Protein AF-A0A971IYE6-F1 (afdb_monomer)

Mean predicted aligned error: 14.37 Å

Solvent-accessible surface area (backbone atoms only — not comparable to full-atom values): 43280 Å² total; per-residue (Å²): 121,69,44,55,94,38,26,62,32,47,72,68,42,28,39,70,64,36,53,69,43,41,54,53,41,53,54,50,36,68,70,50,74,83,70,86,78,83,81,75,85,72,85,86,79,76,74,50,20,29,18,34,28,37,22,15,86,28,21,75,77,56,27,15,40,36,35,28,31,42,22,40,77,60,33,31,44,33,72,59,41,79,49,77,47,77,57,95,81,35,50,28,38,32,30,26,44,84,96,53,75,42,41,77,30,34,32,39,93,33,33,39,39,19,38,22,60,38,53,48,52,38,65,44,41,25,43,38,44,61,48,98,84,65,54,29,32,41,45,67,89,37,81,41,73,49,49,74,49,80,44,79,47,81,40,91,99,54,71,68,46,78,43,80,48,44,24,59,95,62,24,46,56,46,56,93,77,50,80,90,67,56,91,88,66,37,35,21,47,32,41,54,92,81,72,63,94,71,54,33,48,60,8,26,53,33,40,50,52,31,67,50,70,68,49,29,51,61,11,43,67,47,30,40,62,78,32,27,36,35,32,32,32,25,58,88,39,45,31,28,40,38,52,37,44,50,34,60,38,65,74,55,63,84,99,51,68,28,58,42,30,68,65,75,40,49,74,73,50,54,59,53,70,80,65,44,58,37,33,61,60,49,90,82,41,56,46,66,47,32,54,35,16,56,57,36,87,82,58,64,74,85,56,63,50,84,31,55,8,37,31,49,37,34,50,45,49,49,63,64,52,65,85,51,48,72,43,44,76,64,45,44,42,67,61,50,55,50,30,29,47,30,49,62,58,34,46,52,51,53,54,48,49,62,39,47,78,69,64,57,49,51,77,61,22,49,60,38,53,59,66,47,64,93,62,79,28,59,46,39,64,92,38,71,56,26,44,51,43,49,53,47,53,68,56,52,44,68,35,54,53,68,43,89,81,26,53,69,53,21,76,72,40,37,49,44,55,32,12,52,50,53,46,44,55,53,43,51,52,29,32,78,74,67,73,51,42,97,53,48,72,50,51,33,57,53,50,32,55,52,29,44,52,49,54,74,42,53,76,61,62,70,60,76,80,87,68,90,51,69,39,38,20,68,38,54,98,82,72,58,71,48,80,42,74,89,56,38,42,73,53,73,87,69,53,28,70,52,74,57,19,62,27,15,52,55,23,50,30,33,37,38,41,42,32,45,77,43,56,55,74,7,28,31,41,47,30,30,17,87,35,76,51,76,85,44,81,42,32,59,63,33,39,72,33,51,67,68,58,45,70,41,84,46,42,71,48,69,72,61,41,57,76,72,56,89,76,85,84,86,86,79,81,61,95,83,78,70,76,76,75,69,77,73,78,78,70,80,84,63,82,82,72,85,79,79,92,78,90,82,89,78,88,86,84,92,83,86,86,87,84,82,89,84,79,91,85,83,92,81,88,84,84,92,84,80,94,76,90,84,69,96,62,59,52,57,57,58,67,85,76,74,80,51,63,53,62,53,70,68,83,88,88,83,86,76,84,67,86,57,85,47,78,58,91,79,54,60,65,59,58,56,62,71,69,71,71,92,88,78,79,83,89,86,88,87,83,82,75,87,59,93,87,70,57,70,70,59,57,52,52,55,51,50,55,53,52,51,51,52,46,74,69,71,77,56,97,81,81,64,84,60,80,56,67,73,83,91,61,82,77,90,70,86,76,86,79,133

Radius of gyration: 31.98 Å; Cα contacts (8 Å, |Δi|>4): 1253; chains: 1; bounding box: 84×90×94 Å

Secondary structure (DSSP, 8-state):
---GGG-SB-HHHHHHH-HHHHHHHHHHHHHHTT-----PPP-----EEEEEEE-GGGBTTSS-EEEEEEE----BS-SEEEEEEEETTEEEEEEEETT--S-SEEEESSEEEEEEE-----EEEEEE-B-TTSSEEEETTEEEEPEEEEEEEPPTTSPPEEEEEEE-SS-BB-GGG-TTPPTT-EEEEEEHHHH-SS-HHHHHHHHTT--SHHHHHHHHTT--SS-EEEEEEETTS-EEEEEE---B---S-TTS-EETTTSSS----B--GGGS-EEES-TTSEEEESS--SB-TT--S----S-SS--HHHHHHHHHHHT---B-HHHIIIIIIT--B-HHHHHHHHHHHHHHHTT-S-HHHHHHHGGGTT--SB--TT-HHHHHHHHHHHHHTTTTTTSTT-HHHHHHH-SHHHHHHHHHHHHHHHHHHHS--TTHHHHHHHHHHHHHHHHHHHHHHT-------EE-BT--TT-PPPS-TTT-EEPPPPS---TTSS--TTTB--EEEEESS-GGG-EEE-SS-S---TTSGGGSTTHHHHHHT--EE---SHHHHHHT-S---PPPPPTTS---------------------------------PPP------------------SS------SSSS-EEE-----SS-----EEESSTTSHHHHHHTT--TT------------TT--HHHHHHHHHHHHHHHHHTTS-S--------SSS----------

Nearest PDB structures (foldseek):
  7ea4-assembly2_B  TM=7.630E-01  e=2.834E-38  Cupriavidus sp. P4-10-C
  4pem-assembly4_H  TM=7.901E-01  e=2.132E-33  Kluyvera cryocrescens
  6nvw-assembly1_B  TM=7.743E-01  e=1.883E-32  Priestia megaterium
  8brq-assembly1_B  TM=7.795E-01  e=1.991E-32  Bacillus sp. FJAT-27231
  1pnk-assembly1_B  TM=7.730E-01  e=3.481E-32  Escherichia coli

Foldseek 3Di:
DFDQVFALFDLVQLCVVFVPLSVVQLVLQVVQVPDDDDDDADDDPDQWWKKKKFFLQQAPLSHMKIKTFRFAFAFQVFQWFWDQDDDDLFQKTAIDGPPADFHPFIDGLWKGKYKDQQQFPQKFKAWWAADPVSQFTAAQNDTHGWDWDWDWADDVVDDIDIDIWTADPQATWPPVVDPPDDPRTIIGMRGPVVPDPAAQNQLRVQCRNDRDDVSNLVSLQRHADDWIWMWMGTLVRKTKIFIGHFHFDFDDDPPDHHHRNNCRGDGPGGDRRSNTQMGMCDPLRMGMDTQEHNHDPSGNDDRVGNYSRDFQASVLQCVQRRPGRHDDLCCCQPPNLAWQARVLLQLLLVLVVLLVVVVLADPQLVVLSVVCPPPNRRAWPPDLNNLLSVLLLVCQQAQQPVDPLNVVLCVVQNGGRRSSVVVSVQQVVCCVVPVGDPCSNSSSVSSNVSSNVSSVCSVVSPDDDPDFDKNAQPDDPVGDGHPDRVLIDTQDDATACDSSHSQHLSRRQKMKMADSSARQQIWMAGPQFNDSDSPDPRSGVRSVCSRVSHTDGDHRDPVSVVVVDPDDDDDDDDPPPDDPPPPPPPPPPDDPDDDDPDDDDDDDDDDDDDDDDDDDDDDDDDDDDDDDDDDDAQEAEDEPDDQWGWHWGDDDDPPDGDGDTDSDPPCPVVVVVVVDDPPDDDDDDDDDDDDPPDDVVVVVVVVVVVVVVVVVVPDDVDHDYAYDYDDDDGPPDPPDDD

pLDDT: mean 77.49, std 26.18, range [19.48, 98.88]

Structure (mmCIF, N/CA/C/O backbone):
data_AF-A0A971IYE6-F1
#
_entry.id   AF-A0A971IYE6-F1
#
loop_
_atom_site.group_PDB
_atom_site.id
_atom_site.type_symbol
_atom_site.label_atom_id
_atom_site.label_alt_id
_atom_site.label_comp_id
_atom_site.label_asym_id
_atom_site.label_entity_id
_atom_site.label_seq_id
_atom_site.pdbx_PDB_ins_code
_atom_site.Cartn_x
_atom_site.Cartn_y
_atom_site.Cartn_z
_atom_site.occupancy
_atom_site.B_iso_or_equiv
_atom_site.auth_seq_id
_atom_site.auth_comp_id
_atom_site.auth_asym_id
_atom_site.auth_atom_id
_atom_site.pdbx_PDB_model_num
ATOM 1 N N . MET A 1 1 ? 1.329 19.898 -4.513 1.00 66.38 1 MET A N 1
ATOM 2 C CA . MET A 1 1 ? 1.157 19.683 -5.966 1.00 66.38 1 MET A CA 1
ATOM 3 C C . MET A 1 1 ? 0.818 18.224 -6.173 1.00 66.38 1 MET A C 1
ATOM 5 O O . MET A 1 1 ? 1.433 17.419 -5.487 1.00 66.38 1 MET A O 1
ATOM 9 N N . ILE A 1 2 ? -0.137 17.914 -7.050 1.00 77.50 2 ILE A N 1
ATOM 10 C CA . ILE A 1 2 ? -0.623 16.556 -7.316 1.00 77.50 2 ILE A CA 1
ATOM 11 C C . ILE A 1 2 ? -0.214 16.141 -8.742 1.00 77.50 2 ILE A C 1
ATOM 13 O O . ILE A 1 2 ? -0.325 16.940 -9.672 1.00 77.50 2 ILE A O 1
ATOM 17 N N . ASP A 1 3 ? 0.304 14.920 -8.910 1.00 83.56 3 ASP A N 1
ATOM 18 C CA . ASP A 1 3 ? 0.548 14.302 -10.225 1.00 83.56 3 ASP A CA 1
ATOM 19 C C . ASP A 1 3 ? -0.713 13.544 -10.659 1.00 83.56 3 ASP A C 1
ATOM 21 O O . ASP A 1 3 ? -0.905 12.381 -10.305 1.00 83.56 3 ASP A O 1
ATOM 25 N N . ASN A 1 4 ? -1.591 14.208 -11.418 1.00 86.25 4 ASN A N 1
ATOM 26 C CA . ASN A 1 4 ? -2.843 13.602 -11.890 1.00 86.25 4 ASN A CA 1
ATOM 27 C C . ASN A 1 4 ? -2.610 12.364 -12.768 1.00 86.25 4 ASN A C 1
ATOM 29 O O . ASN A 1 4 ? -3.448 11.467 -12.770 1.00 86.25 4 ASN A O 1
ATOM 33 N N . GLY A 1 5 ? -1.465 12.277 -13.457 1.00 86.56 5 GLY A N 1
ATOM 34 C CA . GLY A 1 5 ? -1.113 11.113 -14.270 1.00 86.56 5 GLY A CA 1
ATOM 35 C C . GLY A 1 5 ? -0.791 9.865 -13.445 1.00 86.56 5 GLY A C 1
ATOM 36 O O . GLY A 1 5 ? -0.637 8.792 -14.017 1.00 86.56 5 GLY A O 1
ATOM 37 N N . ALA A 1 6 ? -0.675 10.002 -12.122 1.00 90.44 6 ALA A N 1
ATOM 38 C CA . ALA A 1 6 ? -0.501 8.895 -11.196 1.00 90.44 6 ALA A CA 1
ATOM 39 C C . ALA A 1 6 ? -1.807 8.437 -10.534 1.00 90.44 6 ALA A C 1
ATOM 41 O O . ALA A 1 6 ? -1.773 7.474 -9.777 1.00 90.44 6 ALA A O 1
ATOM 42 N N . ALA A 1 7 ? -2.935 9.122 -10.745 1.00 92.69 7 ALA A N 1
ATOM 43 C CA . ALA A 1 7 ? -4.174 8.795 -10.047 1.00 92.69 7 ALA A CA 1
ATOM 44 C C . ALA A 1 7 ? -4.685 7.392 -10.425 1.00 92.69 7 ALA A C 1
ATOM 46 O O . ALA A 1 7 ? -4.801 7.051 -11.607 1.00 92.69 7 ALA A O 1
ATOM 47 N N . VAL A 1 8 ? -5.045 6.590 -9.416 1.00 94.56 8 VAL A N 1
ATOM 48 C CA . VAL A 1 8 ? -5.697 5.290 -9.652 1.00 94.56 8 VAL A CA 1
ATOM 49 C C . VAL A 1 8 ? -7.031 5.485 -10.375 1.00 94.56 8 VAL A C 1
ATOM 51 O O . VAL A 1 8 ? -7.309 4.781 -11.342 1.00 94.56 8 VAL A O 1
ATOM 54 N N . VAL A 1 9 ? -7.830 6.457 -9.925 1.00 95.31 9 VAL A N 1
ATOM 55 C CA . VAL A 1 9 ? -9.131 6.803 -10.506 1.00 95.31 9 VAL A CA 1
ATOM 56 C C . VAL A 1 9 ? -9.026 8.103 -11.298 1.00 95.31 9 VAL A C 1
ATOM 58 O O . VAL A 1 9 ? -8.825 9.184 -10.732 1.00 95.31 9 VAL A O 1
ATOM 61 N N . GLU A 1 10 ? -9.212 8.006 -12.613 1.00 93.44 10 GLU A N 1
ATOM 62 C CA . GLU A 1 10 ? -9.356 9.167 -13.491 1.00 93.44 10 GLU A CA 1
ATOM 63 C C . GLU A 1 10 ? -10.757 9.786 -13.380 1.00 93.44 10 GLU A C 1
ATOM 65 O O . GLU A 1 10 ? -11.736 9.114 -13.049 1.00 93.44 10 GLU A O 1
ATOM 70 N N . GLU A 1 11 ? -10.874 11.086 -13.677 1.00 93.94 11 GLU A N 1
ATOM 71 C CA . GLU A 1 11 ? -12.159 11.802 -13.596 1.00 93.94 11 GLU A CA 1
ATOM 72 C C . GLU A 1 11 ? -13.218 11.175 -14.513 1.00 93.94 11 GLU A C 1
ATOM 74 O O . GLU A 1 11 ? -14.372 11.025 -14.113 1.00 93.94 11 GLU A O 1
ATOM 79 N N . ALA A 1 12 ? -12.820 10.764 -15.721 1.00 92.88 12 ALA A N 1
ATOM 80 C CA . ALA A 1 12 ? -13.707 10.125 -16.688 1.00 92.88 12 ALA A CA 1
ATOM 81 C C . ALA A 1 12 ? -14.211 8.753 -16.200 1.00 92.88 12 ALA A C 1
ATOM 83 O O . ALA A 1 12 ? -15.406 8.458 -16.304 1.00 92.88 12 ALA A O 1
ATOM 84 N N . ASP A 1 13 ? -13.330 7.946 -15.601 1.00 92.44 13 ASP A N 1
ATOM 85 C CA . ASP A 1 13 ? -13.688 6.646 -15.025 1.00 92.44 13 ASP A CA 1
ATOM 86 C C . ASP A 1 13 ? -14.679 6.811 -13.864 1.00 92.44 13 ASP A C 1
ATOM 88 O O . ASP A 1 13 ? -15.689 6.106 -13.793 1.00 92.44 13 ASP A O 1
ATOM 92 N N . PHE A 1 14 ? -14.453 7.787 -12.979 1.00 93.94 14 PHE A N 1
ATOM 93 C CA . PHE A 1 14 ? -15.383 8.062 -11.883 1.00 93.94 14 PHE A CA 1
ATOM 94 C C . PHE A 1 14 ? -16.730 8.584 -12.392 1.00 93.94 14 PHE A C 1
ATOM 96 O O . PHE A 1 14 ? -17.784 8.129 -11.949 1.00 93.94 14 PHE A O 1
ATOM 103 N N . ALA A 1 15 ? -16.715 9.533 -13.333 1.00 93.31 15 ALA A N 1
ATOM 104 C CA . ALA A 1 15 ? -17.927 10.122 -13.894 1.00 93.31 15 ALA A CA 1
ATOM 105 C C . ALA A 1 15 ? -18.796 9.081 -14.616 1.00 93.31 15 ALA A C 1
ATOM 107 O O . ALA A 1 15 ? -20.024 9.153 -14.536 1.00 93.31 15 ALA A O 1
ATOM 108 N N . SER A 1 16 ? -18.172 8.106 -15.283 1.00 90.69 16 SER A N 1
ATOM 109 C CA . SER A 1 16 ? -18.879 6.998 -15.932 1.00 90.69 16 SER A CA 1
ATOM 110 C C . SER A 1 16 ? -19.429 5.984 -14.924 1.00 90.69 16 SER A C 1
ATOM 112 O O . SER A 1 16 ? -20.576 5.557 -15.057 1.00 90.69 16 SER A O 1
ATOM 114 N N . THR A 1 17 ? -18.657 5.657 -13.882 1.00 87.94 17 THR A N 1
ATOM 115 C CA . THR A 1 17 ? -19.048 4.689 -12.845 1.00 87.94 17 THR A CA 1
ATOM 116 C C . THR A 1 17 ? -20.152 5.242 -11.935 1.00 87.94 17 THR A C 1
ATOM 118 O O . THR A 1 17 ? -21.080 4.521 -11.572 1.00 87.94 17 THR A O 1
ATOM 121 N N . ASN A 1 18 ? -20.084 6.527 -11.562 1.00 91.19 18 ASN A N 1
ATOM 122 C CA . ASN A 1 18 ? -20.980 7.139 -10.578 1.00 91.19 18 ASN A CA 1
ATOM 123 C C . ASN A 1 18 ? -21.358 8.599 -10.931 1.00 91.19 18 ASN A C 1
ATOM 125 O O . ASN A 1 18 ? -20.947 9.556 -10.261 1.00 91.19 18 ASN A O 1
ATOM 129 N N . PRO A 1 19 ? -22.198 8.803 -11.964 1.00 92.69 19 PRO A N 1
ATOM 130 C CA . PRO A 1 19 ? -22.518 10.133 -12.492 1.00 92.69 19 PRO A CA 1
ATOM 131 C C . PRO A 1 19 ? -23.298 11.022 -11.512 1.00 92.69 19 PRO A C 1
ATOM 133 O O . PRO A 1 19 ? -23.287 12.251 -11.618 1.00 92.69 19 PRO A O 1
ATOM 136 N N . GLU A 1 20 ? -24.026 10.433 -10.561 1.00 94.00 20 GLU A N 1
ATOM 137 C CA . GLU A 1 20 ? -24.772 11.207 -9.570 1.00 94.00 20 GLU A CA 1
ATOM 138 C C . GLU A 1 20 ? -23.860 11.751 -8.467 1.00 94.00 20 GLU A C 1
ATOM 140 O O . GLU A 1 20 ? -23.955 12.938 -8.149 1.00 94.00 20 GLU A O 1
ATOM 145 N N . ALA A 1 21 ? -22.947 10.930 -7.932 1.00 94.25 21 ALA A N 1
ATOM 146 C CA . ALA A 1 21 ? -21.927 11.402 -6.997 1.00 94.25 21 ALA A CA 1
ATOM 147 C C . ALA A 1 21 ? -20.989 12.408 -7.662 1.00 94.25 21 ALA A C 1
ATOM 149 O O . ALA A 1 21 ? -20.721 13.458 -7.086 1.00 94.25 21 ALA A O 1
ATOM 150 N N . TYR A 1 22 ? -20.586 12.155 -8.911 1.00 94.88 22 TYR A N 1
ATOM 151 C CA . TYR A 1 22 ? -19.756 13.081 -9.674 1.00 94.88 22 TYR A CA 1
ATOM 152 C C . TYR A 1 22 ? -20.371 14.487 -9.735 1.00 94.88 22 TYR A C 1
ATOM 154 O O . TYR A 1 22 ? -19.714 15.468 -9.392 1.00 94.88 22 TYR A O 1
ATOM 162 N N . ARG A 1 23 ? -21.667 14.605 -10.062 1.00 93.56 23 ARG A N 1
ATOM 163 C CA . ARG A 1 23 ? -22.360 15.907 -10.078 1.00 93.56 23 ARG A CA 1
ATOM 164 C C . ARG A 1 23 ? -22.356 16.611 -8.718 1.00 93.56 23 ARG A C 1
ATOM 166 O O . ARG A 1 23 ? -22.202 17.830 -8.685 1.00 93.56 23 ARG A O 1
ATOM 173 N N . ARG A 1 24 ? -22.502 15.873 -7.610 1.00 92.88 24 ARG A N 1
ATOM 174 C CA . ARG A 1 24 ? -22.406 16.446 -6.254 1.00 92.88 24 ARG A CA 1
ATOM 175 C C . ARG A 1 24 ? -20.994 16.946 -5.956 1.00 92.88 24 ARG A C 1
ATOM 177 O O . ARG A 1 24 ? -20.842 18.079 -5.514 1.00 92.88 24 ARG A O 1
ATOM 184 N N . LEU A 1 25 ? -19.972 16.155 -6.281 1.00 92.25 25 LEU A N 1
ATOM 185 C CA . LEU A 1 25 ? -18.571 16.535 -6.090 1.00 92.25 25 LEU A CA 1
ATOM 186 C C . LEU A 1 25 ? -18.196 17.780 -6.903 1.00 92.25 25 LEU A C 1
ATOM 188 O O . LEU A 1 25 ? -17.520 18.666 -6.387 1.00 92.25 25 LEU A O 1
ATOM 192 N N . LYS A 1 26 ? -18.677 17.907 -8.146 1.00 91.19 26 LYS A N 1
ATOM 193 C CA . LYS A 1 26 ? -18.440 19.115 -8.955 1.00 91.19 26 LYS A CA 1
ATOM 194 C C . LYS A 1 26 ? -19.133 20.353 -8.386 1.00 91.19 26 LYS A C 1
ATOM 196 O O . LYS A 1 26 ? -18.556 21.435 -8.459 1.00 91.19 26 LYS A O 1
ATOM 201 N N . ALA A 1 27 ? -20.322 20.204 -7.798 1.00 86.81 27 ALA A N 1
ATOM 202 C CA . ALA A 1 27 ? -20.990 21.303 -7.100 1.00 86.81 27 ALA A CA 1
ATOM 203 C C . ALA A 1 27 ? -20.185 21.755 -5.867 1.00 86.81 27 ALA A C 1
ATOM 205 O O . ALA A 1 27 ? -19.914 22.944 -5.726 1.00 86.81 27 ALA A O 1
ATOM 206 N N . LEU A 1 28 ? -19.705 20.809 -5.052 1.00 83.94 28 LEU A N 1
ATOM 207 C CA . LEU A 1 28 ? -18.839 21.096 -3.901 1.00 83.94 28 LEU A CA 1
ATOM 208 C C . LEU A 1 28 ? -17.526 21.774 -4.317 1.00 83.94 28 LEU A C 1
ATOM 210 O O . LEU A 1 28 ? -17.101 22.747 -3.701 1.00 83.94 28 LEU A O 1
ATOM 214 N N . ALA A 1 29 ? -16.891 21.297 -5.391 1.00 78.38 29 ALA A N 1
ATOM 215 C CA . ALA A 1 29 ? -15.655 21.884 -5.901 1.00 78.38 29 ALA A CA 1
ATOM 216 C C . ALA A 1 29 ? -15.844 23.347 -6.336 1.00 78.38 29 ALA A C 1
ATOM 218 O O . ALA A 1 29 ? -14.955 24.164 -6.114 1.00 78.38 29 ALA A O 1
ATOM 219 N N . ALA A 1 30 ? -16.995 23.693 -6.923 1.00 67.69 30 ALA A N 1
ATOM 220 C CA . ALA A 1 30 ? -17.307 25.068 -7.308 1.00 67.69 30 ALA A CA 1
ATOM 221 C C . ALA A 1 30 ? -17.453 26.004 -6.093 1.00 67.69 30 ALA A C 1
ATOM 223 O O . ALA A 1 30 ? -17.090 27.176 -6.178 1.00 67.69 30 ALA A O 1
ATOM 224 N N . GLU A 1 31 ? -17.933 25.484 -4.961 1.00 62.38 31 GLU A N 1
ATOM 225 C CA . GLU A 1 31 ? -18.060 26.220 -3.697 1.00 62.38 31 GLU A CA 1
ATOM 226 C C . GLU A 1 31 ? -16.708 26.355 -2.963 1.00 62.38 31 GLU A C 1
ATOM 228 O O . GLU A 1 31 ? -16.447 27.375 -2.327 1.00 62.38 31 GLU A O 1
ATOM 233 N N . ALA A 1 32 ? -15.813 25.370 -3.108 1.00 58.69 32 ALA A N 1
ATOM 234 C CA . ALA A 1 32 ? -14.532 25.281 -2.396 1.00 58.69 32 ALA A CA 1
ATOM 235 C C . ALA A 1 32 ? -13.370 26.111 -2.994 1.00 58.69 32 ALA A C 1
ATOM 237 O O . ALA A 1 32 ? -12.314 26.220 -2.371 1.00 58.69 32 ALA A O 1
ATOM 238 N N . ILE A 1 33 ? -13.521 26.724 -4.178 1.00 45.28 33 ILE A N 1
ATOM 239 C CA . ILE A 1 33 ? -12.441 27.470 -4.876 1.00 45.28 33 ILE A CA 1
ATOM 240 C C . ILE A 1 33 ? -11.925 28.707 -4.095 1.00 45.28 33 ILE A C 1
ATOM 242 O O . ILE A 1 33 ? -10.930 29.315 -4.489 1.00 45.28 33 ILE A O 1
ATOM 246 N N . ALA A 1 34 ? -12.516 29.055 -2.949 1.00 36.03 34 ALA A N 1
ATOM 247 C CA . ALA A 1 34 ? -12.061 30.169 -2.118 1.00 36.03 34 ALA A CA 1
ATOM 248 C C . ALA A 1 34 ? -10.807 29.883 -1.259 1.00 36.03 34 ALA A C 1
ATOM 250 O O . ALA A 1 34 ? -10.069 30.825 -0.977 1.00 36.03 34 ALA A O 1
ATOM 251 N N . GLU A 1 35 ? -10.508 28.635 -0.873 1.00 36.91 35 GLU A N 1
ATOM 252 C CA . GLU A 1 35 ? -9.417 28.338 0.078 1.00 36.91 35 GLU A CA 1
ATOM 253 C C . GLU A 1 35 ? -8.745 26.979 -0.215 1.00 36.91 35 GLU A C 1
ATOM 255 O O . GLU A 1 35 ? -9.168 25.935 0.271 1.00 36.91 35 GLU A O 1
ATOM 260 N N . ARG A 1 36 ? -7.661 26.964 -1.008 1.00 38.31 36 ARG A N 1
ATOM 261 C CA . ARG A 1 36 ? -6.751 25.801 -1.098 1.00 38.31 36 ARG A CA 1
ATOM 262 C C . ARG A 1 36 ? -5.446 26.108 -0.371 1.00 38.31 36 ARG A C 1
ATOM 264 O O . ARG A 1 36 ? -4.676 26.963 -0.807 1.00 38.31 36 ARG A O 1
ATOM 271 N N . TYR A 1 37 ? -5.187 25.376 0.709 1.00 37.22 37 TYR A N 1
ATOM 272 C CA . TYR A 1 37 ? -3.938 25.430 1.466 1.00 37.22 37 TYR A CA 1
ATOM 273 C C . TYR A 1 37 ? -2.930 24.393 0.941 1.00 37.22 37 TYR A C 1
ATOM 275 O O . TYR A 1 37 ? -3.329 23.317 0.488 1.00 37.22 37 TYR A O 1
ATOM 283 N N . PRO A 1 38 ? -1.620 24.695 0.957 1.00 35.72 38 PRO A N 1
ATOM 284 C CA . PRO A 1 38 ? -0.599 23.750 0.529 1.00 35.72 38 PRO A CA 1
ATOM 285 C C . PRO A 1 38 ? -0.512 22.560 1.493 1.00 35.72 38 PRO A C 1
ATOM 287 O O . PRO A 1 38 ? -0.380 22.732 2.699 1.00 35.72 38 PRO A O 1
ATOM 290 N N . LEU A 1 39 ? -0.540 21.350 0.929 1.00 39.72 39 LEU A N 1
ATOM 291 C CA . LEU A 1 39 ? -0.154 20.118 1.615 1.00 39.72 39 LEU A CA 1
ATOM 292 C C . LEU A 1 39 ? 1.346 20.205 1.947 1.00 39.72 39 LEU A C 1
ATOM 294 O O . LEU A 1 39 ? 2.177 20.126 1.038 1.00 39.72 39 LEU A O 1
ATOM 298 N N . GLU A 1 40 ? 1.703 20.388 3.218 1.00 35.41 40 GLU A N 1
ATOM 299 C CA . GLU A 1 40 ? 3.073 20.146 3.681 1.00 35.41 40 GLU A CA 1
ATOM 300 C C . GLU A 1 40 ? 3.252 18.650 3.965 1.00 35.41 40 GLU A C 1
ATOM 302 O O . GLU A 1 40 ? 2.415 18.007 4.595 1.00 35.41 40 GLU A O 1
ATOM 307 N N . GLY A 1 41 ? 4.326 18.082 3.411 1.00 35.44 41 GLY A N 1
ATOM 308 C CA . GLY A 1 41 ? 4.565 16.643 3.374 1.00 35.44 41 GLY A CA 1
ATOM 309 C C . GLY A 1 41 ? 4.709 16.032 4.764 1.00 35.44 41 GLY A C 1
ATOM 310 O O . GLY A 1 41 ? 5.653 16.338 5.493 1.00 35.44 41 GLY A O 1
ATOM 311 N N . GLY A 1 42 ? 3.794 15.122 5.097 1.00 31.20 42 GLY A N 1
ATOM 312 C CA . GLY A 1 42 ? 3.936 14.223 6.235 1.00 31.20 42 GLY A CA 1
ATOM 313 C C . GLY A 1 42 ? 5.161 13.316 6.086 1.00 31.20 42 GLY A C 1
ATOM 314 O O . GLY A 1 42 ? 5.638 13.037 4.985 1.00 31.20 42 GLY A O 1
ATOM 315 N N . GLN A 1 43 ? 5.697 12.861 7.218 1.00 31.42 43 GLN A N 1
ATOM 316 C CA . GLN A 1 43 ? 6.804 11.912 7.240 1.00 31.42 43 GLN A CA 1
ATOM 317 C C . GLN A 1 43 ? 6.347 10.553 6.688 1.00 31.42 43 GLN A C 1
ATOM 319 O O . GLN A 1 43 ? 5.551 9.862 7.317 1.00 31.42 43 GLN A O 1
ATOM 324 N N . GLU A 1 44 ? 6.886 10.143 5.537 1.00 36.41 44 GLU A N 1
ATOM 325 C CA . GLU A 1 44 ? 6.757 8.765 5.059 1.00 36.41 44 GLU A CA 1
ATOM 326 C C . GLU A 1 44 ? 7.550 7.820 5.975 1.00 36.41 44 GLU A C 1
ATOM 328 O O . GLU A 1 44 ? 8.782 7.765 5.950 1.00 36.41 44 GLU A O 1
ATOM 333 N N . THR A 1 45 ? 6.825 7.039 6.767 1.00 32.00 45 THR A N 1
ATOM 334 C CA . THR A 1 45 ? 7.247 5.720 7.253 1.00 32.00 45 THR A CA 1
ATOM 335 C C . THR A 1 45 ? 6.299 4.677 6.656 1.00 32.00 45 THR A C 1
ATOM 337 O O . THR A 1 45 ? 5.574 3.978 7.359 1.00 32.00 45 THR A O 1
ATOM 340 N N . ILE A 1 46 ? 6.226 4.610 5.320 1.00 40.69 46 ILE A N 1
ATOM 341 C CA . ILE A 1 46 ? 5.281 3.715 4.640 1.00 40.69 46 ILE A CA 1
ATOM 342 C C . ILE A 1 46 ? 5.730 2.258 4.805 1.00 40.69 46 ILE A C 1
ATOM 344 O O . ILE A 1 46 ? 6.765 1.839 4.288 1.00 40.69 46 ILE A O 1
ATOM 348 N N . LYS A 1 47 ? 4.886 1.470 5.479 1.00 53.03 47 LYS A N 1
ATOM 349 C CA . LYS A 1 47 ? 4.749 0.032 5.226 1.00 53.03 47 LYS A CA 1
ATOM 350 C C . LYS A 1 47 ? 4.149 -0.118 3.830 1.00 53.03 47 LYS A C 1
ATOM 352 O O . LYS A 1 47 ? 3.036 0.344 3.581 1.00 53.03 47 LYS A O 1
ATOM 357 N N . ALA A 1 48 ? 4.918 -0.678 2.909 1.00 65.19 48 ALA A N 1
ATOM 358 C CA . ALA A 1 48 ? 4.514 -0.855 1.525 1.00 65.19 48 ALA A CA 1
ATOM 359 C C . ALA A 1 48 ? 3.358 -1.871 1.430 1.00 65.19 48 ALA A C 1
ATOM 361 O O . ALA A 1 48 ? 3.171 -2.701 2.306 1.00 65.19 48 ALA A O 1
ATOM 362 N N . SER A 1 49 ? 2.551 -1.856 0.378 1.00 83.38 49 SER A N 1
ATOM 363 C CA . SER A 1 49 ? 1.723 -2.987 -0.089 1.00 83.38 49 SER A CA 1
ATOM 364 C C . SER A 1 49 ? 1.376 -2.740 -1.549 1.00 83.38 49 SER A C 1
ATOM 366 O O . SER A 1 49 ? 1.346 -1.580 -1.969 1.00 83.38 49 SER A O 1
ATOM 368 N N . HIS A 1 50 ? 1.115 -3.778 -2.332 1.00 91.94 50 HIS A N 1
ATOM 369 C CA . HIS A 1 50 ? 0.550 -3.613 -3.670 1.00 91.94 50 HIS A CA 1
ATOM 370 C C . HIS A 1 50 ? -0.514 -4.651 -3.973 1.00 91.94 50 HIS A C 1
ATOM 372 O O . HIS A 1 50 ? -0.498 -5.763 -3.453 1.00 91.94 50 HIS A O 1
ATOM 378 N N . ALA A 1 51 ? -1.442 -4.248 -4.827 1.00 97.25 51 ALA A N 1
ATOM 379 C CA . ALA A 1 51 ? -2.444 -5.115 -5.408 1.00 97.25 51 ALA A CA 1
ATOM 380 C C . ALA A 1 51 ? -2.732 -4.636 -6.828 1.00 97.25 51 ALA A C 1
ATOM 382 O O . ALA A 1 51 ? -2.711 -3.429 -7.093 1.00 97.25 51 ALA A O 1
ATOM 383 N N . TRP A 1 52 ? -3.003 -5.559 -7.738 1.00 98.38 52 TRP A N 1
ATOM 384 C CA . TRP A 1 52 ? -3.392 -5.230 -9.102 1.00 98.38 52 TRP A CA 1
ATOM 385 C C . TRP A 1 52 ? -4.296 -6.293 -9.698 1.00 98.38 52 TRP A C 1
ATOM 387 O O . TRP A 1 52 ? -4.261 -7.458 -9.314 1.00 98.38 52 TRP A O 1
ATOM 397 N N . ALA A 1 53 ? -5.091 -5.872 -10.672 1.00 98.75 53 ALA A N 1
ATOM 398 C CA . ALA A 1 53 ? -5.859 -6.761 -11.515 1.00 98.75 53 ALA A CA 1
ATOM 399 C C . ALA A 1 53 ? -5.760 -6.320 -12.972 1.00 98.75 53 ALA A C 1
ATOM 401 O O . ALA A 1 53 ? -5.724 -5.126 -13.278 1.00 98.75 53 ALA A O 1
ATOM 402 N N . VAL A 1 54 ? -5.738 -7.294 -13.875 1.00 98.75 54 VAL A N 1
ATOM 403 C CA . VAL A 1 54 ? -5.809 -7.066 -15.321 1.00 98.75 54 VAL A CA 1
ATOM 404 C C . VAL A 1 54 ? -7.084 -7.691 -15.858 1.00 98.75 54 VAL A C 1
ATOM 406 O O . VAL A 1 54 ? -7.482 -8.774 -15.429 1.00 98.75 54 VAL A O 1
ATOM 409 N N . SER A 1 55 ? -7.745 -7.005 -16.784 1.00 98.38 55 SER A N 1
ATOM 410 C CA . SER A 1 55 ? -8.967 -7.511 -17.402 1.00 98.38 55 SER A CA 1
ATOM 411 C C . SER A 1 55 ? -8.658 -8.630 -18.400 1.00 98.38 55 SER A C 1
ATOM 413 O O . SER A 1 55 ? -7.521 -8.800 -18.846 1.00 98.38 55 SER A O 1
ATOM 415 N N . GLY A 1 56 ? -9.691 -9.371 -18.806 1.00 98.06 56 GLY A N 1
ATOM 416 C CA . GLY A 1 56 ? -9.549 -10.487 -19.744 1.00 98.06 56 GLY A CA 1
ATOM 417 C C . GLY A 1 56 ? -8.953 -10.118 -21.110 1.00 98.06 56 GLY A C 1
ATOM 418 O O . GLY A 1 56 ? -8.424 -10.988 -21.790 1.00 98.06 56 GLY A O 1
ATOM 419 N N . ASN A 1 57 ? -8.979 -8.843 -21.520 1.00 97.00 57 ASN A N 1
ATOM 420 C CA . ASN A 1 57 ? -8.351 -8.415 -22.776 1.00 97.00 57 ASN A CA 1
ATOM 421 C C . ASN A 1 57 ? -6.810 -8.361 -22.706 1.00 97.00 57 ASN A C 1
ATOM 423 O O . ASN A 1 57 ? -6.169 -8.240 -23.750 1.00 97.00 57 ASN A O 1
ATOM 427 N N . LYS A 1 58 ? -6.222 -8.465 -21.504 1.00 98.25 58 LYS A N 1
ATOM 428 C CA . LYS A 1 58 ? -4.769 -8.532 -21.290 1.00 98.25 58 LYS A CA 1
ATOM 429 C C . LYS A 1 58 ? -4.296 -9.935 -20.897 1.00 98.25 58 LYS A C 1
ATOM 431 O O . LYS A 1 58 ? -3.107 -10.094 -20.632 1.00 98.25 58 LYS A O 1
ATOM 436 N N . THR A 1 59 ? -5.185 -10.929 -20.815 1.00 98.50 59 THR A N 1
ATOM 437 C CA . THR A 1 59 ? -4.840 -12.289 -20.375 1.00 98.50 59 THR A CA 1
ATOM 438 C C . THR A 1 59 ? -4.966 -13.312 -21.494 1.00 98.50 59 THR A C 1
ATOM 440 O O . THR A 1 59 ? -5.777 -13.181 -22.411 1.00 98.50 59 THR A O 1
ATOM 443 N N . VAL A 1 60 ? -4.196 -14.396 -21.391 1.00 98.25 60 VAL A N 1
ATOM 444 C CA . VAL A 1 60 ? -4.254 -15.511 -22.354 1.00 98.25 60 VAL A CA 1
ATOM 445 C C . VAL A 1 60 ? -5.545 -16.331 -22.251 1.00 98.25 60 VAL A C 1
ATOM 447 O O . VAL A 1 60 ? -5.885 -17.068 -23.176 1.00 98.25 60 VAL A O 1
ATOM 450 N N . THR A 1 61 ? -6.266 -16.218 -21.132 1.00 98.00 61 THR A N 1
ATOM 451 C CA . THR A 1 61 ? -7.491 -16.979 -20.841 1.00 98.00 61 THR A CA 1
ATOM 452 C C . THR A 1 61 ? -8.766 -16.212 -21.192 1.00 98.00 61 THR A C 1
ATOM 454 O O . THR A 1 61 ? -9.847 -16.802 -21.233 1.00 98.00 61 THR A O 1
ATOM 457 N N . GLY A 1 62 ? -8.673 -14.901 -21.446 1.00 98.19 62 GLY A N 1
ATOM 458 C CA . GLY A 1 62 ? -9.839 -14.043 -21.655 1.00 98.19 62 GLY A CA 1
ATOM 459 C C . GLY A 1 62 ? -10.606 -13.709 -20.369 1.00 98.19 62 GLY A C 1
ATOM 460 O O . GLY A 1 62 ? -11.685 -13.117 -20.446 1.00 98.19 62 GLY A O 1
ATOM 461 N N . LYS A 1 63 ? -10.085 -14.082 -19.191 1.00 98.56 63 LYS A N 1
ATOM 462 C CA . LYS A 1 63 ? -10.660 -13.760 -17.874 1.00 98.56 63 LYS A CA 1
ATOM 463 C C . LYS A 1 63 ? -9.666 -13.002 -16.997 1.00 98.56 63 LYS A C 1
ATOM 465 O O . LYS A 1 63 ? -8.465 -13.108 -17.244 1.00 98.56 63 LYS A O 1
ATOM 470 N N . PRO A 1 64 ? -10.142 -12.228 -16.008 1.00 98.75 64 PRO A N 1
ATOM 471 C CA . PRO A 1 64 ? -9.258 -11.430 -15.176 1.00 98.75 64 PRO A CA 1
ATOM 472 C C . PRO A 1 64 ? -8.292 -12.265 -14.330 1.00 98.75 64 PRO A C 1
ATOM 474 O O . PRO A 1 64 ? -8.586 -13.400 -13.952 1.00 98.75 64 PRO A O 1
ATOM 477 N N . LEU A 1 65 ? -7.162 -11.644 -14.001 1.00 98.81 65 LEU A N 1
ATOM 478 C CA . LEU A 1 65 ? -6.210 -12.103 -12.990 1.00 98.81 65 LEU A CA 1
ATOM 479 C C . LEU A 1 65 ? -6.076 -11.016 -11.929 1.00 98.81 65 LEU A C 1
ATOM 481 O O . LEU A 1 65 ? -6.052 -9.832 -12.278 1.00 98.81 65 LEU A O 1
ATOM 485 N N . LEU A 1 66 ? -5.961 -11.413 -10.663 1.00 98.81 66 LEU A N 1
ATOM 486 C CA . LEU A 1 66 ? -5.720 -10.503 -9.544 1.00 98.81 66 LEU A CA 1
ATOM 487 C C . LEU A 1 66 ? -4.557 -11.000 -8.696 1.00 98.81 66 LEU A C 1
ATOM 489 O O . LEU A 1 66 ? -4.492 -12.181 -8.368 1.00 98.81 66 LEU A O 1
ATOM 493 N N . GLU A 1 67 ? -3.686 -10.082 -8.296 1.00 98.50 67 GLU A N 1
ATOM 494 C CA . GLU A 1 67 ? -2.680 -10.319 -7.271 1.00 98.50 67 GLU A CA 1
ATOM 495 C C . GLU A 1 67 ? -2.794 -9.287 -6.150 1.00 98.50 67 GLU A C 1
ATOM 497 O O . GLU A 1 67 ? -3.054 -8.104 -6.381 1.00 98.50 67 GLU A O 1
ATOM 502 N N . SER A 1 68 ? -2.582 -9.749 -4.921 1.00 97.56 68 SER A N 1
ATOM 503 C CA . SER A 1 68 ? -2.403 -8.906 -3.741 1.00 97.56 68 SER A CA 1
ATOM 504 C C . SER A 1 68 ? -1.215 -9.406 -2.941 1.00 97.56 68 SER A C 1
ATOM 506 O O . SER A 1 68 ? -1.112 -10.593 -2.629 1.00 97.56 68 SER A O 1
ATOM 508 N N . ASP A 1 69 ? -0.365 -8.467 -2.556 1.00 93.81 69 ASP A N 1
ATOM 509 C CA . ASP A 1 69 ? 0.863 -8.702 -1.811 1.00 93.81 69 ASP A CA 1
ATOM 510 C C . ASP A 1 69 ? 1.018 -7.593 -0.747 1.00 93.81 69 ASP A C 1
ATOM 512 O O . ASP A 1 69 ? 1.503 -6.486 -1.037 1.00 93.81 69 ASP A O 1
ATOM 516 N N . PRO A 1 70 ? 0.503 -7.820 0.481 1.00 92.62 70 PRO A N 1
ATOM 517 C CA . PRO A 1 70 ? 0.721 -6.911 1.597 1.00 92.62 70 PRO A CA 1
ATOM 518 C C . PRO A 1 70 ? 2.195 -6.921 2.029 1.00 92.62 70 PRO A C 1
ATOM 520 O O . PRO A 1 70 ? 2.727 -7.933 2.495 1.00 92.62 70 PRO A O 1
ATOM 523 N N . GLN A 1 71 ? 2.831 -5.749 1.951 1.00 88.62 71 GLN A N 1
ATOM 524 C CA . GLN A 1 71 ? 4.268 -5.579 2.179 1.00 88.62 71 GLN A CA 1
ATOM 525 C C . GLN A 1 71 ? 4.589 -5.096 3.620 1.00 88.62 71 GLN A C 1
ATOM 527 O O . GLN A 1 71 ? 5.073 -3.985 3.864 1.00 88.62 71 GLN A O 1
ATOM 532 N N . ILE A 1 72 ? 4.274 -5.936 4.610 1.00 86.56 72 ILE A N 1
ATOM 533 C CA . ILE A 1 72 ? 4.537 -5.715 6.045 1.00 86.56 72 ILE A CA 1
ATOM 534 C C . ILE A 1 72 ? 5.687 -6.624 6.496 1.00 86.56 72 ILE A C 1
ATOM 536 O O . ILE A 1 72 ? 5.887 -7.688 5.936 1.00 86.56 72 ILE A O 1
ATOM 540 N N . ALA A 1 73 ? 6.448 -6.230 7.520 1.00 85.25 73 ALA A N 1
ATOM 541 C CA . ALA A 1 73 ? 7.545 -7.048 8.040 1.00 85.25 73 ALA A CA 1
ATOM 542 C C . ALA A 1 73 ? 7.143 -8.525 8.228 1.00 85.25 73 ALA A C 1
ATOM 544 O O . ALA A 1 73 ? 6.160 -8.820 8.912 1.00 85.25 73 ALA A O 1
ATOM 545 N N . VAL A 1 74 ? 7.924 -9.438 7.647 1.00 89.06 74 VAL A N 1
ATOM 546 C CA . VAL A 1 74 ? 7.754 -10.881 7.851 1.00 89.06 74 VAL A CA 1
ATOM 547 C C . VAL A 1 74 ? 8.169 -11.237 9.281 1.00 89.06 74 VAL A C 1
ATOM 549 O O . VAL A 1 74 ? 9.344 -11.141 9.642 1.00 89.06 74 VAL A O 1
ATOM 552 N N . THR A 1 75 ? 7.203 -11.640 10.106 1.00 89.44 75 THR A N 1
ATOM 553 C CA . THR A 1 75 ? 7.396 -11.987 11.524 1.00 89.44 75 THR A CA 1
ATOM 554 C C . THR A 1 75 ? 7.315 -13.494 11.768 1.00 89.44 75 THR A C 1
ATOM 556 O O . THR A 1 75 ? 6.883 -14.259 10.909 1.00 89.44 75 THR A O 1
ATOM 559 N N . LEU A 1 76 ? 7.728 -13.932 12.961 1.00 90.81 76 LEU A N 1
ATOM 560 C CA . LEU A 1 76 ? 7.583 -15.311 13.426 1.00 90.81 76 LEU A CA 1
ATOM 561 C C . LEU A 1 76 ? 6.830 -15.319 14.772 1.00 90.81 76 LEU A C 1
ATOM 563 O O . LEU A 1 76 ? 7.412 -14.912 15.779 1.00 90.81 76 LEU A O 1
ATOM 567 N N . PRO A 1 77 ? 5.564 -15.772 14.838 1.00 90.56 77 PRO A N 1
ATOM 568 C CA . PRO A 1 77 ? 4.723 -16.262 13.737 1.00 90.56 77 PRO A CA 1
ATOM 569 C C . PRO A 1 77 ? 4.322 -15.159 12.741 1.00 90.56 77 PRO A C 1
ATOM 571 O O . PRO A 1 77 ? 4.528 -13.970 13.002 1.00 90.56 77 PRO A O 1
ATOM 574 N N . SER A 1 78 ? 3.751 -15.553 11.597 1.00 91.31 78 SER A N 1
ATOM 575 C CA . SER A 1 78 ? 3.198 -14.598 10.628 1.00 91.31 78 SER A CA 1
ATOM 576 C C . SER A 1 78 ? 2.080 -13.766 11.263 1.00 91.31 78 SER A C 1
ATOM 578 O O . SER A 1 78 ? 1.284 -14.284 12.047 1.00 91.31 78 SER A O 1
ATOM 580 N N . LEU A 1 79 ? 2.005 -12.478 10.912 1.00 89.38 79 LEU A N 1
ATOM 581 C CA . LEU A 1 79 ? 0.881 -11.610 11.281 1.00 89.38 79 LEU A CA 1
ATOM 582 C C . LEU A 1 79 ? -0.440 -12.120 10.683 1.00 89.38 79 LEU A C 1
ATOM 584 O O . LEU A 1 79 ? -1.504 -11.980 11.291 1.00 89.38 79 LEU A O 1
ATOM 588 N N . TRP A 1 80 ? -0.364 -12.675 9.474 1.00 93.50 80 TRP A N 1
ATOM 589 C CA . TRP A 1 80 ? -1.515 -13.139 8.718 1.00 93.50 80 TRP A CA 1
ATOM 590 C C . TRP A 1 80 ? -1.785 -14.617 8.970 1.00 93.50 80 TRP A C 1
ATOM 592 O O . TRP A 1 80 ? -0.876 -15.414 9.192 1.00 93.50 80 TRP A O 1
ATOM 602 N N . TYR A 1 81 ? -3.056 -14.990 8.862 1.00 94.81 81 TYR A N 1
ATOM 603 C CA . TYR A 1 81 ? -3.491 -16.376 8.933 1.00 94.81 81 TYR A CA 1
ATOM 604 C C . TYR A 1 81 ? -4.373 -16.700 7.723 1.00 94.81 81 TYR A C 1
ATOM 606 O O . TYR A 1 81 ? -5.462 -16.139 7.581 1.00 94.81 81 TYR A O 1
ATOM 614 N N . GLU A 1 82 ? -3.882 -17.569 6.831 1.00 96.19 82 GLU A N 1
ATOM 615 C CA . GLU A 1 82 ? -4.627 -18.010 5.643 1.00 96.19 82 GLU A CA 1
ATOM 616 C C . GLU A 1 82 ? -5.619 -19.114 6.017 1.00 96.19 82 GLU A C 1
ATOM 618 O O . GLU A 1 82 ? -5.248 -20.125 6.616 1.00 96.19 82 GLU A O 1
ATOM 623 N N . ILE A 1 83 ? -6.881 -18.946 5.621 1.00 95.69 83 ILE A N 1
ATOM 624 C CA . ILE A 1 83 ? -7.943 -19.932 5.835 1.00 95.69 83 ILE A CA 1
ATOM 625 C C . ILE A 1 83 ? -8.745 -20.100 4.545 1.00 95.69 83 ILE A C 1
ATOM 627 O O . ILE A 1 83 ? -9.076 -19.117 3.889 1.00 95.69 83 ILE A O 1
ATOM 631 N N . HIS A 1 84 ? -9.130 -21.338 4.222 1.00 97.44 84 HIS A N 1
ATOM 632 C CA . HIS A 1 84 ? -10.268 -21.626 3.343 1.00 97.44 84 HIS A CA 1
ATOM 633 C C . HIS A 1 84 ? -11.467 -22.059 4.192 1.00 97.44 84 HIS A C 1
ATOM 635 O O . HIS A 1 84 ? -11.401 -23.045 4.925 1.00 97.44 84 HIS A O 1
ATOM 641 N N . LEU A 1 85 ? -12.559 -21.301 4.111 1.00 95.38 85 LEU A N 1
ATOM 642 C CA . LEU A 1 85 ? -13.813 -21.551 4.813 1.00 95.38 85 LEU A CA 1
ATOM 643 C C . LEU A 1 85 ? -14.893 -21.934 3.806 1.00 95.38 85 LEU A C 1
ATOM 645 O O . LEU A 1 85 ? -15.300 -21.106 2.995 1.00 95.38 85 LEU A O 1
ATOM 649 N N . HIS A 1 86 ? -15.399 -23.163 3.908 1.00 95.31 86 HIS A N 1
ATOM 650 C CA . HIS A 1 86 ? -16.520 -23.650 3.107 1.00 95.31 86 HIS A CA 1
ATOM 651 C C . HIS A 1 86 ? -17.616 -24.227 4.014 1.00 95.31 86 HIS A C 1
ATOM 653 O O . HIS A 1 86 ? -17.449 -25.277 4.637 1.00 95.31 86 HIS A O 1
ATOM 659 N N . GLY A 1 87 ? -18.749 -23.529 4.090 1.00 90.19 87 GLY A N 1
ATOM 660 C CA . GLY A 1 87 ? -19.915 -23.935 4.866 1.00 90.19 87 GLY A CA 1
ATOM 661 C C . GLY A 1 87 ? -20.955 -22.822 5.017 1.00 90.19 87 GLY A C 1
ATOM 662 O O . GLY A 1 87 ? -20.637 -21.634 5.072 1.00 90.19 87 GLY A O 1
ATOM 663 N N . GLY A 1 88 ? -22.231 -23.205 5.109 1.00 89.25 88 GLY A N 1
ATOM 664 C CA . GLY A 1 88 ? -23.332 -22.245 5.193 1.00 89.25 88 GLY A CA 1
ATOM 665 C C . GLY A 1 88 ? -23.417 -21.376 3.935 1.00 89.25 88 GLY A C 1
ATOM 666 O O . GLY A 1 88 ? -23.628 -21.902 2.849 1.00 89.25 88 GLY A O 1
ATOM 667 N N . ARG A 1 89 ? -23.269 -20.054 4.094 1.00 91.56 89 ARG A N 1
ATOM 668 C CA . ARG A 1 89 ? -23.272 -19.071 2.991 1.00 91.56 89 ARG A CA 1
ATOM 669 C C . ARG A 1 89 ? -21.859 -18.702 2.506 1.00 91.56 89 ARG A C 1
ATOM 671 O O . ARG A 1 89 ? -21.728 -17.735 1.771 1.00 91.56 89 ARG A O 1
ATOM 678 N N . TYR A 1 90 ? -20.820 -19.393 2.975 1.00 95.06 90 TYR A N 1
ATOM 679 C CA . TYR A 1 90 ? -19.426 -19.046 2.703 1.00 95.06 90 TYR A CA 1
ATOM 680 C C . TYR A 1 90 ? -18.723 -20.151 1.923 1.00 95.06 90 TYR A C 1
ATOM 682 O O . TYR A 1 90 ? -18.807 -21.324 2.292 1.00 95.06 90 TYR A O 1
ATOM 690 N N . ASN A 1 91 ? -17.974 -19.748 0.906 1.00 97.25 91 ASN A N 1
ATOM 691 C CA . ASN A 1 91 ? -16.929 -20.535 0.273 1.00 97.25 91 ASN A CA 1
ATOM 692 C C . ASN A 1 91 ? -15.812 -19.574 -0.147 1.00 97.25 91 ASN A C 1
ATOM 694 O O . ASN A 1 91 ? -15.743 -19.124 -1.279 1.00 97.25 91 ASN A O 1
ATOM 698 N N . ALA A 1 92 ? -14.979 -19.182 0.809 1.00 98.00 92 ALA A N 1
ATOM 699 C CA . ALA A 1 92 ? -13.975 -18.149 0.595 1.00 98.00 92 ALA A CA 1
ATOM 700 C C . ALA A 1 92 ? -12.623 -18.597 1.131 1.00 98.00 92 ALA A C 1
ATOM 702 O O . ALA A 1 92 ? -12.548 -19.283 2.155 1.00 98.00 92 ALA A O 1
ATOM 703 N N . ARG A 1 93 ? -11.554 -18.159 0.477 1.00 98.38 93 ARG A N 1
ATOM 704 C CA . ARG A 1 93 ? -10.174 -18.313 0.927 1.00 98.38 93 ARG A CA 1
ATOM 705 C C . ARG A 1 93 ? -9.516 -16.943 1.013 1.00 98.38 93 ARG A C 1
ATOM 707 O O . ARG A 1 93 ? -9.807 -16.061 0.213 1.00 98.38 93 ARG A O 1
ATOM 714 N N . GLY A 1 94 ? -8.648 -16.746 1.990 1.00 97.56 94 GLY A N 1
ATOM 715 C CA . GLY A 1 94 ? -7.964 -15.473 2.154 1.00 97.56 94 GLY A CA 1
ATOM 716 C C . GLY A 1 94 ? -7.234 -15.385 3.476 1.00 97.56 94 GLY A C 1
ATOM 717 O O . GLY A 1 94 ? -7.085 -16.386 4.178 1.00 97.56 94 GLY A O 1
ATOM 718 N N . ILE A 1 95 ? -6.804 -14.172 3.805 1.00 96.88 95 ILE A N 1
ATOM 719 C CA . ILE A 1 95 ? -6.091 -13.866 5.042 1.00 96.88 95 ILE A CA 1
ATOM 720 C C . ILE A 1 95 ? -6.903 -12.953 5.958 1.00 96.88 95 ILE A C 1
ATOM 722 O O . ILE A 1 95 ? -7.552 -11.993 5.529 1.00 96.88 95 ILE A O 1
ATOM 726 N N . GLY A 1 96 ? -6.813 -13.250 7.250 1.00 93.25 96 GLY A N 1
ATOM 727 C CA . GLY A 1 96 ? -7.223 -12.379 8.345 1.00 93.25 96 GLY A CA 1
ATOM 728 C C . GLY A 1 96 ? -6.131 -12.309 9.412 1.00 93.25 96 GLY A C 1
ATOM 729 O O . GLY A 1 96 ? -5.043 -12.863 9.245 1.00 93.25 96 GLY A O 1
ATOM 730 N N . VAL A 1 97 ? -6.430 -11.638 10.522 1.00 89.81 97 VAL A N 1
ATOM 731 C CA . VAL A 1 97 ? -5.581 -11.652 11.722 1.00 89.81 97 VAL A CA 1
ATOM 732 C C . VAL A 1 97 ? -6.132 -12.702 12.678 1.00 89.81 97 VAL A C 1
ATOM 734 O O . VAL A 1 97 ? -7.341 -12.750 12.915 1.00 89.81 97 VAL A O 1
ATOM 737 N N . ALA A 1 98 ? -5.261 -13.547 13.233 1.00 87.75 98 ALA A N 1
ATOM 738 C CA . ALA A 1 98 ? -5.672 -14.564 14.194 1.00 87.75 98 ALA A CA 1
ATOM 739 C C . ALA A 1 98 ? -6.476 -13.934 15.351 1.00 87.75 98 ALA A C 1
ATOM 741 O O . ALA A 1 98 ? -6.047 -12.966 15.975 1.00 87.75 98 ALA A O 1
ATOM 742 N N . GLY A 1 99 ? -7.670 -14.473 15.615 1.00 87.94 99 GLY A N 1
ATOM 743 C CA . GLY A 1 99 ? -8.606 -13.947 16.616 1.00 87.94 99 GLY A CA 1
ATOM 744 C C . GLY A 1 99 ? -9.679 -12.991 16.076 1.00 87.94 99 GLY A C 1
ATOM 745 O O . GLY A 1 99 ? -10.649 -12.739 16.790 1.00 87.94 99 GLY A O 1
ATOM 746 N N . ALA A 1 100 ? -9.574 -12.519 14.828 1.00 88.50 100 ALA A N 1
ATOM 747 C CA . ALA A 1 100 ? -10.587 -11.687 14.177 1.00 88.50 100 ALA A CA 1
ATOM 748 C C . ALA A 1 100 ? -11.312 -12.451 13.046 1.00 88.50 100 ALA A C 1
ATOM 750 O O . ALA A 1 100 ? -10.661 -13.103 12.229 1.00 88.50 100 ALA A O 1
ATOM 751 N N . PRO A 1 101 ? -12.655 -12.392 12.968 1.00 91.44 101 PRO A N 1
ATOM 752 C CA . PRO A 1 101 ? -13.404 -12.960 11.850 1.00 91.44 101 PRO A CA 1
ATOM 753 C C . PRO A 1 101 ? -13.361 -12.052 10.611 1.00 91.44 101 PRO A C 1
ATOM 755 O O . PRO A 1 101 ? -13.304 -10.829 10.724 1.00 91.44 101 PRO A O 1
ATOM 758 N N . GLY A 1 102 ? -13.493 -12.660 9.431 1.00 93.75 102 GLY A N 1
ATOM 759 C CA . GLY A 1 102 ? -13.496 -11.950 8.151 1.00 93.75 102 GLY A CA 1
ATOM 760 C C . GLY A 1 102 ? -12.129 -11.934 7.466 1.00 93.75 102 GLY A C 1
ATOM 761 O O . GLY A 1 102 ? -11.094 -12.088 8.113 1.00 93.75 102 GLY A O 1
ATOM 762 N N . PHE A 1 103 ? -12.132 -11.760 6.145 1.00 96.31 103 PHE A N 1
ATOM 763 C CA . PHE A 1 103 ? -10.910 -11.698 5.340 1.00 96.31 103 PHE A CA 1
ATOM 764 C C . PHE A 1 103 ? -10.671 -10.287 4.828 1.00 96.31 103 PHE A C 1
ATOM 766 O O . PHE A 1 103 ? -11.519 -9.724 4.138 1.00 96.31 103 PHE A O 1
ATOM 773 N N . LEU A 1 104 ? -9.495 -9.741 5.138 1.00 94.38 104 LEU A N 1
ATOM 774 C CA . LEU A 1 104 ? -9.057 -8.443 4.627 1.00 94.38 104 LEU A CA 1
ATOM 775 C C . LEU A 1 104 ? -8.756 -8.527 3.125 1.00 94.38 104 LEU A C 1
ATOM 777 O O . LEU A 1 104 ? -9.149 -7.657 2.356 1.00 94.38 104 LEU A O 1
ATOM 781 N N . ILE A 1 105 ? -8.089 -9.610 2.725 1.00 97.75 105 ILE A N 1
ATOM 782 C CA . ILE A 1 105 ? -7.707 -9.954 1.352 1.00 97.75 105 ILE A CA 1
ATOM 783 C C . ILE A 1 105 ? -8.185 -11.381 1.109 1.00 97.75 105 ILE A C 1
ATOM 785 O O . ILE A 1 105 ? -7.980 -12.249 1.965 1.00 97.75 105 ILE A O 1
ATOM 789 N N . GLY A 1 106 ? -8.820 -11.644 -0.030 1.00 98.31 106 GLY A N 1
ATOM 790 C CA . GLY A 1 106 ? -9.420 -12.949 -0.262 1.00 98.31 106 GLY A CA 1
ATOM 7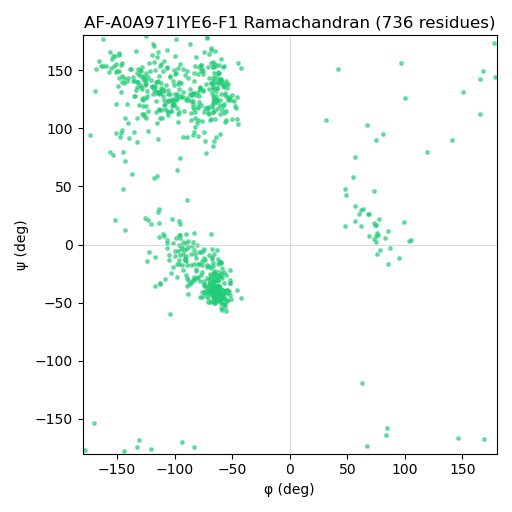91 C C . GLY A 1 106 ? -10.067 -13.119 -1.625 1.00 98.31 106 GLY A C 1
ATOM 792 O O . GLY A 1 106 ? -9.986 -12.261 -2.500 1.00 98.31 106 GLY A O 1
ATOM 793 N N . TRP A 1 107 ? -10.668 -14.286 -1.808 1.00 98.75 107 TRP A N 1
ATOM 794 C CA . TRP A 1 107 ? -11.452 -14.644 -2.976 1.00 98.75 107 TRP A CA 1
ATOM 795 C C . TRP A 1 107 ? -12.478 -15.717 -2.628 1.00 98.75 107 TRP A C 1
ATOM 797 O O . TRP A 1 107 ? -12.346 -16.442 -1.639 1.00 98.75 107 TRP A O 1
ATOM 807 N N . ASN A 1 108 ? -13.502 -15.818 -3.461 1.00 98.62 108 ASN A N 1
ATOM 808 C CA . ASN A 1 108 ? -14.470 -16.907 -3.477 1.00 98.62 108 ASN A CA 1
ATOM 809 C C . ASN A 1 108 ? -14.631 -17.415 -4.921 1.00 98.62 108 ASN A C 1
ATOM 811 O O . ASN A 1 108 ? -13.825 -17.094 -5.794 1.00 98.62 108 ASN A O 1
ATOM 815 N N . GLU A 1 109 ? -15.640 -18.238 -5.190 1.00 96.69 109 GLU A N 1
ATOM 816 C CA . GLU A 1 109 ? -15.891 -18.800 -6.523 1.00 96.69 109 GLU A CA 1
ATOM 817 C C . GLU A 1 109 ? -16.331 -17.767 -7.577 1.00 96.69 109 GLU A C 1
ATOM 819 O O . GLU A 1 109 ? -16.402 -18.098 -8.760 1.00 96.69 109 GLU A O 1
ATOM 824 N N . HIS A 1 110 ? -16.648 -16.538 -7.166 1.00 98.50 110 HIS A N 1
ATOM 825 C CA . HIS A 1 110 ? -17.191 -15.489 -8.025 1.00 98.50 110 HIS A CA 1
ATOM 826 C C . HIS A 1 110 ? -16.229 -14.321 -8.236 1.00 98.50 110 HIS A C 1
ATOM 828 O O . HIS A 1 110 ? -16.234 -13.712 -9.306 1.00 98.50 110 HIS A O 1
ATOM 834 N N . LEU A 1 111 ? -15.431 -13.981 -7.227 1.00 98.81 111 LEU A N 1
ATOM 835 C CA . LEU A 1 111 ? -14.627 -12.765 -7.219 1.00 98.81 111 LEU A CA 1
ATOM 836 C C . LEU A 1 111 ? -13.382 -12.890 -6.345 1.00 98.81 111 LEU A C 1
ATOM 838 O O . LEU A 1 111 ? -13.294 -13.742 -5.459 1.00 98.81 111 LEU A O 1
ATOM 842 N N . ALA A 1 112 ? -12.436 -11.990 -6.582 1.00 98.88 112 ALA A N 1
ATOM 843 C CA . ALA A 1 112 ? -11.223 -11.804 -5.806 1.00 98.88 112 ALA A CA 1
ATOM 844 C C . ALA A 1 112 ? -11.062 -10.333 -5.429 1.00 98.88 112 ALA A C 1
ATOM 846 O O . ALA A 1 112 ? -11.457 -9.438 -6.182 1.00 98.88 112 ALA A O 1
ATOM 847 N N . TRP A 1 113 ? -10.443 -10.083 -4.279 1.00 98.81 113 TRP A N 1
ATOM 848 C CA . TRP A 1 113 ? -10.073 -8.742 -3.864 1.00 98.81 113 TRP A CA 1
ATOM 849 C C . TRP A 1 113 ? -8.713 -8.705 -3.170 1.00 98.81 113 TRP A C 1
ATOM 851 O O . TRP A 1 113 ? -8.363 -9.574 -2.367 1.00 98.81 113 TRP A O 1
ATOM 861 N N . GLY A 1 114 ? -7.970 -7.647 -3.476 1.00 98.06 114 GLY A N 1
ATOM 862 C CA . GLY A 1 114 ? -6.714 -7.272 -2.842 1.00 98.06 114 GLY A CA 1
ATOM 863 C C . GLY A 1 114 ? -6.845 -5.944 -2.110 1.00 98.06 114 GLY A C 1
ATOM 864 O O . GLY A 1 114 ? -7.764 -5.166 -2.378 1.00 98.06 114 GLY A O 1
ATOM 865 N N . ALA A 1 115 ? -5.920 -5.666 -1.194 1.00 95.75 115 ALA A N 1
ATOM 866 C CA . ALA A 1 115 ? -5.953 -4.446 -0.398 1.00 95.75 115 ALA A CA 1
ATOM 867 C C . ALA A 1 115 ? -4.560 -3.847 -0.181 1.00 95.75 115 ALA A C 1
ATOM 869 O O . ALA A 1 115 ? -3.581 -4.561 0.035 1.00 95.75 115 ALA A O 1
ATOM 870 N N . THR A 1 116 ? -4.480 -2.515 -0.175 1.00 93.44 116 THR A N 1
ATOM 871 C CA . THR A 1 116 ? -3.283 -1.773 0.251 1.00 93.44 116 THR A CA 1
ATOM 872 C C . THR A 1 116 ? -3.675 -0.665 1.220 1.00 93.44 116 THR A C 1
ATOM 874 O O . THR A 1 116 ? -4.766 -0.111 1.115 1.00 93.44 116 THR A O 1
ATOM 877 N N . ALA A 1 117 ? -2.785 -0.275 2.134 1.00 91.00 117 ALA A N 1
ATOM 878 C CA . ALA A 1 117 ? -3.044 0.857 3.027 1.00 91.00 117 ALA A CA 1
ATOM 879 C C . ALA A 1 117 ? -3.284 2.156 2.235 1.00 91.00 117 ALA A C 1
ATOM 881 O O . ALA A 1 117 ? -2.477 2.485 1.361 1.00 91.00 117 ALA A O 1
ATOM 882 N N . LEU A 1 118 ? -4.373 2.866 2.551 1.00 89.69 118 LEU A N 1
ATOM 883 C CA . LEU A 1 118 ? -4.727 4.169 1.965 1.00 89.69 118 LEU A CA 1
ATOM 884 C C . LEU A 1 118 ? -3.964 5.327 2.601 1.00 89.69 118 LEU A C 1
ATOM 886 O O . LEU A 1 118 ? -3.720 6.343 1.960 1.00 89.69 118 LEU A O 1
ATOM 890 N N . GLY A 1 119 ? -3.595 5.172 3.874 1.00 83.81 119 GLY A N 1
ATOM 891 C CA . GLY A 1 119 ? -3.093 6.288 4.669 1.00 83.81 119 GLY A CA 1
ATOM 892 C C . GLY A 1 119 ? -4.155 7.372 4.849 1.00 83.81 119 GLY A C 1
ATOM 893 O O . GLY A 1 119 ? -3.799 8.537 4.913 1.00 83.81 119 GLY A O 1
ATOM 894 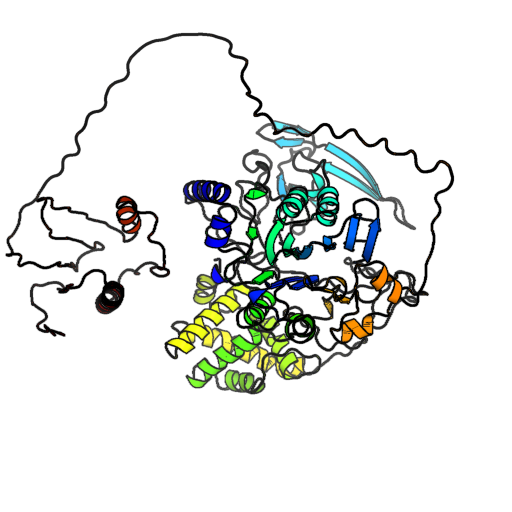N N . SER A 1 120 ? -5.438 6.991 4.873 1.00 84.56 120 SER A N 1
ATOM 895 C CA . SER A 1 120 ? -6.539 7.924 5.097 1.00 84.56 120 SER A CA 1
ATOM 896 C C . SER A 1 120 ? -6.429 8.560 6.471 1.00 84.56 120 SER A C 1
ATOM 898 O O . SER A 1 120 ? -6.210 7.866 7.466 1.00 84.56 120 SER A O 1
ATOM 900 N N . ASP A 1 121 ? -6.702 9.845 6.529 1.00 85.62 121 ASP A N 1
ATOM 901 C CA . ASP A 1 121 ? -6.784 10.596 7.769 1.00 85.62 121 ASP A CA 1
ATOM 902 C C . ASP A 1 121 ? -8.156 10.426 8.409 1.00 85.62 121 ASP A C 1
ATOM 904 O O . ASP A 1 121 ? -9.163 10.988 7.983 1.00 85.62 121 ASP A O 1
ATOM 908 N N . ASN A 1 122 ? -8.169 9.555 9.409 1.00 87.50 122 ASN A N 1
ATOM 909 C CA . ASN A 1 122 ? -9.333 9.165 10.187 1.00 87.50 122 ASN A CA 1
ATOM 910 C C . ASN A 1 122 ? -9.148 9.482 11.681 1.00 87.50 122 ASN A C 1
ATOM 912 O O . ASN A 1 122 ? -9.847 8.915 12.527 1.00 87.50 122 ASN A O 1
ATOM 916 N N . VAL A 1 123 ? -8.187 10.350 12.009 1.00 89.81 123 VAL A N 1
ATOM 917 C CA . VAL A 1 123 ? -7.793 10.688 13.376 1.00 89.81 123 VAL A CA 1
ATOM 918 C C . VAL A 1 123 ? -7.363 12.148 13.467 1.00 89.81 123 VAL A C 1
ATOM 920 O O . VAL A 1 123 ? -6.517 12.596 12.705 1.00 89.81 123 VAL A O 1
ATOM 923 N N . ASP A 1 124 ? -7.895 12.865 14.452 1.00 92.44 124 ASP A N 1
ATOM 924 C CA . ASP A 1 124 ? -7.500 14.232 14.775 1.00 92.44 124 ASP A CA 1
ATOM 925 C C . ASP A 1 124 ? -7.003 14.346 16.213 1.00 92.44 124 ASP A C 1
ATOM 927 O O . ASP A 1 124 ? -7.480 13.673 17.132 1.00 92.44 124 ASP A O 1
ATOM 931 N N . LEU A 1 125 ? -6.072 15.276 16.416 1.00 95.00 125 LEU A N 1
ATOM 932 C CA . LEU A 1 125 ? -5.848 15.877 17.724 1.00 95.00 125 LEU A CA 1
ATOM 933 C C . LEU A 1 125 ? -6.682 17.152 17.814 1.00 95.00 125 LEU A C 1
ATOM 935 O O . LEU A 1 125 ? -6.592 17.988 16.925 1.00 95.00 125 LEU A O 1
ATOM 939 N N . PHE A 1 126 ? -7.427 17.336 18.897 1.00 97.25 126 PHE A N 1
ATOM 940 C CA . PHE A 1 126 ? -8.087 18.596 19.232 1.00 97.25 126 PHE A CA 1
ATOM 941 C C . PHE A 1 126 ? -7.282 19.323 20.305 1.00 97.25 126 PHE A C 1
ATOM 943 O O . PHE A 1 126 ? -7.027 18.760 21.365 1.00 97.25 126 PHE A O 1
ATOM 950 N N . LEU A 1 127 ? -6.888 20.569 20.052 1.00 97.50 127 LEU A N 1
ATOM 951 C CA . LEU A 1 127 ? -6.324 21.465 21.052 1.00 97.50 127 LEU A CA 1
ATOM 952 C C . LEU A 1 127 ? -7.446 21.968 21.968 1.00 97.50 127 LEU A C 1
ATOM 954 O O . LEU A 1 127 ? -8.321 22.733 21.558 1.00 97.50 127 LEU A O 1
ATOM 958 N N . GLU A 1 128 ? -7.377 21.563 23.225 1.00 98.12 128 GLU A N 1
ATOM 959 C CA . GLU A 1 128 ? -8.336 21.858 24.278 1.00 98.12 128 GLU A CA 1
ATOM 960 C C . GLU A 1 128 ? -7.842 22.985 25.184 1.00 98.12 128 GLU A C 1
ATOM 962 O O . GLU A 1 128 ? -6.645 23.151 25.440 1.00 98.12 128 GLU A O 1
ATOM 967 N N . ARG A 1 129 ? -8.790 23.742 25.738 1.00 97.38 129 ARG A N 1
ATOM 968 C CA . ARG A 1 129 ? -8.520 24.713 26.801 1.00 97.38 129 ARG A CA 1
ATOM 969 C C . ARG A 1 129 ? -9.086 24.205 28.100 1.00 97.38 129 ARG A C 1
ATOM 971 O O . ARG A 1 129 ? -10.294 24.027 28.201 1.00 97.38 129 ARG A O 1
ATOM 978 N N . LEU A 1 130 ? -8.221 24.038 29.089 1.00 97.62 130 LEU A N 1
ATOM 979 C CA . LEU A 1 130 ? -8.640 23.723 30.445 1.00 97.62 130 LEU A CA 1
ATOM 980 C C . LEU A 1 130 ? -8.692 24.988 31.302 1.00 97.62 130 LEU A C 1
ATOM 982 O O . LEU A 1 130 ? -7.974 25.962 31.051 1.00 97.62 130 LEU A O 1
ATOM 986 N N . ASP A 1 131 ? -9.556 24.980 32.310 1.00 96.25 131 ASP A N 1
ATOM 987 C CA . ASP A 1 131 ? -9.594 26.037 33.312 1.00 96.25 131 ASP A CA 1
ATOM 988 C C . ASP A 1 131 ? -8.384 25.961 34.258 1.00 96.25 131 ASP A C 1
ATOM 990 O O . ASP A 1 131 ? -7.530 25.079 34.175 1.00 96.25 131 ASP A O 1
ATOM 994 N N . ALA A 1 132 ? -8.287 26.917 35.183 1.00 94.06 132 ALA A N 1
ATOM 995 C CA . ALA A 1 132 ? -7.153 26.988 36.101 1.00 94.06 132 ALA A CA 1
ATOM 996 C C . ALA A 1 132 ? -7.067 25.798 37.076 1.00 94.06 132 ALA A C 1
ATOM 998 O O . ALA A 1 132 ? -5.982 25.545 37.602 1.00 94.06 132 ALA A O 1
ATOM 999 N N . SER A 1 133 ? -8.178 25.099 37.355 1.00 94.00 133 SER A N 1
ATOM 1000 C CA . SER A 1 133 ? -8.144 23.863 38.147 1.00 94.00 133 SER A CA 1
ATOM 1001 C C . SER A 1 133 ? -7.756 22.649 37.305 1.00 94.00 133 SER A C 1
ATOM 1003 O O . SER A 1 133 ? -7.274 21.667 37.865 1.00 94.00 133 SER A O 1
ATOM 1005 N N . GLY A 1 134 ? -7.918 22.718 35.981 1.00 94.38 134 GLY A N 1
ATOM 1006 C CA . GLY A 1 134 ? -7.706 21.592 35.081 1.00 94.38 134 GLY A CA 1
ATOM 1007 C C . GLY A 1 134 ? -8.825 20.554 35.162 1.00 94.38 134 GLY A C 1
ATOM 1008 O O . GLY A 1 134 ? -8.612 19.418 34.744 1.00 94.38 134 GLY A O 1
ATOM 1009 N N . GLU A 1 135 ? -9.981 20.918 35.727 1.00 96.44 135 GLU A N 1
ATOM 1010 C CA . GLU A 1 135 ? -11.131 20.026 35.937 1.00 96.44 135 GLU A CA 1
ATOM 1011 C C . GLU A 1 135 ? -12.228 20.237 34.887 1.00 96.44 135 GLU A C 1
ATOM 1013 O O . GLU A 1 135 ? -13.065 19.356 34.683 1.00 96.44 135 GLU A O 1
ATOM 1018 N N . ASN A 1 136 ? -12.227 21.389 34.211 1.00 98.25 136 ASN A N 1
ATOM 1019 C CA . ASN A 1 136 ? -13.186 21.716 33.163 1.00 98.25 136 ASN A CA 1
ATOM 1020 C C . ASN A 1 136 ? -12.459 22.100 31.875 1.00 98.25 136 ASN A C 1
ATOM 1022 O O . ASN A 1 136 ? -11.398 22.721 31.920 1.00 98.25 136 ASN A O 1
ATOM 1026 N N . TYR A 1 137 ? -13.065 21.784 30.733 1.00 98.31 137 TYR A N 1
ATOM 1027 C CA . TYR A 1 137 ? -12.630 22.244 29.419 1.00 98.31 137 TYR A CA 1
ATOM 1028 C C . TYR A 1 137 ? -13.623 23.257 28.839 1.00 98.31 137 TYR A C 1
ATOM 1030 O O . TYR A 1 137 ? -14.815 23.228 29.153 1.00 98.31 137 TYR A O 1
ATOM 1038 N N . GLU A 1 138 ? -13.135 24.196 28.036 1.00 98.19 138 GLU A N 1
ATOM 1039 C CA . GLU A 1 138 ? -13.976 25.179 27.353 1.00 98.19 138 GLU A CA 1
ATOM 1040 C C . GLU A 1 138 ? -14.624 24.535 26.122 1.00 98.19 138 GLU A C 1
ATOM 1042 O O . GLU A 1 138 ? -13.929 23.992 25.271 1.00 98.19 138 GLU A O 1
ATOM 1047 N N . TYR A 1 139 ? -15.947 24.638 25.996 1.00 98.06 139 TYR A N 1
ATOM 1048 C CA . TYR A 1 139 ? -16.682 24.242 24.802 1.00 98.06 139 TYR A CA 1
ATOM 1049 C C . TYR A 1 139 ? -17.824 25.208 24.489 1.00 98.06 139 TYR A C 1
ATOM 1051 O O . TYR A 1 139 ? -18.729 25.420 25.306 1.00 98.06 139 TYR A O 1
ATOM 1059 N N . ARG A 1 140 ? -17.790 25.816 23.296 1.00 97.44 140 ARG A N 1
ATOM 1060 C CA . ARG A 1 140 ? -18.772 26.811 22.825 1.00 97.44 140 ARG A CA 1
ATOM 1061 C C . ARG A 1 140 ? -19.034 27.907 23.867 1.00 97.44 140 ARG A C 1
ATOM 1063 O O . ARG A 1 140 ? -20.177 28.281 24.133 1.00 97.44 140 ARG A O 1
ATOM 1070 N N . GLY A 1 141 ? -17.955 28.383 24.496 1.00 97.19 141 GLY A N 1
ATOM 1071 C CA . GLY A 1 141 ? -17.968 29.424 25.528 1.00 97.19 141 GLY A CA 1
ATOM 1072 C C . GLY A 1 141 ? -18.431 28.979 26.923 1.00 97.19 141 GLY A C 1
ATOM 1073 O O . GLY A 1 141 ? -18.616 29.831 27.791 1.00 97.19 141 GLY A O 1
ATOM 1074 N N . ASN A 1 142 ? -18.628 27.679 27.162 1.00 97.50 142 ASN A N 1
ATOM 1075 C CA . ASN A 1 142 ? -19.004 27.129 28.467 1.00 97.50 142 ASN A CA 1
ATOM 1076 C C . ASN A 1 142 ? -17.884 26.260 29.039 1.00 97.50 142 ASN A C 1
ATOM 1078 O O . ASN A 1 142 ? -17.239 25.525 28.304 1.00 97.50 142 ASN A O 1
ATOM 1082 N N . TRP A 1 143 ? -17.704 26.285 30.358 1.00 98.25 143 TRP A N 1
ATOM 1083 C CA . TRP A 1 143 ? -16.835 25.332 31.050 1.00 98.25 143 TRP A CA 1
ATOM 1084 C C . TRP A 1 143 ? -17.600 24.037 31.313 1.00 98.25 143 TRP A C 1
ATOM 1086 O O . TRP A 1 143 ? -18.601 24.036 32.033 1.00 98.25 143 TRP A O 1
ATOM 1096 N N . VAL A 1 144 ? -17.141 22.948 30.705 1.00 98.31 144 VAL A N 1
ATOM 1097 C CA . VAL A 1 144 ? -17.730 21.613 30.802 1.00 98.31 144 VAL A CA 1
ATOM 1098 C C . VAL A 1 144 ? -16.798 20.721 31.626 1.00 98.31 144 VAL A C 1
ATOM 1100 O O . VAL A 1 144 ? -15.601 20.698 31.348 1.00 98.31 144 VAL A O 1
ATOM 1103 N N . PRO A 1 145 ? -17.298 19.969 32.622 1.00 98.25 145 PRO A N 1
ATOM 1104 C CA . PRO A 1 145 ? -16.453 19.074 33.406 1.00 98.25 145 PRO A CA 1
ATOM 1105 C C . PRO A 1 145 ? -15.801 17.989 32.546 1.00 98.25 145 PRO A C 1
ATOM 1107 O O . PRO A 1 145 ? -16.461 17.385 31.695 1.00 98.25 145 PRO A O 1
ATOM 1110 N N . LEU A 1 146 ? -14.528 17.699 32.817 1.00 98.31 146 LEU A N 1
ATOM 1111 C CA . LEU A 1 146 ? -13.854 16.521 32.279 1.00 98.31 146 LEU A CA 1
ATOM 1112 C C . LEU A 1 146 ? -14.501 15.245 32.828 1.00 98.31 146 LEU A C 1
ATOM 1114 O O . LEU A 1 146 ? -14.901 15.170 33.994 1.00 98.31 146 LEU A O 1
ATOM 1118 N N . LYS A 1 147 ? -14.570 14.206 31.993 1.00 97.62 147 LYS A N 1
ATOM 1119 C CA . LYS A 1 147 ? -14.856 12.852 32.473 1.00 97.62 147 LYS A CA 1
ATOM 1120 C C . LYS A 1 147 ? -13.551 12.233 32.948 1.00 97.62 147 LYS A C 1
ATOM 1122 O O . LYS A 1 147 ? -12.615 12.121 32.165 1.00 97.62 147 LYS A O 1
ATOM 1127 N N . THR A 1 148 ? -13.510 11.791 34.199 1.00 97.19 148 THR A N 1
ATOM 1128 C CA . THR A 1 148 ? -12.314 11.184 34.792 1.00 97.19 148 THR A CA 1
ATOM 1129 C C . THR A 1 148 ? -12.599 9.757 35.237 1.00 97.19 148 THR A C 1
ATOM 1131 O O . THR A 1 148 ? -13.629 9.491 35.864 1.00 97.19 148 THR A O 1
ATOM 1134 N N . ARG A 1 149 ? -11.675 8.837 34.956 1.00 96.00 149 ARG A N 1
ATOM 1135 C CA . ARG A 1 149 ? -11.664 7.486 35.530 1.00 96.00 149 ARG A CA 1
ATOM 1136 C C . ARG A 1 149 ? -10.251 7.070 35.918 1.00 96.00 149 ARG A C 1
ATOM 1138 O O . ARG A 1 149 ? -9.285 7.493 35.295 1.00 96.00 149 ARG A O 1
ATOM 1145 N N . MET A 1 150 ? -10.158 6.208 36.924 1.00 96.88 150 MET A N 1
ATOM 1146 C CA . MET A 1 150 ? -8.907 5.561 37.307 1.00 96.88 150 MET A CA 1
ATOM 1147 C C . MET A 1 150 ? -8.862 4.161 36.706 1.00 96.88 150 MET A C 1
ATOM 1149 O O . MET A 1 150 ? -9.756 3.357 36.967 1.00 96.88 150 MET A O 1
ATOM 1153 N N . GLU A 1 151 ? -7.813 3.874 35.947 1.00 96.06 151 GLU A N 1
ATOM 1154 C CA . GLU A 1 151 ? -7.521 2.559 35.383 1.00 96.06 151 GLU A CA 1
ATOM 1155 C C . GLU A 1 151 ? -6.361 1.915 36.148 1.00 96.06 151 GLU A C 1
ATOM 1157 O O . GLU A 1 151 ? -5.337 2.551 36.398 1.00 96.06 151 GLU A O 1
ATOM 1162 N N . GLU A 1 152 ? -6.507 0.646 36.530 1.00 97.12 152 GLU A N 1
ATOM 1163 C CA . GLU A 1 152 ? -5.437 -0.124 37.172 1.00 97.12 152 GLU A CA 1
ATOM 1164 C C . GLU A 1 152 ? -4.809 -1.096 36.165 1.00 97.12 152 GLU A C 1
ATOM 1166 O O . GLU A 1 152 ? -5.438 -2.062 35.729 1.00 97.12 152 GLU A O 1
ATOM 1171 N N . ILE A 1 153 ? -3.535 -0.881 35.836 1.00 96.69 153 ILE A N 1
ATOM 1172 C CA . ILE A 1 153 ? -2.744 -1.754 34.970 1.00 96.69 153 ILE A CA 1
ATOM 1173 C C . ILE A 1 153 ? -1.927 -2.700 35.849 1.00 96.69 153 ILE A C 1
ATOM 1175 O O . ILE A 1 153 ? -1.021 -2.285 36.574 1.00 96.69 153 ILE A O 1
ATOM 1179 N N . LYS A 1 154 ? -2.225 -4.000 35.774 1.00 96.81 154 LYS A N 1
ATOM 1180 C CA . LYS A 1 154 ? -1.484 -5.034 36.509 1.00 96.81 154 LYS A CA 1
ATOM 1181 C C . LYS A 1 154 ? -0.175 -5.358 35.794 1.00 96.81 154 LYS A C 1
ATOM 1183 O O . LYS A 1 154 ? -0.195 -5.797 34.647 1.00 96.81 154 LYS A O 1
ATOM 1188 N N . VAL A 1 155 ? 0.950 -5.202 36.490 1.00 95.50 155 VAL A N 1
ATOM 1189 C CA . VAL A 1 155 ? 2.289 -5.451 35.938 1.00 95.50 155 VAL A CA 1
ATOM 1190 C C . VAL A 1 155 ? 2.818 -6.800 36.420 1.00 95.50 155 VAL A C 1
ATOM 1192 O O . VAL A 1 155 ? 2.900 -7.059 37.621 1.00 95.50 155 VAL A O 1
ATOM 1195 N N . LEU A 1 156 ? 3.204 -7.677 35.489 1.00 89.50 156 LEU A N 1
ATOM 1196 C CA . LEU A 1 156 ? 3.793 -8.971 35.835 1.00 89.50 156 LEU A CA 1
ATOM 1197 C C . LEU A 1 156 ? 5.088 -8.774 36.640 1.00 89.50 156 LEU A C 1
ATOM 1199 O O . LEU A 1 156 ? 6.043 -8.174 36.157 1.00 89.50 156 LEU A O 1
ATOM 1203 N N . GLY A 1 157 ? 5.124 -9.305 37.865 1.00 94.38 157 GLY A N 1
ATOM 1204 C CA . GLY A 1 157 ? 6.287 -9.203 38.753 1.00 94.38 157 GLY A CA 1
ATOM 1205 C C . GLY A 1 157 ? 6.512 -7.818 39.375 1.00 94.38 157 GLY A C 1
ATOM 1206 O O . GLY A 1 157 ? 7.512 -7.640 40.067 1.00 94.38 157 GLY A O 1
ATOM 1207 N N . GLY A 1 158 ? 5.603 -6.864 39.153 1.00 95.81 158 GLY A N 1
ATOM 1208 C CA . GLY A 1 158 ? 5.662 -5.506 39.691 1.00 95.81 158 GLY A CA 1
ATO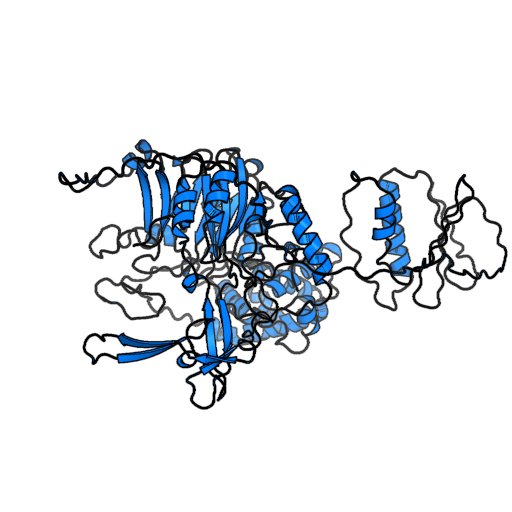M 1209 C C . GLY A 1 158 ? 4.402 -5.117 40.465 1.00 95.81 158 GLY A C 1
ATOM 1210 O O . GLY A 1 158 ? 3.462 -5.901 40.601 1.00 95.81 158 GLY A O 1
ATOM 1211 N N . GLU A 1 159 ? 4.394 -3.892 40.986 1.00 96.81 159 GLU A N 1
ATOM 1212 C CA . GLU A 1 159 ? 3.187 -3.283 41.549 1.00 96.81 159 GLU A CA 1
ATOM 1213 C C . GLU A 1 159 ? 2.251 -2.813 40.426 1.00 96.81 159 GLU A C 1
ATOM 1215 O O . GLU A 1 159 ? 2.705 -2.469 39.331 1.00 96.81 159 GLU A O 1
ATOM 1220 N N . SER A 1 160 ? 0.942 -2.801 40.692 1.00 97.62 160 SER A N 1
ATOM 1221 C CA . SER A 1 160 ? -0.030 -2.211 39.770 1.00 97.62 160 SER A CA 1
ATOM 1222 C C . SER A 1 160 ? 0.283 -0.733 39.527 1.00 97.62 160 SER A C 1
ATOM 1224 O O . SER A 1 160 ? 0.590 0.007 40.463 1.00 97.62 160 SER A O 1
ATOM 1226 N N . VAL A 1 161 ? 0.131 -0.285 38.284 1.00 96.12 161 VAL A N 1
ATOM 1227 C CA . VAL A 1 161 ? 0.206 1.131 37.914 1.00 96.12 161 VAL A CA 1
ATOM 1228 C C . VAL A 1 161 ? -1.212 1.682 37.829 1.00 96.12 161 VAL A C 1
ATOM 1230 O O . VAL A 1 161 ? -2.070 1.090 37.182 1.00 96.12 161 VAL A O 1
ATOM 1233 N N . SER A 1 162 ? -1.462 2.809 38.491 1.00 95.31 162 SER A N 1
ATOM 1234 C CA . SER A 1 162 ? -2.736 3.524 38.408 1.00 95.31 162 SER A CA 1
ATOM 1235 C C . SER A 1 162 ? -2.603 4.664 37.402 1.00 95.31 162 SER A C 1
ATOM 1237 O O . SER A 1 162 ? -1.692 5.483 37.528 1.00 95.31 162 SER A O 1
ATOM 1239 N N . LEU A 1 163 ? -3.483 4.696 36.406 1.00 94.31 163 LEU A N 1
ATOM 1240 C CA . LEU A 1 163 ? -3.531 5.708 35.356 1.00 94.31 163 LEU A CA 1
ATOM 1241 C C . LEU A 1 163 ? -4.844 6.484 35.471 1.00 94.31 163 LEU A C 1
ATOM 1243 O O . LEU A 1 163 ? -5.923 5.896 35.431 1.00 94.31 163 LEU A O 1
ATOM 1247 N N . GLU A 1 164 ? -4.760 7.803 35.604 1.00 94.50 164 GLU A N 1
ATOM 1248 C CA . GLU A 1 164 ? -5.932 8.668 35.498 1.00 94.50 164 GLU A CA 1
ATOM 1249 C C . GLU A 1 164 ? -6.198 8.974 34.022 1.00 94.50 164 GLU A C 1
ATOM 1251 O O . GLU A 1 164 ? -5.373 9.587 33.349 1.00 94.50 164 GLU A O 1
ATOM 1256 N N . VAL A 1 165 ? -7.360 8.566 33.516 1.00 95.75 165 VAL A N 1
ATOM 1257 C CA . VAL A 1 165 ? -7.811 8.920 32.169 1.00 95.75 165 VAL A CA 1
ATOM 1258 C C . VAL A 1 165 ? -8.816 10.057 32.272 1.00 95.75 165 VAL A C 1
ATOM 1260 O O . VAL A 1 165 ? -9.854 9.916 32.924 1.00 95.75 165 VAL A O 1
ATOM 1263 N N . ARG A 1 166 ? -8.502 11.176 31.614 1.00 96.94 166 ARG A N 1
ATOM 1264 C CA . ARG A 1 166 ? -9.336 12.381 31.525 1.00 96.94 166 ARG A CA 1
ATOM 1265 C C . ARG A 1 166 ? -9.824 12.545 30.092 1.00 96.94 166 ARG A C 1
ATOM 1267 O O . ARG A 1 166 ? -9.021 12.442 29.172 1.00 96.94 166 ARG A O 1
ATOM 1274 N N . GLU A 1 167 ? -11.110 12.803 29.896 1.00 96.88 167 GLU A N 1
ATOM 1275 C CA . GLU A 1 167 ? -11.725 12.884 28.567 1.00 96.88 167 GLU A CA 1
ATOM 1276 C C . GLU A 1 167 ? -12.590 14.137 28.413 1.00 96.88 167 GLU A C 1
ATOM 1278 O O . GLU A 1 167 ? -13.346 14.510 29.320 1.00 96.88 167 GLU A O 1
ATOM 1283 N N . THR A 1 168 ? -12.500 14.750 27.233 1.00 97.50 168 THR A N 1
ATOM 1284 C CA . THR A 1 168 ? -13.429 15.776 26.746 1.00 97.50 168 THR A CA 1
ATOM 1285 C C . THR A 1 168 ? -14.523 15.117 25.899 1.00 97.50 168 THR A C 1
ATOM 1287 O O . THR A 1 168 ? -14.659 13.891 25.872 1.00 97.50 168 THR A O 1
ATOM 1290 N N . GLN A 1 169 ? -15.343 15.909 25.206 1.00 94.62 169 GLN A N 1
ATOM 1291 C CA . GLN A 1 169 ? -16.256 15.359 24.202 1.00 94.62 169 GLN A CA 1
ATOM 1292 C C . GLN A 1 169 ? -15.538 14.822 22.952 1.00 94.62 169 GLN A C 1
ATOM 1294 O O . GLN A 1 169 ? -16.081 13.931 22.306 1.00 94.62 169 GLN A O 1
ATOM 1299 N N . HIS A 1 170 ? -14.338 15.322 22.633 1.00 95.56 170 HIS A N 1
ATOM 1300 C CA . HIS A 1 170 ? -13.566 14.878 21.468 1.00 95.56 170 HIS A CA 1
ATOM 1301 C C . HIS A 1 170 ? -12.795 13.584 21.764 1.00 95.56 170 HIS A C 1
ATOM 1303 O O . HIS A 1 170 ? -12.492 12.823 20.853 1.00 95.56 170 HIS A O 1
ATOM 1309 N N . GLY A 1 171 ? -12.515 13.276 23.032 1.00 95.56 171 GLY A N 1
ATOM 1310 C CA . GLY A 1 171 ? -11.900 12.008 23.421 1.00 95.56 171 GLY A CA 1
ATOM 1311 C C . GLY A 1 171 ? -10.958 12.129 24.616 1.00 95.56 171 GLY A C 1
ATOM 1312 O O . GLY A 1 171 ? -10.988 13.134 25.334 1.00 95.56 171 GLY A O 1
ATOM 1313 N N . PRO A 1 172 ? -10.133 11.099 24.874 1.00 95.88 172 PRO A N 1
ATOM 1314 C CA . PRO A 1 172 ? -9.152 11.137 25.948 1.00 95.88 172 PRO A CA 1
ATOM 1315 C C . PRO A 1 172 ? -8.066 12.176 25.681 1.00 95.88 172 PRO A C 1
ATOM 1317 O O . PRO A 1 172 ? -7.578 12.308 24.558 1.00 95.88 172 PRO A O 1
ATOM 1320 N N . LEU A 1 173 ? -7.661 12.877 26.741 1.00 96.88 173 LEU A N 1
ATOM 1321 C CA . LEU A 1 173 ? -6.473 13.719 26.730 1.00 96.88 173 LEU A CA 1
ATOM 1322 C C . LEU A 1 173 ? -5.230 12.833 26.592 1.00 96.88 173 LEU A C 1
ATOM 1324 O O . LEU A 1 173 ? -5.040 11.894 27.366 1.00 96.88 173 LEU A O 1
ATOM 1328 N N . VAL A 1 174 ? -4.376 13.147 25.620 1.00 95.44 174 VAL A N 1
ATOM 1329 C CA . VAL A 1 174 ? -3.158 12.389 25.280 1.00 95.44 174 VAL A CA 1
ATOM 1330 C C . VAL A 1 174 ? -1.873 13.169 25.564 1.00 95.44 174 VAL A C 1
ATOM 1332 O O . VAL A 1 174 ? -0.805 12.818 25.071 1.00 95.44 174 VAL A O 1
ATOM 1335 N N . ASP A 1 175 ? -1.968 14.210 26.393 1.00 93.69 175 ASP A N 1
ATOM 1336 C CA . ASP A 1 175 ? -0.879 15.116 26.777 1.00 93.69 175 ASP A CA 1
ATOM 1337 C C . ASP A 1 175 ? 0.431 14.412 27.146 1.00 93.69 175 ASP A C 1
ATOM 1339 O O . ASP A 1 175 ? 1.508 14.910 26.816 1.00 93.69 175 ASP A O 1
ATOM 1343 N N . ASP A 1 176 ? 0.330 13.280 27.847 1.00 89.00 176 ASP A N 1
ATOM 1344 C CA . ASP A 1 176 ? 1.468 12.528 28.384 1.00 89.00 176 ASP A CA 1
ATOM 1345 C C . ASP A 1 176 ? 2.211 11.715 27.310 1.00 89.00 176 ASP A C 1
ATOM 1347 O O . ASP A 1 176 ? 3.336 11.268 27.536 1.00 89.00 176 ASP A O 1
ATOM 1351 N N . PHE A 1 177 ? 1.607 11.545 26.129 1.00 88.12 177 PHE A N 1
ATOM 1352 C CA . PHE A 1 177 ? 2.182 10.818 24.994 1.00 88.12 177 PHE A CA 1
ATOM 1353 C C . PHE A 1 177 ? 2.806 11.743 23.941 1.00 88.12 177 PHE A C 1
ATOM 1355 O O . PHE A 1 177 ? 3.489 11.268 23.032 1.00 88.12 177 PHE A O 1
ATOM 1362 N N . LEU A 1 178 ? 2.589 13.057 24.047 1.00 89.19 178 LEU A N 1
ATOM 1363 C CA . LEU A 1 178 ? 3.077 14.033 23.077 1.00 89.19 178 LEU A CA 1
ATOM 1364 C C . LEU A 1 178 ? 4.473 14.542 23.449 1.00 89.19 178 LEU A C 1
ATOM 1366 O O . LEU A 1 178 ? 4.698 15.089 24.529 1.00 89.19 178 LEU A O 1
ATOM 1370 N N . GLN A 1 179 ? 5.414 14.402 22.514 1.00 85.81 179 GLN A N 1
ATOM 1371 C CA . GLN A 1 179 ? 6.741 15.008 22.622 1.00 85.81 179 GLN A CA 1
ATOM 1372 C C . GLN A 1 179 ? 6.659 16.512 22.330 1.00 85.81 179 GLN A C 1
ATOM 1374 O O . GLN A 1 179 ? 5.837 16.950 21.532 1.00 85.81 179 GLN A O 1
ATOM 1379 N N . ASP A 1 180 ? 7.504 17.307 22.992 1.00 85.81 180 ASP A N 1
ATOM 1380 C CA . ASP A 1 180 ? 7.629 18.760 22.784 1.00 85.81 180 ASP A CA 1
ATOM 1381 C C . ASP A 1 180 ? 6.333 19.586 22.955 1.00 85.81 180 ASP A C 1
ATOM 1383 O O . ASP A 1 180 ? 6.253 20.737 22.511 1.00 85.81 180 ASP A O 1
ATOM 1387 N N . ARG A 1 181 ? 5.331 19.041 23.662 1.00 91.00 181 ARG A N 1
ATOM 1388 C CA . ARG A 1 181 ? 4.107 19.760 24.045 1.00 91.00 181 ARG A CA 1
ATOM 1389 C C . ARG A 1 181 ? 4.445 21.028 24.831 1.00 91.00 181 ARG A C 1
ATOM 1391 O O . ARG A 1 181 ? 5.188 20.981 25.818 1.00 91.00 181 ARG A O 1
ATOM 1398 N N . ARG A 1 182 ? 3.874 22.173 24.443 1.00 89.62 182 ARG A N 1
ATOM 1399 C CA . ARG A 1 182 ? 4.129 23.435 25.153 1.00 89.62 182 ARG A CA 1
ATOM 1400 C C . ARG A 1 182 ? 3.340 23.499 26.467 1.00 89.62 182 ARG A C 1
ATOM 1402 O O . ARG A 1 182 ? 2.237 22.958 26.557 1.00 89.62 182 ARG A O 1
ATOM 1409 N N . PRO A 1 183 ? 3.861 24.194 27.497 1.00 87.69 183 PRO A N 1
ATOM 1410 C CA . PRO A 1 183 ? 3.127 24.388 28.742 1.00 87.69 183 PRO A CA 1
ATOM 1411 C C . PRO A 1 183 ? 1.758 25.042 28.508 1.00 87.69 183 PRO A C 1
ATOM 1413 O O . PRO A 1 183 ? 1.677 26.099 27.886 1.00 87.69 183 PRO A O 1
ATOM 1416 N N . GLY A 1 184 ? 0.703 24.430 29.049 1.00 87.56 184 GLY A N 1
ATOM 1417 C CA . GLY A 1 184 ? -0.677 24.924 28.958 1.00 87.56 184 GLY A CA 1
ATOM 1418 C C . GLY A 1 184 ? -1.453 24.491 27.710 1.00 87.56 184 GLY A C 1
ATOM 1419 O O . GLY A 1 184 ? -2.633 24.809 27.616 1.00 87.56 184 GLY A O 1
ATOM 1420 N N . GLU A 1 185 ? -0.834 23.768 26.774 1.00 93.00 185 GLU A N 1
ATOM 1421 C CA . GLU A 1 185 ? -1.556 23.130 25.667 1.00 93.00 185 GLU A CA 1
ATOM 1422 C C . GLU A 1 185 ? -2.069 21.760 26.099 1.00 93.00 185 GLU A C 1
ATOM 1424 O O . GLU A 1 185 ? -1.308 20.981 26.670 1.00 93.00 185 GLU A O 1
ATOM 1429 N N . HIS A 1 186 ? -3.326 21.451 25.808 1.00 96.88 186 HIS A N 1
ATOM 1430 C CA . HIS A 1 186 ? -3.933 20.158 26.106 1.00 96.88 186 HIS A CA 1
ATOM 1431 C C . HIS A 1 186 ? -4.499 19.569 24.823 1.00 96.88 186 HIS A C 1
ATOM 1433 O O . HIS A 1 186 ? -5.074 20.309 24.035 1.00 96.88 186 HIS A O 1
ATOM 1439 N N . TYR A 1 187 ? -4.332 18.272 24.594 1.00 97.38 187 TYR A N 1
ATOM 1440 C CA . TYR A 1 187 ? -4.727 17.640 23.340 1.00 97.38 187 TYR A CA 1
ATOM 1441 C C . TYR A 1 187 ? -5.618 16.431 23.589 1.00 97.38 187 TYR A C 1
ATOM 1443 O O . TYR A 1 187 ? -5.211 15.504 24.287 1.00 97.38 187 TYR A O 1
ATOM 1451 N N . ALA A 1 188 ? -6.807 16.423 22.992 1.00 97.25 188 ALA A N 1
ATOM 1452 C CA . ALA A 1 188 ? -7.704 15.273 22.969 1.00 97.25 188 ALA A CA 1
ATOM 1453 C C . ALA A 1 188 ? -7.550 14.494 21.656 1.00 97.25 188 ALA A C 1
ATOM 1455 O O . ALA A 1 188 ? -7.457 15.094 20.589 1.00 97.25 188 ALA A O 1
ATOM 1456 N N . LEU A 1 189 ? -7.535 13.161 21.724 1.00 96.06 189 LEU A N 1
ATOM 1457 C CA . LEU A 1 189 ? -7.495 12.301 20.539 1.00 96.06 189 LEU A CA 1
ATOM 1458 C C . LEU A 1 189 ? -8.915 11.937 20.095 1.00 96.06 189 LEU A C 1
ATOM 1460 O O . LEU A 1 189 ? -9.605 11.192 20.794 1.00 96.06 189 LEU A O 1
ATOM 1464 N N . HIS A 1 190 ? -9.310 12.392 18.907 1.00 94.12 190 HIS A N 1
ATOM 1465 C CA . HIS A 1 190 ? -10.562 12.007 18.265 1.00 94.12 190 HIS A CA 1
ATOM 1466 C C . HIS A 1 190 ? -10.273 11.035 17.122 1.00 94.12 190 HIS A C 1
ATOM 1468 O O . HIS A 1 190 ? -9.641 11.392 16.133 1.00 94.12 190 HIS A O 1
ATOM 1474 N N . TYR A 1 191 ? -10.680 9.775 17.272 1.00 92.19 191 TYR A N 1
ATOM 1475 C CA . TYR A 1 191 ? -10.285 8.704 16.358 1.00 92.19 191 TYR A CA 1
ATOM 1476 C C . TYR A 1 191 ? -11.487 7.842 15.983 1.00 92.19 191 TYR A C 1
ATOM 1478 O O . TYR A 1 191 ? -12.146 7.314 16.871 1.00 92.19 191 TYR A O 1
ATOM 1486 N N . VAL A 1 192 ? -11.739 7.632 14.685 1.00 89.81 192 VAL A N 1
ATOM 1487 C CA . VAL A 1 192 ? -12.838 6.796 14.160 1.00 89.81 192 VAL A CA 1
ATOM 1488 C C . VAL A 1 192 ? -13.015 5.484 14.930 1.00 89.81 192 VAL A C 1
ATOM 1490 O O . VAL A 1 192 ? -14.127 5.159 15.334 1.00 89.81 192 VAL A O 1
ATOM 1493 N N . VAL A 1 193 ? -11.928 4.759 15.221 1.00 87.69 193 VAL A N 1
ATOM 1494 C CA . VAL A 1 193 ? -12.016 3.443 15.887 1.00 87.69 193 VAL A CA 1
ATOM 1495 C C . VAL A 1 193 ? -12.522 3.510 17.333 1.00 87.69 193 VAL A C 1
ATOM 1497 O O . VAL A 1 193 ? -12.895 2.481 17.887 1.00 87.69 193 VAL A O 1
ATOM 1500 N N . THR A 1 194 ? -12.518 4.691 17.959 1.00 86.06 194 THR A N 1
ATOM 1501 C CA . THR A 1 194 ? -13.050 4.906 19.313 1.00 86.06 194 THR A CA 1
ATOM 1502 C C . THR A 1 194 ? -14.453 5.516 19.313 1.00 86.06 194 THR A C 1
ATOM 1504 O O . THR A 1 194 ? -15.048 5.621 20.384 1.00 86.06 194 THR A O 1
ATOM 1507 N N . GLN A 1 195 ? -14.995 5.895 18.146 1.00 77.56 195 GLN A N 1
ATOM 1508 C CA . GLN A 1 195 ? -16.297 6.567 18.031 1.00 77.56 195 GLN A CA 1
ATOM 1509 C C . GLN A 1 195 ? -17.476 5.634 17.681 1.00 77.56 195 GLN A C 1
ATOM 1511 O O . GLN A 1 195 ? -18.627 6.039 17.844 1.00 77.56 195 GLN A O 1
ATOM 1516 N N . GLU A 1 196 ? -17.247 4.410 17.190 1.00 64.38 196 GLU A N 1
ATOM 1517 C CA . GLU A 1 196 ? -18.292 3.648 16.476 1.00 64.38 196 GLU A CA 1
ATOM 1518 C C . GLU A 1 196 ? -19.071 2.581 17.279 1.00 64.38 196 GLU A C 1
ATOM 1520 O O . GLU A 1 196 ? -18.552 1.900 18.162 1.00 64.38 196 GLU A O 1
ATOM 1525 N N . LEU A 1 197 ? -20.352 2.419 16.893 1.00 55.94 197 LEU A N 1
ATOM 1526 C CA . LEU A 1 197 ? -21.317 1.397 17.346 1.00 55.94 197 LEU A CA 1
ATOM 1527 C C . LEU A 1 197 ? -21.394 0.162 16.412 1.00 55.94 197 LEU A C 1
ATOM 1529 O O . LEU A 1 197 ? -22.040 -0.824 16.769 1.00 55.94 197 LEU A O 1
ATOM 1533 N N . HIS A 1 198 ? -20.758 0.214 15.233 1.00 66.69 198 HIS A N 1
ATOM 1534 C CA . HIS A 1 198 ? -20.650 -0.870 14.244 1.00 66.69 198 HIS A CA 1
ATOM 1535 C C . HIS A 1 198 ? -19.175 -1.226 14.012 1.00 66.69 198 HIS A C 1
ATOM 1537 O O . HIS A 1 198 ? -18.288 -0.476 14.405 1.00 66.69 198 HIS A O 1
ATOM 1543 N N . THR A 1 199 ? -18.891 -2.389 13.418 1.00 75.62 199 THR A N 1
ATOM 1544 C CA . THR A 1 199 ? -17.507 -2.867 13.245 1.00 75.62 199 THR A CA 1
ATOM 1545 C C . THR A 1 199 ? -17.218 -3.220 11.791 1.00 75.62 199 THR A C 1
ATOM 1547 O O . THR A 1 199 ? -18.059 -3.821 11.122 1.00 75.62 199 THR A O 1
ATOM 1550 N N . SER A 1 200 ? -15.995 -2.945 11.319 1.00 90.69 200 SER A N 1
ATOM 1551 C CA . SER A 1 200 ? -15.514 -3.353 9.985 1.00 90.69 200 SER A CA 1
ATOM 1552 C C . SER A 1 200 ? -15.692 -4.852 9.699 1.00 90.69 200 SER A C 1
ATOM 1554 O O . SER A 1 200 ? -15.762 -5.253 8.540 1.00 90.69 200 SER A O 1
ATOM 1556 N N . ILE A 1 201 ? -15.809 -5.683 10.742 1.00 92.06 201 ILE A N 1
ATOM 1557 C CA . ILE A 1 201 ? -16.077 -7.124 10.648 1.00 92.06 201 ILE A CA 1
ATOM 1558 C C . ILE A 1 201 ? -17.344 -7.412 9.835 1.00 92.06 201 ILE A C 1
ATOM 1560 O O . ILE A 1 201 ? -17.358 -8.364 9.055 1.00 92.06 201 ILE A O 1
ATOM 1564 N N . GLU A 1 202 ? -18.403 -6.612 9.985 1.00 92.19 202 GLU A N 1
ATOM 1565 C CA . GLU A 1 202 ? -19.639 -6.813 9.219 1.00 92.19 202 GLU A CA 1
ATOM 1566 C C . GLU A 1 202 ? -19.391 -6.682 7.713 1.00 92.19 202 GLU A C 1
ATOM 1568 O O . GLU A 1 202 ? -19.882 -7.507 6.937 1.00 92.19 202 GLU A O 1
ATOM 1573 N N . GLY A 1 203 ? -18.579 -5.696 7.316 1.00 94.50 203 GLY A N 1
ATOM 1574 C CA . GLY A 1 203 ? -18.154 -5.504 5.932 1.00 94.50 203 GLY A CA 1
ATOM 1575 C C . GLY A 1 203 ? -17.295 -6.657 5.424 1.00 94.50 203 GLY A C 1
ATOM 1576 O O . GLY A 1 203 ? -17.613 -7.239 4.388 1.00 94.50 203 GLY A O 1
ATOM 1577 N N . LEU A 1 204 ? -16.290 -7.084 6.197 1.00 95.56 204 LEU A N 1
ATOM 1578 C CA . LEU A 1 204 ? -15.430 -8.218 5.826 1.00 95.56 204 LEU A CA 1
ATOM 1579 C C . LEU A 1 204 ? -16.233 -9.515 5.621 1.00 95.56 204 LEU A C 1
ATOM 1581 O O . LEU A 1 204 ? -16.020 -10.248 4.657 1.00 95.56 204 LEU A O 1
ATOM 1585 N N . LEU A 1 205 ? -17.195 -9.800 6.504 1.00 95.69 205 LEU A N 1
ATOM 1586 C CA . LEU A 1 205 ? -18.069 -10.971 6.384 1.00 95.69 205 LEU A CA 1
ATOM 1587 C C . LEU A 1 205 ? -19.062 -10.860 5.221 1.00 95.69 205 LEU A C 1
ATOM 1589 O O . LEU A 1 205 ? -19.492 -11.888 4.694 1.00 95.69 205 LEU A O 1
ATOM 1593 N N . ALA A 1 206 ? -19.481 -9.648 4.853 1.00 96.50 206 ALA A N 1
ATOM 1594 C CA . ALA A 1 206 ? -20.312 -9.415 3.679 1.00 96.50 206 ALA A CA 1
ATOM 1595 C C . ALA A 1 206 ? -19.517 -9.662 2.390 1.00 96.50 206 ALA A C 1
ATOM 1597 O O . ALA A 1 206 ? -19.958 -10.488 1.595 1.00 96.50 206 ALA A O 1
ATOM 1598 N N . MET A 1 207 ? -18.320 -9.076 2.266 1.00 97.44 207 MET A N 1
ATOM 1599 C CA . MET A 1 207 ? -17.411 -9.247 1.121 1.00 97.44 207 MET A CA 1
ATOM 1600 C C . MET A 1 207 ? -17.139 -10.722 0.797 1.00 97.44 207 MET A C 1
ATOM 1602 O O . MET A 1 207 ? -17.213 -11.129 -0.357 1.00 97.44 207 MET A O 1
ATOM 1606 N N . MET A 1 208 ? -16.909 -11.560 1.817 1.00 97.88 208 MET A N 1
ATOM 1607 C CA . MET A 1 208 ? -16.669 -13.001 1.632 1.00 97.88 208 MET A CA 1
ATOM 1608 C C . MET A 1 208 ? -17.810 -13.749 0.921 1.00 97.88 208 MET A C 1
ATOM 1610 O O . MET A 1 208 ? -17.577 -14.820 0.362 1.00 97.88 208 MET A O 1
ATOM 1614 N N . ARG A 1 209 ? -19.043 -13.232 0.981 1.00 97.12 209 ARG A N 1
ATOM 1615 C CA . ARG A 1 209 ? -20.250 -13.862 0.414 1.00 97.12 209 ARG A CA 1
ATOM 1616 C C . ARG A 1 209 ? -20.744 -13.170 -0.853 1.00 97.12 209 ARG A C 1
ATOM 1618 O O . ARG A 1 209 ? -21.756 -13.595 -1.405 1.00 97.12 209 ARG A O 1
ATOM 1625 N N . SER A 1 210 ? -20.095 -12.084 -1.255 1.00 98.31 210 SER A N 1
ATOM 1626 C CA . SER A 1 210 ? -20.478 -11.309 -2.426 1.00 98.31 210 SER A CA 1
ATOM 1627 C C . SER A 1 210 ? -20.282 -12.133 -3.696 1.00 98.31 210 SER A C 1
ATOM 1629 O O . SER A 1 210 ? -19.388 -12.978 -3.776 1.00 98.31 210 SER A O 1
ATOM 1631 N N . THR A 1 211 ? -21.130 -11.890 -4.687 1.00 98.06 211 THR A N 1
ATOM 1632 C CA . THR A 1 211 ? -21.177 -12.655 -5.943 1.00 98.06 211 THR A CA 1
ATOM 1633 C C . THR A 1 211 ? -20.848 -11.814 -7.167 1.00 98.06 211 THR A C 1
ATOM 1635 O O . THR A 1 211 ? -20.694 -12.362 -8.252 1.00 98.06 211 THR A O 1
ATOM 1638 N N . ASP A 1 212 ? -20.778 -10.497 -6.999 1.00 98.44 212 ASP A N 1
ATOM 1639 C CA . ASP A 1 212 ? -20.642 -9.480 -8.040 1.00 98.44 212 ASP A CA 1
ATOM 1640 C C . ASP A 1 212 ? -20.159 -8.160 -7.416 1.00 98.44 212 ASP A C 1
ATOM 1642 O O . ASP A 1 212 ? -19.959 -8.067 -6.199 1.00 98.44 212 ASP A O 1
ATOM 1646 N N . TRP A 1 213 ? -19.932 -7.151 -8.256 1.00 97.62 213 TRP A N 1
ATOM 1647 C CA . TRP A 1 213 ? -19.457 -5.836 -7.838 1.00 97.62 213 TRP A CA 1
ATOM 1648 C C . TRP A 1 213 ? -20.439 -5.148 -6.889 1.00 97.62 213 TRP A C 1
ATOM 1650 O O . TRP A 1 213 ? -20.025 -4.581 -5.883 1.00 97.62 213 TRP A O 1
ATOM 1660 N N . GLU A 1 214 ? -21.740 -5.220 -7.166 1.00 97.38 214 GLU A N 1
ATOM 1661 C CA . GLU A 1 214 ? -22.770 -4.531 -6.393 1.00 97.38 214 GLU A CA 1
ATOM 1662 C C . GLU A 1 214 ? -22.869 -5.074 -4.963 1.00 97.38 214 GLU A C 1
ATOM 1664 O O . GLU A 1 214 ? -22.844 -4.305 -4.000 1.00 97.38 214 GLU A O 1
ATOM 1669 N N . SER A 1 215 ? -22.938 -6.399 -4.804 1.00 98.19 215 SER A N 1
ATOM 1670 C CA . SER A 1 215 ? -22.940 -7.043 -3.485 1.00 98.19 215 SER A CA 1
ATOM 1671 C C . SER A 1 215 ? -21.599 -6.900 -2.766 1.00 98.19 215 SER A C 1
ATOM 1673 O O . SER A 1 215 ? -21.555 -6.915 -1.534 1.00 98.19 215 SER A O 1
ATOM 1675 N N . PHE A 1 216 ? -20.491 -6.765 -3.500 1.00 98.31 216 PHE A N 1
ATOM 1676 C CA . PHE A 1 216 ? -19.180 -6.477 -2.922 1.00 98.31 216 PHE A CA 1
ATOM 1677 C C . PHE A 1 216 ? -19.100 -5.038 -2.401 1.00 98.31 216 PHE A C 1
ATOM 1679 O O . PHE A 1 216 ? -18.696 -4.830 -1.259 1.00 98.31 216 PHE A O 1
ATOM 1686 N N . ALA A 1 217 ? -19.564 -4.059 -3.179 1.00 96.81 217 ALA A N 1
ATOM 1687 C CA . ALA A 1 217 ? -19.615 -2.652 -2.795 1.00 96.81 217 ALA A CA 1
ATOM 1688 C C . ALA A 1 217 ? -20.570 -2.400 -1.612 1.00 96.81 217 ALA A C 1
ATOM 1690 O O . ALA A 1 217 ? -20.222 -1.640 -0.712 1.00 96.81 217 ALA A O 1
ATOM 1691 N N . ASP A 1 218 ? -21.727 -3.074 -1.545 1.00 96.31 218 ASP A N 1
ATOM 1692 C CA . ASP A 1 218 ? -22.618 -3.042 -0.364 1.00 96.31 218 ASP A CA 1
ATOM 1693 C C . ASP A 1 218 ? -21.958 -3.641 0.890 1.00 96.31 218 ASP A C 1
ATOM 1695 O O . ASP A 1 218 ? -22.160 -3.161 2.008 1.00 96.31 218 ASP A O 1
ATOM 1699 N N . GLY A 1 219 ? -21.145 -4.688 0.728 1.00 95.44 219 GLY A N 1
ATOM 1700 C CA . GLY A 1 219 ? -20.327 -5.201 1.823 1.00 95.44 219 GLY A CA 1
ATOM 1701 C C . GLY A 1 219 ? -19.280 -4.179 2.261 1.00 95.44 219 GLY A C 1
ATOM 1702 O O . GLY A 1 219 ? -19.146 -3.882 3.450 1.00 95.44 219 GLY A O 1
ATOM 1703 N N . LEU A 1 220 ? -18.584 -3.588 1.293 1.00 95.31 220 LEU A N 1
ATOM 1704 C CA . LEU A 1 220 ? -17.528 -2.615 1.530 1.00 95.31 220 LEU A CA 1
ATOM 1705 C C . LEU A 1 220 ? -18.046 -1.315 2.162 1.00 95.31 220 LEU A C 1
ATOM 1707 O O . LEU A 1 220 ? -17.339 -0.713 2.965 1.00 95.31 220 LEU A O 1
ATOM 1711 N N . SER A 1 221 ? -19.298 -0.922 1.911 1.00 94.56 221 SER A N 1
ATOM 1712 C CA . SER A 1 221 ? -19.909 0.262 2.534 1.00 94.56 221 SER A CA 1
ATOM 1713 C C . SER A 1 221 ? -20.105 0.145 4.048 1.00 94.56 221 SER A C 1
ATOM 1715 O O . SER A 1 221 ? -20.498 1.114 4.691 1.00 94.56 221 SER A O 1
ATOM 1717 N N . ARG A 1 222 ? -19.880 -1.044 4.620 1.00 92.94 222 ARG A N 1
ATOM 1718 C CA . ARG A 1 222 ? -19.952 -1.334 6.063 1.00 92.94 222 ARG A CA 1
ATOM 1719 C C . ARG A 1 222 ? -18.564 -1.398 6.704 1.00 92.94 222 ARG A C 1
ATOM 1721 O O . ARG A 1 222 ? -18.439 -1.691 7.894 1.00 92.94 222 ARG A O 1
ATOM 1728 N N . TYR A 1 223 ? -17.516 -1.173 5.916 1.00 92.69 223 TYR A N 1
ATOM 1729 C CA . TYR A 1 223 ? -16.132 -1.152 6.357 1.00 92.69 223 TYR A CA 1
ATOM 1730 C C . TYR A 1 223 ? -15.693 0.286 6.668 1.00 92.69 223 TYR A C 1
ATOM 1732 O O . TYR A 1 223 ? -15.810 1.169 5.822 1.00 92.69 223 TYR A O 1
ATOM 1740 N N . HIS A 1 224 ? -15.148 0.512 7.867 1.00 89.44 224 HIS A N 1
ATOM 1741 C CA . HIS A 1 224 ? -14.858 1.864 8.363 1.00 89.44 224 HIS A CA 1
ATOM 1742 C C . HIS A 1 224 ? -13.358 2.113 8.596 1.00 89.44 224 HIS A C 1
ATOM 1744 O O . HIS A 1 224 ? -12.860 3.211 8.356 1.00 89.44 224 HIS A O 1
ATOM 1750 N N . SER A 1 225 ? -12.603 1.110 9.052 1.00 89.75 225 SER A N 1
ATOM 1751 C CA . SER A 1 225 ? -11.182 1.262 9.409 1.00 89.75 225 SER A CA 1
ATOM 1752 C C . SER A 1 225 ? -10.452 -0.091 9.476 1.00 89.75 225 SER A C 1
ATOM 1754 O O . SER A 1 225 ? -11.110 -1.092 9.793 1.00 89.75 225 SER A O 1
ATOM 1756 N N . PRO A 1 226 ? -9.117 -0.146 9.252 1.00 88.94 226 PRO A N 1
ATOM 1757 C CA . PRO A 1 226 ? -8.223 0.924 8.756 1.00 88.94 226 PRO A CA 1
ATOM 1758 C C . PRO A 1 226 ? -8.482 1.287 7.292 1.00 88.94 226 PRO A C 1
ATOM 1760 O O . PRO A 1 226 ? -8.968 0.448 6.554 1.00 88.94 226 PRO A O 1
ATOM 1763 N N . GLY A 1 227 ? -8.135 2.491 6.832 1.00 90.62 227 GLY A N 1
ATOM 1764 C CA . GLY A 1 227 ? -8.420 2.885 5.447 1.00 90.62 227 GLY A CA 1
ATOM 1765 C C . GLY A 1 227 ? -7.649 2.096 4.384 1.00 90.62 227 GLY A C 1
ATOM 1766 O O . GLY A 1 227 ? -6.425 1.943 4.480 1.00 90.62 227 GLY A O 1
ATOM 1767 N N . LEU A 1 228 ? -8.354 1.641 3.343 1.00 93.50 228 LEU A N 1
ATOM 1768 C CA . LEU A 1 228 ? -7.816 0.771 2.292 1.00 93.50 228 LEU A CA 1
ATOM 1769 C C . LEU A 1 228 ? -8.049 1.315 0.881 1.00 93.50 228 LEU A C 1
ATOM 1771 O O . LEU A 1 228 ? -9.104 1.863 0.575 1.00 93.50 228 LEU A O 1
ATOM 1775 N N . HIS A 1 229 ? -7.077 1.071 0.007 1.00 95.56 229 HIS A N 1
ATOM 1776 C CA . HIS A 1 229 ? -7.323 0.849 -1.413 1.00 95.56 229 HIS A CA 1
ATOM 1777 C C . HIS A 1 229 ? -7.796 -0.594 -1.577 1.00 95.56 229 HIS A C 1
ATOM 1779 O O . HIS A 1 229 ? -7.116 -1.496 -1.088 1.00 95.56 229 HIS A O 1
ATOM 1785 N N . ILE A 1 230 ? -8.888 -0.814 -2.298 1.00 98.00 230 ILE A N 1
ATOM 1786 C CA . ILE A 1 230 ? -9.373 -2.140 -2.671 1.00 98.00 230 ILE A CA 1
ATOM 1787 C C . ILE A 1 230 ? -9.233 -2.309 -4.174 1.00 98.00 230 ILE A C 1
ATOM 1789 O O . ILE A 1 230 ? -9.664 -1.452 -4.942 1.00 98.00 230 ILE A O 1
ATOM 1793 N N . VAL A 1 231 ? -8.635 -3.424 -4.576 1.00 98.69 231 VAL A N 1
ATOM 1794 C CA . VAL A 1 231 ? -8.586 -3.886 -5.962 1.00 98.69 231 VAL A CA 1
ATOM 1795 C C . VAL A 1 231 ? -9.511 -5.086 -6.088 1.00 98.69 231 VAL A C 1
ATOM 1797 O O . VAL A 1 231 ? -9.517 -5.943 -5.210 1.00 98.69 231 VAL A O 1
ATOM 1800 N N . TYR A 1 232 ? -10.288 -5.139 -7.163 1.00 98.81 232 TYR A N 1
ATOM 1801 C CA . TYR A 1 232 ? -11.355 -6.106 -7.386 1.00 98.81 232 TYR A CA 1
ATOM 1802 C C . TYR A 1 232 ? -11.221 -6.772 -8.755 1.00 98.81 232 TYR A C 1
ATOM 1804 O O . TYR A 1 232 ? -10.854 -6.110 -9.729 1.00 98.81 232 TYR A O 1
ATOM 1812 N N . ALA A 1 233 ? -11.587 -8.049 -8.840 1.00 98.88 233 ALA A N 1
ATOM 1813 C CA . ALA A 1 233 ? -11.825 -8.741 -10.101 1.00 98.88 233 ALA A CA 1
ATOM 1814 C C . ALA A 1 233 ? -12.910 -9.818 -9.947 1.00 98.88 233 ALA A C 1
ATOM 1816 O O . ALA A 1 233 ? -13.015 -10.427 -8.881 1.00 98.88 233 ALA A O 1
ATOM 1817 N N . ASP A 1 234 ? -13.678 -10.100 -11.004 1.00 98.81 234 ASP A N 1
ATOM 1818 C CA . ASP A 1 234 ? -14.700 -11.159 -10.989 1.00 98.81 234 ASP A CA 1
ATOM 1819 C C . ASP A 1 234 ? -14.705 -12.093 -12.210 1.00 98.81 234 ASP A C 1
ATOM 1821 O O . ASP A 1 234 ? -14.093 -11.848 -13.255 1.00 98.81 234 ASP A O 1
ATOM 1825 N N . VAL A 1 235 ? -15.430 -13.205 -12.069 1.00 98.62 235 VAL A N 1
ATOM 1826 C CA . VAL A 1 235 ? -15.610 -14.208 -13.128 1.00 98.62 235 VAL A CA 1
ATOM 1827 C C . VAL A 1 235 ? -16.440 -13.695 -14.311 1.00 98.62 235 VAL A C 1
ATOM 1829 O O . VAL A 1 235 ? -16.453 -14.333 -15.371 1.00 98.62 235 VAL A O 1
ATOM 1832 N N . TYR A 1 236 ? -17.124 -12.553 -14.188 1.00 98.38 236 TYR A N 1
ATOM 1833 C CA . TYR A 1 236 ? -17.873 -11.923 -15.281 1.00 98.38 236 TYR A CA 1
ATOM 1834 C C . TYR A 1 236 ? -16.975 -11.108 -16.211 1.00 98.38 236 TYR A C 1
ATOM 1836 O O . TYR A 1 236 ? -17.380 -10.809 -17.334 1.00 98.38 236 TYR A O 1
ATOM 1844 N N . GLY A 1 237 ? -15.727 -10.866 -15.810 1.00 98.25 237 GLY A N 1
ATOM 1845 C CA . GLY A 1 237 ? -14.748 -10.117 -16.587 1.00 98.25 237 GLY A CA 1
ATOM 1846 C C . GLY A 1 237 ? -14.504 -8.712 -16.059 1.00 98.25 237 GLY A C 1
ATOM 1847 O O . GLY A 1 237 ? -13.741 -7.982 -16.692 1.00 98.25 237 GLY A O 1
ATOM 1848 N N . ASN A 1 238 ? -15.123 -8.340 -14.936 1.00 98.69 238 ASN A N 1
ATOM 1849 C CA . ASN A 1 238 ? -14.949 -7.016 -14.377 1.00 98.69 238 ASN A CA 1
ATOM 1850 C C . ASN A 1 238 ? -13.640 -6.916 -13.598 1.00 98.69 238 ASN A C 1
ATOM 1852 O O . ASN A 1 238 ? -13.215 -7.863 -12.934 1.00 98.69 238 ASN A O 1
ATOM 1856 N N . ILE A 1 239 ? -13.042 -5.731 -13.643 1.00 98.81 239 ILE A N 1
ATOM 1857 C CA . ILE A 1 239 ? -11.988 -5.299 -12.728 1.00 98.81 239 ILE A CA 1
ATOM 1858 C C . ILE A 1 239 ? -12.384 -3.956 -12.128 1.00 98.81 239 ILE A C 1
ATOM 1860 O O . ILE A 1 239 ? -12.972 -3.120 -12.812 1.00 98.81 239 ILE A O 1
ATOM 1864 N N . GLY A 1 240 ? -12.076 -3.734 -10.858 1.00 98.06 240 GLY A N 1
ATOM 1865 C CA . GLY A 1 240 ? -12.539 -2.542 -10.161 1.00 98.06 240 GLY A CA 1
ATOM 1866 C C . GLY A 1 240 ? -11.580 -2.051 -9.096 1.00 98.06 240 GLY A C 1
ATOM 1867 O O . GLY A 1 240 ? -10.683 -2.763 -8.642 1.00 98.06 240 GLY A O 1
ATOM 1868 N N . TYR A 1 241 ? -11.798 -0.810 -8.696 1.00 98.25 241 TYR A N 1
ATOM 1869 C CA . TYR A 1 241 ? -11.098 -0.165 -7.606 1.00 98.25 241 TYR A CA 1
ATOM 1870 C C . TYR A 1 241 ? -12.093 0.599 -6.735 1.00 98.25 241 TYR A C 1
ATOM 1872 O O . TYR A 1 241 ? -13.009 1.236 -7.252 1.00 98.25 241 TYR A O 1
ATOM 1880 N N . HIS A 1 242 ? -11.900 0.565 -5.418 1.00 97.19 242 HIS A N 1
ATOM 1881 C CA . HIS A 1 242 ? -12.668 1.379 -4.475 1.00 97.19 242 HIS A CA 1
ATOM 1882 C C . HIS A 1 242 ? -11.800 1.734 -3.263 1.00 97.19 242 HIS A C 1
ATOM 1884 O O . HIS A 1 242 ? -11.018 0.905 -2.798 1.00 97.19 242 HIS A O 1
ATOM 1890 N N . THR A 1 243 ? -11.934 2.933 -2.700 1.00 95.31 243 THR A N 1
ATOM 1891 C CA . THR A 1 243 ? -11.384 3.227 -1.366 1.00 95.31 243 THR A CA 1
ATOM 1892 C C . THR A 1 243 ? -12.384 2.883 -0.268 1.00 95.31 243 THR A C 1
ATOM 1894 O O . THR A 1 243 ? -13.583 3.082 -0.424 1.00 95.31 243 THR A O 1
ATOM 1897 N N . ALA A 1 244 ? -11.922 2.372 0.867 1.00 92.75 244 ALA A N 1
ATOM 1898 C CA . ALA A 1 244 ? -12.797 1.999 1.975 1.00 92.75 244 ALA A CA 1
ATOM 1899 C C . ALA A 1 244 ? -12.257 2.550 3.290 1.00 92.75 244 ALA A C 1
ATOM 1901 O O . ALA A 1 244 ? -11.219 2.098 3.776 1.00 92.75 244 ALA A O 1
ATOM 1902 N N . ALA A 1 245 ? -12.941 3.556 3.830 1.00 91.31 245 ALA A N 1
ATOM 1903 C CA . ALA A 1 245 ? -12.636 4.195 5.102 1.00 91.31 245 ALA A CA 1
ATOM 1904 C C . ALA A 1 245 ? -13.802 5.100 5.526 1.00 91.31 245 ALA A C 1
ATOM 1906 O O . ALA A 1 245 ? -14.454 5.709 4.677 1.00 91.31 245 ALA A O 1
ATOM 1907 N N . ALA A 1 246 ? -13.995 5.275 6.830 1.00 91.88 246 ALA A N 1
ATOM 1908 C CA . ALA A 1 246 ? -14.709 6.420 7.372 1.00 91.88 246 ALA A CA 1
ATOM 1909 C C . ALA A 1 246 ? -13.726 7.599 7.463 1.00 91.88 246 ALA A C 1
ATOM 1911 O O . ALA A 1 246 ? -12.793 7.579 8.266 1.00 91.88 246 ALA A O 1
ATOM 1912 N N . ILE A 1 247 ? -13.906 8.599 6.596 1.00 91.12 247 ILE A N 1
ATOM 1913 C CA . ILE A 1 247 ? -13.041 9.787 6.512 1.00 91.12 247 ILE A CA 1
ATOM 1914 C C . ILE A 1 247 ? -13.862 11.009 6.935 1.00 91.12 247 ILE A C 1
ATOM 1916 O O . ILE A 1 247 ? -14.862 11.301 6.273 1.00 91.12 247 ILE A O 1
ATOM 1920 N N . PRO A 1 248 ? -13.513 11.688 8.038 1.00 91.06 248 PRO A N 1
ATOM 1921 C CA . PRO A 1 248 ? -14.314 12.771 8.590 1.00 91.06 248 PRO A CA 1
ATOM 1922 C C . PRO A 1 248 ? -14.249 14.045 7.744 1.00 91.06 248 PRO A C 1
ATOM 1924 O O . PRO A 1 248 ? -13.179 14.467 7.303 1.00 91.06 248 PRO A O 1
ATOM 1927 N N . ILE A 1 249 ? -15.404 14.690 7.570 1.00 90.50 249 ILE A N 1
ATOM 1928 C CA . ILE A 1 249 ? -15.529 16.000 6.919 1.00 90.50 249 ILE A CA 1
ATOM 1929 C C . ILE A 1 249 ? -15.375 17.086 7.985 1.00 90.50 249 ILE A C 1
ATOM 1931 O O . ILE A 1 249 ? -16.111 17.085 8.970 1.00 90.50 249 ILE A O 1
ATOM 1935 N N . ARG A 1 250 ? -14.448 18.027 7.782 1.00 89.69 250 ARG A N 1
ATOM 1936 C CA . ARG A 1 250 ? -14.173 19.136 8.711 1.00 89.69 250 ARG A CA 1
ATOM 1937 C C . ARG A 1 250 ? -13.539 20.334 8.001 1.00 89.69 250 ARG A C 1
ATOM 1939 O O . ARG A 1 250 ? -13.091 20.216 6.860 1.00 89.69 250 ARG A O 1
ATOM 1946 N N . THR A 1 251 ? -13.528 21.481 8.675 1.00 86.19 251 THR A N 1
ATOM 1947 C CA . THR A 1 251 ? -13.103 22.785 8.132 1.00 86.19 251 THR A CA 1
ATOM 1948 C C . THR A 1 251 ? -11.732 23.260 8.612 1.00 86.19 251 THR A C 1
ATOM 1950 O O . THR A 1 251 ? -11.211 24.220 8.049 1.00 86.19 251 THR A O 1
ATOM 1953 N N . GLY A 1 252 ? -11.152 22.642 9.646 1.00 82.31 252 GLY A N 1
ATOM 1954 C CA . GLY A 1 252 ? -9.853 23.056 10.171 1.00 82.31 252 GLY A CA 1
ATOM 1955 C C . GLY A 1 252 ? -8.687 22.710 9.241 1.00 82.31 252 GLY A C 1
ATOM 1956 O O . GLY A 1 252 ? -8.841 22.134 8.160 1.00 82.31 252 GLY A O 1
ATOM 1957 N N . THR A 1 253 ? -7.478 23.098 9.650 1.00 82.88 253 THR A N 1
ATOM 1958 C CA . THR A 1 253 ? -6.278 22.867 8.831 1.00 82.88 253 THR A CA 1
ATOM 1959 C C . THR A 1 253 ? -5.805 21.425 8.978 1.00 82.88 253 THR A C 1
ATOM 1961 O O . THR A 1 253 ? -5.401 21.003 10.060 1.00 82.88 253 THR A O 1
ATOM 1964 N N . TYR A 1 254 ? -5.817 20.672 7.880 1.00 80.50 254 TYR A N 1
ATOM 1965 C CA . TYR A 1 254 ? -5.318 19.297 7.844 1.00 80.50 254 TYR A CA 1
ATOM 1966 C C . TYR A 1 254 ? -3.837 19.213 8.230 1.00 80.50 254 TYR A C 1
ATOM 1968 O O . TYR A 1 254 ? -3.033 20.068 7.857 1.00 80.50 254 TYR A O 1
ATOM 1976 N N . GLY A 1 255 ? -3.473 18.161 8.965 1.00 78.44 255 GLY A N 1
ATOM 1977 C CA . GLY A 1 255 ? -2.110 17.956 9.467 1.00 78.44 255 GLY A CA 1
ATOM 1978 C C . GLY A 1 255 ? -1.747 18.796 10.698 1.00 78.44 255 GLY A C 1
ATOM 1979 O O . GLY A 1 255 ? -0.670 18.601 11.260 1.00 78.44 255 GLY A O 1
ATOM 1980 N N . LEU A 1 256 ? -2.634 19.690 11.149 1.00 86.81 256 LEU A N 1
ATOM 1981 C CA . LEU A 1 256 ? -2.516 20.402 12.419 1.00 86.81 256 LEU A CA 1
ATOM 1982 C C . LEU A 1 256 ? -3.608 19.944 13.397 1.00 86.81 256 LEU A C 1
ATOM 1984 O O . LEU A 1 256 ? -4.671 19.489 12.966 1.00 86.81 256 LEU A O 1
ATOM 1988 N N . PRO A 1 257 ? -3.380 20.078 14.716 1.00 92.19 257 PRO A N 1
ATOM 1989 C CA . PRO A 1 257 ? -4.443 19.895 15.692 1.00 92.19 257 PRO A CA 1
ATOM 1990 C C . PRO A 1 257 ? -5.618 20.851 15.434 1.00 92.19 257 PRO A C 1
ATOM 1992 O O . PRO A 1 257 ? -5.402 22.038 15.189 1.00 92.19 257 PRO A O 1
ATOM 1995 N N . GLN A 1 258 ? -6.840 20.330 15.525 1.00 94.81 258 GLN A N 1
ATOM 1996 C CA . GLN A 1 258 ? -8.090 21.073 15.381 1.00 94.81 258 GLN A CA 1
ATOM 1997 C C . GLN A 1 258 ? -8.402 21.887 16.647 1.00 94.81 258 GLN A C 1
ATOM 1999 O O . GLN A 1 258 ? -7.972 21.538 17.746 1.00 94.81 258 GLN A O 1
ATOM 2004 N N . VAL A 1 259 ? -9.164 22.970 16.543 1.00 97.00 259 VAL A N 1
ATOM 2005 C CA . VAL A 1 259 ? -9.548 23.815 17.686 1.00 97.00 259 VAL A CA 1
ATOM 2006 C C . VAL A 1 259 ? -10.748 23.224 18.437 1.00 97.00 259 VAL A C 1
ATOM 2008 O O . VAL A 1 259 ? -11.866 23.215 17.927 1.00 97.00 259 VAL A O 1
ATOM 2011 N N . GLY A 1 260 ? -10.550 22.802 19.693 1.00 96.88 260 GLY A N 1
ATOM 2012 C CA . GLY A 1 260 ? -11.587 22.129 20.494 1.00 96.88 260 GLY A CA 1
ATOM 2013 C C . GLY A 1 260 ? -12.638 23.041 21.134 1.00 96.88 260 GLY A C 1
ATOM 2014 O O . GLY A 1 260 ? -13.779 22.635 21.333 1.00 96.88 260 GLY A O 1
ATOM 2015 N N . TRP A 1 261 ? -12.322 24.300 21.444 1.00 97.38 261 TRP A N 1
ATOM 2016 C CA . TRP A 1 261 ? -13.218 25.109 22.290 1.00 97.38 261 TRP A CA 1
ATOM 2017 C C . TRP A 1 261 ? -14.293 25.903 21.535 1.00 97.38 261 TRP A C 1
ATOM 2019 O O . TRP A 1 261 ? -15.259 26.357 22.156 1.00 97.38 261 TRP A O 1
ATOM 2029 N N . THR A 1 262 ? -14.158 26.113 20.220 1.00 96.06 262 THR A N 1
ATOM 2030 C CA . THR A 1 262 ? -15.117 26.924 19.440 1.00 96.06 262 THR A CA 1
ATOM 2031 C C . THR A 1 262 ? -16.310 26.108 18.955 1.00 96.06 262 THR A C 1
ATOM 2033 O O . THR A 1 262 ? -17.428 26.621 18.907 1.00 96.06 262 THR A O 1
ATOM 2036 N N . GLY A 1 263 ? -16.088 24.826 18.653 1.00 94.25 263 GLY A N 1
ATOM 2037 C CA . GLY A 1 263 ? -17.057 23.949 18.005 1.00 94.25 263 GLY A CA 1
ATOM 2038 C C . GLY A 1 263 ? -17.266 24.239 16.514 1.00 94.25 263 GLY A C 1
ATOM 2039 O O . GLY A 1 263 ? -18.303 23.829 15.985 1.00 94.25 263 GLY A O 1
ATOM 2040 N N . ASP A 1 264 ? -16.327 24.956 15.881 1.00 94.19 264 ASP A N 1
ATOM 2041 C CA . ASP A 1 264 ? -16.318 25.270 14.443 1.00 94.19 264 ASP A CA 1
ATOM 2042 C C . ASP A 1 264 ? -15.600 24.193 13.610 1.00 94.19 264 ASP A C 1
ATOM 2044 O O . ASP A 1 264 ? -15.946 23.997 12.451 1.00 94.19 264 ASP A O 1
ATOM 2048 N N . GLU A 1 265 ? -14.624 23.488 14.195 1.00 94.69 265 GLU A N 1
ATOM 2049 C CA . GLU A 1 265 ? -13.785 22.472 13.523 1.00 94.69 265 GLU A CA 1
ATOM 2050 C C . GLU A 1 265 ? -14.221 21.028 13.850 1.00 94.69 265 GLU A C 1
ATOM 2052 O O . GLU A 1 265 ? -13.451 20.076 13.746 1.00 94.69 265 GLU A O 1
ATOM 2057 N N . GLU A 1 266 ? -15.477 20.864 14.262 1.00 94.44 266 GLU A N 1
ATOM 2058 C CA . GLU A 1 266 ? -16.083 19.564 14.563 1.00 94.44 266 GLU A CA 1
ATOM 2059 C C . GLU A 1 266 ? -16.182 18.676 13.320 1.00 94.44 266 GLU A C 1
ATOM 2061 O O . GLU A 1 266 ? -16.324 19.155 12.191 1.00 94.44 266 GLU A O 1
ATOM 2066 N N . TRP A 1 267 ? -16.225 17.360 13.535 1.00 92.88 267 TRP A N 1
ATOM 2067 C CA . TRP A 1 267 ? -16.560 16.424 12.466 1.00 92.88 267 TRP A CA 1
ATOM 2068 C C . TRP A 1 267 ? -18.024 16.596 12.044 1.00 92.88 267 TRP A C 1
ATOM 2070 O O . TRP A 1 267 ? -18.956 16.339 12.808 1.00 92.88 267 TRP A O 1
ATOM 2080 N N . ALA A 1 268 ? -18.238 16.970 10.786 1.00 91.94 268 ALA A N 1
ATOM 2081 C CA . ALA A 1 268 ? -19.545 17.107 10.148 1.00 91.94 268 ALA A CA 1
ATOM 2082 C C . ALA A 1 268 ? -20.010 15.785 9.499 1.00 91.94 268 ALA A C 1
ATOM 2084 O O . ALA A 1 268 ? -20.600 15.775 8.418 1.00 91.94 268 ALA A O 1
ATOM 2085 N N . GLY A 1 269 ? -19.736 14.658 10.162 1.00 91.06 269 GLY A N 1
ATOM 2086 C CA . GLY A 1 269 ? -19.925 13.313 9.619 1.00 91.06 269 GLY A CA 1
ATOM 2087 C C . GLY A 1 269 ? -18.737 12.839 8.779 1.00 91.06 269 GLY A C 1
ATOM 2088 O O . GLY A 1 269 ? -17.619 13.331 8.929 1.00 91.06 269 GLY A O 1
ATOM 2089 N N . TYR A 1 270 ? -18.989 11.869 7.902 1.00 92.12 270 TYR A N 1
ATOM 2090 C CA . TYR A 1 270 ? -17.979 11.237 7.051 1.00 92.12 270 TYR A CA 1
ATOM 2091 C C . TYR A 1 270 ? -18.285 11.462 5.572 1.00 92.12 270 TYR A C 1
ATOM 2093 O O . TYR A 1 270 ? -19.447 11.658 5.204 1.00 92.12 270 TYR A O 1
ATOM 2101 N N . ILE A 1 271 ? -17.257 11.378 4.723 1.00 93.19 271 ILE A N 1
ATOM 2102 C CA . ILE A 1 271 ? -17.433 11.334 3.268 1.00 93.19 271 ILE A CA 1
ATOM 2103 C C . ILE A 1 271 ? -18.420 10.203 2.934 1.00 93.19 271 ILE A C 1
ATOM 2105 O O . ILE A 1 271 ? -18.195 9.062 3.354 1.00 93.19 271 ILE A O 1
ATOM 2109 N N . PRO A 1 272 ? -19.515 10.479 2.198 1.00 93.69 272 PRO A N 1
ATOM 2110 C CA . PRO A 1 272 ? -20.452 9.441 1.788 1.00 93.69 272 PRO A CA 1
ATOM 2111 C C . PRO A 1 272 ? -19.745 8.320 1.017 1.00 93.69 272 PRO A C 1
ATOM 2113 O O . PRO A 1 272 ? -18.927 8.590 0.142 1.00 93.69 272 PRO A O 1
ATOM 2116 N N . PHE A 1 273 ? -20.091 7.057 1.285 1.00 93.62 273 PHE A N 1
ATOM 2117 C CA . PHE A 1 273 ? -19.420 5.908 0.659 1.00 93.62 273 PHE A CA 1
ATOM 2118 C C . PHE A 1 273 ? -19.421 5.967 -0.877 1.00 93.62 273 PHE A C 1
ATOM 2120 O O . PHE A 1 273 ? -18.420 5.671 -1.515 1.00 93.62 273 PHE A O 1
ATOM 2127 N N . ASN A 1 274 ? -20.526 6.409 -1.481 1.00 93.81 274 ASN A N 1
ATOM 2128 C CA . ASN A 1 274 ? -20.628 6.554 -2.934 1.00 93.81 274 ASN A CA 1
ATOM 2129 C C . ASN A 1 274 ? -19.872 7.772 -3.494 1.00 93.81 274 ASN A C 1
ATOM 2131 O O . ASN A 1 274 ? -19.839 7.950 -4.705 1.00 93.81 274 ASN A O 1
ATOM 2135 N N . GLU A 1 275 ? -19.313 8.631 -2.650 1.00 95.38 275 GLU A N 1
ATOM 2136 C CA . GLU A 1 275 ? -18.433 9.724 -3.057 1.00 95.38 275 GLU A CA 1
ATOM 2137 C C . GLU A 1 275 ? -16.959 9.338 -2.948 1.00 95.38 275 GLU A C 1
ATOM 2139 O O . GLU A 1 275 ? -16.142 9.971 -3.601 1.00 95.38 275 GLU A O 1
ATOM 2144 N N . LEU A 1 276 ? -16.620 8.272 -2.216 1.00 95.12 276 LEU A N 1
ATOM 2145 C CA . LEU A 1 276 ? -15.257 7.753 -2.144 1.00 95.12 276 LEU A CA 1
ATOM 2146 C C . LEU A 1 276 ? -14.730 7.333 -3.535 1.00 95.12 276 LEU A C 1
ATOM 2148 O O . LEU A 1 276 ? -15.500 6.784 -4.333 1.00 95.12 276 LEU A O 1
ATOM 2152 N N . PRO A 1 277 ? -13.428 7.560 -3.834 1.00 95.50 277 PRO A N 1
ATOM 2153 C CA . PRO A 1 277 ? -12.822 7.189 -5.110 1.00 95.50 277 PRO A CA 1
ATOM 2154 C C . PRO A 1 277 ? -13.086 5.739 -5.508 1.00 95.50 277 PRO A C 1
ATOM 2156 O O . PRO A 1 277 ? -12.748 4.808 -4.775 1.00 95.50 277 PRO A O 1
ATOM 2159 N N . GLN A 1 278 ? -13.651 5.565 -6.699 1.00 96.38 278 GLN A N 1
ATOM 2160 C CA . GLN A 1 278 ? -13.979 4.261 -7.255 1.00 96.38 278 GLN A CA 1
ATOM 2161 C C . GLN A 1 278 ? -13.976 4.272 -8.783 1.00 96.38 278 GLN A C 1
ATOM 2163 O O . GLN A 1 278 ? -14.247 5.301 -9.405 1.00 96.38 278 GLN A O 1
ATOM 2168 N N . SER A 1 279 ? -13.714 3.114 -9.375 1.00 96.38 279 SER A N 1
ATOM 2169 C CA . SER A 1 279 ? -13.866 2.870 -10.807 1.00 96.38 279 SER A CA 1
ATOM 2170 C C . SER A 1 279 ? -14.189 1.403 -11.069 1.00 96.38 279 SER A C 1
ATOM 2172 O O . SER A 1 279 ? -13.741 0.513 -10.343 1.00 96.38 279 SER A O 1
ATOM 2174 N N . LEU A 1 280 ? -14.961 1.150 -12.123 1.00 97.44 280 LEU A N 1
ATOM 2175 C CA . LEU A 1 280 ? -15.247 -0.191 -12.619 1.00 97.44 280 LEU A CA 1
ATOM 2176 C C . LEU A 1 280 ? -14.929 -0.241 -14.114 1.00 97.44 280 LEU A C 1
ATOM 2178 O O . LEU A 1 280 ? -15.452 0.558 -14.885 1.00 97.44 280 LEU A O 1
ATOM 2182 N N . ASN A 1 281 ? -14.095 -1.199 -14.515 1.00 97.44 281 ASN A N 1
ATOM 2183 C CA . ASN A 1 281 ? -13.670 -1.438 -15.896 1.00 97.44 281 ASN A CA 1
ATOM 2184 C C . ASN A 1 281 ? -13.043 -0.212 -16.591 1.00 97.44 281 ASN A C 1
ATOM 2186 O O . ASN A 1 281 ? -13.535 0.195 -17.645 1.00 97.44 281 ASN A O 1
ATOM 2190 N N . PRO A 1 282 ? -11.952 0.366 -16.045 1.00 95.25 282 PRO A N 1
ATOM 2191 C CA . PRO A 1 282 ? -11.273 1.489 -16.690 1.00 95.25 282 PRO A CA 1
ATOM 2192 C C . PRO A 1 282 ? -10.721 1.095 -18.069 1.00 95.25 282 PRO A C 1
ATOM 2194 O O . PRO A 1 282 ? -10.264 -0.037 -18.269 1.00 95.25 282 PRO A O 1
ATOM 2197 N N . GLU A 1 283 ? -10.699 2.045 -19.010 1.00 92.19 283 GLU A N 1
ATOM 2198 C CA . GLU A 1 283 ? -10.337 1.804 -20.421 1.00 92.19 283 GLU A CA 1
ATOM 2199 C C . GLU A 1 283 ? -8.938 1.186 -20.585 1.00 92.19 283 GLU A C 1
ATOM 2201 O O . GLU A 1 283 ? -8.722 0.326 -21.442 1.00 92.19 283 GLU A O 1
ATOM 2206 N N . ARG A 1 284 ? -7.999 1.547 -19.699 1.00 93.62 284 ARG A N 1
ATOM 2207 C CA . ARG A 1 284 ? -6.620 1.025 -19.685 1.00 93.62 284 ARG A CA 1
ATOM 2208 C C . ARG A 1 284 ? -6.528 -0.501 -19.488 1.00 93.62 284 ARG A C 1
ATOM 2210 O O . ARG A 1 284 ? -5.473 -1.093 -19.719 1.00 93.62 284 ARG A O 1
ATOM 2217 N N . GLY A 1 285 ? -7.611 -1.153 -19.051 1.00 96.69 285 GLY A N 1
ATOM 2218 C CA . GLY A 1 285 ? -7.712 -2.610 -18.935 1.00 96.69 285 GLY A CA 1
ATOM 2219 C C . GLY A 1 285 ? -6.978 -3.218 -17.736 1.00 96.69 285 GLY A C 1
ATOM 2220 O O . GLY A 1 285 ? -6.853 -4.442 -17.665 1.00 96.69 285 GLY A O 1
ATOM 2221 N N . PHE A 1 286 ? -6.500 -2.395 -16.799 1.00 98.12 286 PHE A N 1
ATOM 2222 C CA . PHE A 1 286 ? -5.936 -2.818 -15.517 1.00 98.12 286 PHE A CA 1
ATOM 2223 C C . PHE A 1 286 ? -6.262 -1.809 -14.407 1.00 98.12 286 PHE A C 1
ATOM 2225 O O . PHE A 1 286 ? -6.484 -0.628 -14.668 1.00 98.12 286 PHE A O 1
ATOM 2232 N N . VAL A 1 287 ? -6.243 -2.282 -13.165 1.00 97.62 287 VAL A N 1
ATOM 2233 C CA . VAL A 1 287 ? -6.292 -1.479 -11.936 1.00 97.62 287 VAL A CA 1
ATOM 2234 C C . VAL A 1 287 ? -5.103 -1.872 -11.072 1.00 97.62 287 VAL A C 1
ATOM 2236 O O . VAL A 1 287 ? -4.771 -3.051 -10.971 1.00 97.62 287 VAL A O 1
ATOM 2239 N N . ALA A 1 288 ? -4.431 -0.902 -10.464 1.00 96.62 288 ALA A N 1
ATOM 2240 C CA . ALA A 1 288 ? -3.250 -1.167 -9.655 1.00 96.62 288 ALA A CA 1
ATOM 2241 C C . ALA A 1 288 ? -3.128 -0.145 -8.529 1.00 96.62 288 ALA A C 1
ATOM 2243 O O . ALA A 1 288 ? -3.268 1.055 -8.752 1.00 96.62 288 ALA A O 1
ATOM 2244 N N . SER A 1 289 ? -2.810 -0.622 -7.329 1.00 94.81 289 SER A N 1
ATOM 2245 C CA . SER A 1 289 ? -2.477 0.197 -6.170 1.00 94.81 289 SER A CA 1
ATOM 2246 C C . SER A 1 289 ? -1.127 -0.218 -5.603 1.00 94.81 289 SER A C 1
ATOM 2248 O O . SER A 1 289 ? -0.815 -1.400 -5.492 1.00 94.81 289 SER A O 1
ATOM 2250 N N . ALA A 1 290 ? -0.344 0.777 -5.195 1.00 93.94 290 ALA A N 1
ATOM 2251 C CA . ALA A 1 290 ? 0.898 0.597 -4.447 1.00 93.94 290 ALA A CA 1
ATOM 2252 C C . ALA A 1 290 ? 1.086 1.743 -3.437 1.00 93.94 290 ALA A C 1
ATOM 2254 O O . ALA A 1 290 ? 2.143 2.379 -3.394 1.00 93.94 290 ALA A O 1
ATOM 2255 N N . ASN A 1 291 ? 0.013 2.039 -2.685 1.00 90.12 291 ASN A N 1
ATOM 2256 C CA . ASN A 1 291 ? -0.097 3.149 -1.719 1.00 90.12 291 ASN A CA 1
ATOM 2257 C C . ASN A 1 291 ? 0.099 4.548 -2.334 1.00 90.12 291 ASN A C 1
ATOM 2259 O O . ASN A 1 291 ? 0.579 5.464 -1.670 1.00 90.12 291 ASN A O 1
ATOM 2263 N N . HIS A 1 292 ? -0.193 4.690 -3.625 1.00 91.31 292 HIS A N 1
ATOM 2264 C CA . HIS A 1 292 ? -0.037 5.942 -4.359 1.00 91.31 292 HIS A CA 1
ATOM 2265 C C . HIS A 1 292 ? -1.378 6.678 -4.479 1.00 91.31 292 HIS A C 1
ATOM 2267 O O . HIS A 1 292 ? -2.407 6.171 -4.038 1.00 91.31 292 HIS A O 1
ATOM 2273 N N . LEU A 1 293 ? -1.354 7.872 -5.067 1.00 91.81 293 LEU A N 1
ATOM 2274 C CA . LEU A 1 293 ? -2.499 8.775 -5.193 1.00 91.81 293 LEU A CA 1
ATOM 2275 C C . LEU A 1 293 ? -3.793 8.073 -5.689 1.00 91.81 293 LEU A C 1
ATOM 2277 O O . LEU A 1 293 ? -3.827 7.603 -6.827 1.00 91.81 293 LEU A O 1
ATOM 2281 N N . PRO A 1 294 ? -4.887 8.029 -4.901 1.00 93.38 294 PRO A N 1
ATOM 2282 C CA . PRO A 1 294 ? -6.132 7.382 -5.319 1.00 93.38 294 PRO A CA 1
ATOM 2283 C C . PRO A 1 294 ? -6.914 8.197 -6.359 1.00 93.38 294 PRO A C 1
ATOM 2285 O O . PRO A 1 294 ? -7.559 7.618 -7.227 1.00 93.38 294 PRO A O 1
ATOM 2288 N N . VAL A 1 295 ? -6.871 9.530 -6.275 1.00 92.50 295 VAL A N 1
ATOM 2289 C CA . VAL A 1 295 ? -7.663 10.448 -7.104 1.00 92.50 295 VAL A CA 1
ATOM 2290 C C . VAL A 1 295 ? -6.921 11.771 -7.317 1.00 92.50 295 VAL A C 1
ATOM 2292 O O . VAL A 1 295 ? -6.143 12.183 -6.460 1.00 92.50 295 VAL A O 1
ATOM 2295 N N . GLY A 1 296 ? -7.148 12.419 -8.461 1.00 89.56 296 GLY A N 1
ATOM 2296 C CA . GLY A 1 296 ? -6.503 13.680 -8.835 1.00 89.56 296 GLY A CA 1
ATOM 2297 C C . GLY A 1 296 ? -7.146 14.950 -8.258 1.00 89.56 296 GLY A C 1
ATOM 2298 O O . GLY A 1 296 ? -8.113 14.914 -7.499 1.00 89.56 296 GLY A O 1
ATOM 2299 N N . ASP A 1 297 ? -6.631 16.100 -8.696 1.00 87.75 297 ASP A N 1
ATOM 2300 C CA . ASP A 1 297 ? -7.000 17.457 -8.254 1.00 87.75 297 ASP A CA 1
ATOM 2301 C C . ASP A 1 297 ? -8.475 17.840 -8.468 1.00 87.75 297 ASP A C 1
ATOM 2303 O O . ASP A 1 297 ? -8.929 18.854 -7.926 1.00 87.75 297 ASP A O 1
ATOM 2307 N N . TRP A 1 298 ? -9.215 17.083 -9.280 1.00 87.88 298 TRP A N 1
ATOM 2308 C CA . TRP A 1 298 ? -10.634 17.315 -9.563 1.00 87.88 298 TRP A CA 1
ATOM 2309 C C . TRP A 1 298 ? -11.543 16.969 -8.375 1.00 87.88 298 TRP A C 1
ATOM 2311 O O . TRP A 1 298 ? -12.685 17.430 -8.321 1.00 87.88 298 TRP A O 1
ATOM 2321 N N . TYR A 1 299 ? -11.044 16.165 -7.437 1.00 90.62 299 TYR A N 1
ATOM 2322 C CA . TYR A 1 299 ? -11.798 15.669 -6.298 1.00 90.62 299 TYR A CA 1
ATOM 2323 C C . TYR A 1 299 ? -11.780 16.682 -5.135 1.00 90.62 299 TYR A C 1
ATOM 2325 O O . TYR A 1 299 ? -10.710 17.169 -4.766 1.00 90.62 299 TYR A O 1
ATOM 2333 N N . PRO A 1 300 ? -12.945 17.049 -4.564 1.00 88.19 300 PRO A N 1
ATOM 2334 C CA . PRO A 1 300 ? -13.043 18.158 -3.613 1.00 88.19 300 PRO A CA 1
ATOM 2335 C C . PRO A 1 300 ? -12.688 17.779 -2.173 1.00 88.19 300 PRO A C 1
ATOM 2337 O O . PRO A 1 300 ? -12.270 18.648 -1.409 1.00 88.19 300 PRO A O 1
ATOM 2340 N N . HIS A 1 301 ? -12.876 16.516 -1.782 1.00 87.38 301 HIS A N 1
ATOM 2341 C CA . HIS A 1 301 ? -12.642 16.100 -0.402 1.00 87.38 301 HIS A CA 1
ATOM 2342 C C . HIS A 1 301 ? -11.161 15.814 -0.170 1.00 87.38 301 HIS A C 1
ATOM 2344 O O . HIS A 1 301 ? -10.495 15.198 -1.005 1.00 87.38 301 HIS A O 1
ATOM 2350 N N . ASN A 1 302 ? -10.652 16.202 0.997 1.00 82.38 302 ASN A N 1
ATOM 2351 C CA . ASN A 1 302 ? -9.321 15.790 1.407 1.00 82.38 302 ASN A CA 1
ATOM 2352 C C . ASN A 1 302 ? -9.373 14.357 1.947 1.00 82.38 302 ASN A C 1
ATOM 2354 O O . ASN A 1 302 ? -10.070 14.070 2.915 1.00 82.38 302 ASN A O 1
ATOM 2358 N N . LEU A 1 303 ? -8.639 13.457 1.301 1.00 82.25 303 LEU A N 1
ATOM 2359 C CA . LEU A 1 303 ? -8.449 12.081 1.771 1.00 82.25 303 LEU A CA 1
ATOM 2360 C C . LEU A 1 303 ? -7.206 11.952 2.666 1.00 82.25 303 LEU A C 1
ATOM 2362 O O . LEU A 1 303 ? -6.995 10.907 3.279 1.00 82.25 303 LEU A O 1
ATOM 2366 N N . THR A 1 304 ? -6.378 13.004 2.662 1.00 66.75 304 THR A N 1
ATOM 2367 C CA . THR A 1 304 ? -5.126 13.178 3.403 1.00 66.75 304 THR A CA 1
ATOM 2368 C C . THR A 1 304 ? -4.202 11.966 3.274 1.00 66.75 304 THR A C 1
ATOM 2370 O O . THR A 1 304 ? -3.664 11.441 4.241 1.00 66.75 304 THR A O 1
ATOM 2373 N N . VAL A 1 305 ? -4.025 11.517 2.030 1.00 65.56 305 VAL A N 1
ATOM 2374 C CA . VAL A 1 305 ? -3.185 10.370 1.675 1.00 65.56 305 VAL A CA 1
ATOM 2375 C C . VAL A 1 305 ? -1.698 10.709 1.725 1.00 65.56 305 VAL A C 1
ATOM 2377 O O . VAL A 1 305 ? -1.280 11.825 1.414 1.00 65.56 305 VAL A O 1
ATOM 2380 N N . ALA A 1 306 ? -0.879 9.711 2.056 1.00 62.28 306 ALA A N 1
ATOM 2381 C CA . ALA A 1 306 ? 0.564 9.876 2.234 1.00 62.28 306 ALA A CA 1
ATOM 2382 C C . ALA A 1 306 ? 1.326 10.268 0.950 1.00 62.28 306 ALA A C 1
ATOM 2384 O O . ALA A 1 306 ? 2.410 10.839 1.047 1.00 62.28 306 ALA A O 1
ATOM 2385 N N . SER A 1 307 ? 0.781 9.987 -0.243 1.00 77.56 307 SER A N 1
ATOM 2386 C CA . SER A 1 307 ? 1.478 10.190 -1.520 1.00 77.56 307 SER A CA 1
ATOM 2387 C C . SER A 1 307 ? 0.665 11.025 -2.525 1.00 77.56 307 SER A C 1
ATOM 2389 O O . SER A 1 307 ? -0.412 10.594 -2.940 1.00 77.56 307 SER A O 1
ATOM 2391 N N . PRO A 1 308 ? 1.173 12.196 -2.972 1.00 83.19 308 PRO A N 1
ATOM 2392 C CA . PRO A 1 308 ? 0.506 13.053 -3.958 1.00 83.19 308 PRO A CA 1
ATOM 2393 C C . PRO A 1 308 ? 0.750 12.647 -5.429 1.00 83.19 308 PRO A C 1
ATOM 2395 O O . PRO A 1 308 ? 0.440 13.419 -6.337 1.00 83.19 308 PRO A O 1
ATOM 2398 N N . GLY A 1 309 ? 1.347 11.481 -5.687 1.00 89.00 309 GLY A N 1
ATOM 2399 C CA . GLY A 1 309 ? 1.666 11.004 -7.035 1.00 89.00 309 GLY A CA 1
ATOM 2400 C C . GLY A 1 309 ? 2.110 9.543 -7.031 1.00 89.00 309 GLY A C 1
ATOM 2401 O O . GLY A 1 309 ? 1.746 8.791 -6.128 1.00 89.00 309 GLY A O 1
ATOM 2402 N N . HIS A 1 310 ? 2.913 9.133 -8.016 1.00 92.31 310 HIS A N 1
ATOM 2403 C CA . HIS A 1 310 ? 3.456 7.775 -8.053 1.00 92.31 310 HIS A CA 1
ATOM 2404 C C . HIS A 1 310 ? 4.439 7.525 -6.897 1.00 92.31 310 HIS A C 1
ATOM 2406 O O . HIS A 1 310 ? 5.330 8.324 -6.622 1.00 92.31 310 HIS A O 1
ATOM 2412 N N . THR A 1 311 ? 4.331 6.358 -6.266 1.00 91.88 311 THR A N 1
ATOM 2413 C CA . THR A 1 311 ? 5.432 5.714 -5.531 1.00 91.88 311 THR A CA 1
ATOM 2414 C C . THR A 1 311 ? 6.351 4.961 -6.509 1.00 91.88 311 THR A C 1
ATOM 2416 O O . THR A 1 311 ? 5.889 4.615 -7.605 1.00 91.88 311 THR A O 1
ATOM 2419 N N . PRO A 1 312 ? 7.607 4.624 -6.137 1.00 92.62 312 PRO A N 1
ATOM 2420 C CA . PRO A 1 312 ? 8.498 3.828 -6.990 1.00 92.62 312 PRO A CA 1
ATOM 2421 C C . PRO A 1 312 ? 7.835 2.540 -7.497 1.00 92.62 312 PRO A C 1
ATOM 2423 O O . PRO A 1 312 ? 7.817 2.274 -8.695 1.00 92.62 312 PRO A O 1
ATOM 2426 N N . ARG A 1 313 ? 7.178 1.794 -6.602 1.00 93.38 313 ARG A N 1
ATOM 2427 C CA . ARG A 1 313 ? 6.462 0.557 -6.947 1.00 93.38 313 ARG A CA 1
ATOM 2428 C C . ARG A 1 313 ? 5.281 0.807 -7.878 1.00 93.38 313 ARG A C 1
ATOM 2430 O O . ARG A 1 313 ? 5.095 0.050 -8.820 1.00 93.38 313 ARG A O 1
ATOM 2437 N N . SER A 1 314 ? 4.501 1.869 -7.654 1.00 94.94 314 SER A N 1
ATOM 2438 C CA . SER A 1 314 ? 3.368 2.175 -8.537 1.00 94.94 314 SER A CA 1
ATOM 2439 C C . SER A 1 314 ? 3.807 2.505 -9.958 1.00 94.94 314 SER A C 1
ATOM 2441 O O . SER A 1 314 ? 3.201 2.000 -10.894 1.00 94.94 314 SER A O 1
ATOM 2443 N N . LEU A 1 315 ? 4.880 3.288 -10.120 1.00 95.56 315 LEU A N 1
ATOM 2444 C CA . LEU A 1 315 ? 5.424 3.609 -11.435 1.00 95.56 315 LEU A CA 1
ATOM 2445 C C . LEU A 1 315 ? 5.840 2.319 -12.144 1.00 95.56 315 LEU A C 1
ATOM 2447 O O . LEU A 1 315 ? 5.411 2.065 -13.267 1.00 95.56 315 LEU A O 1
ATOM 2451 N N . ARG A 1 316 ? 6.610 1.467 -11.452 1.00 96.25 316 ARG A N 1
ATOM 2452 C CA . ARG A 1 316 ? 7.078 0.205 -12.027 1.00 96.25 316 ARG A CA 1
ATOM 2453 C C . ARG A 1 316 ? 5.930 -0.727 -12.403 1.00 96.25 316 ARG A C 1
ATOM 2455 O O . ARG A 1 316 ? 5.953 -1.333 -13.469 1.00 96.25 316 ARG A O 1
ATOM 2462 N N . LEU A 1 317 ? 4.920 -0.823 -11.544 1.00 96.19 317 LEU A N 1
ATOM 2463 C CA . LEU A 1 317 ? 3.750 -1.657 -11.780 1.00 96.19 317 LEU A CA 1
ATOM 2464 C C . LEU A 1 317 ? 2.962 -1.165 -13.000 1.00 96.19 317 LEU A C 1
ATOM 2466 O O . LEU A 1 317 ? 2.600 -1.966 -13.852 1.00 96.19 317 LEU A O 1
ATOM 2470 N N . TYR A 1 318 ? 2.768 0.146 -13.149 1.00 96.75 318 TYR A N 1
ATOM 2471 C CA . TYR A 1 318 ? 2.094 0.710 -14.322 1.00 96.75 318 TYR A CA 1
ATOM 2472 C C . TYR A 1 318 ? 2.865 0.432 -15.620 1.00 96.75 318 TYR A C 1
ATOM 2474 O O . TYR A 1 318 ? 2.247 0.046 -16.608 1.00 96.75 318 TYR A O 1
ATOM 2482 N N . GLU A 1 319 ? 4.196 0.543 -15.617 1.00 96.00 319 GLU A N 1
ATOM 2483 C CA . GLU A 1 319 ? 5.031 0.192 -16.779 1.00 96.00 319 GLU A CA 1
ATOM 2484 C C . GLU A 1 319 ? 4.899 -1.282 -17.180 1.00 96.00 319 GLU A C 1
ATOM 2486 O O . GLU A 1 319 ? 4.820 -1.605 -18.363 1.00 96.00 319 GLU A O 1
ATOM 2491 N N . LEU A 1 320 ? 4.878 -2.186 -16.197 1.00 96.88 320 LEU A N 1
ATOM 2492 C CA . LEU A 1 320 ? 4.755 -3.625 -16.437 1.00 96.88 320 LEU A CA 1
ATOM 2493 C C . LEU A 1 320 ? 3.370 -4.010 -16.970 1.00 96.88 320 LEU A C 1
ATOM 2495 O O . LEU A 1 320 ? 3.254 -4.961 -17.747 1.00 96.88 320 LEU A O 1
ATOM 2499 N N . LEU A 1 321 ? 2.327 -3.291 -16.546 1.00 97.44 321 LEU A N 1
ATOM 2500 C CA . LEU A 1 321 ? 0.939 -3.597 -16.883 1.00 97.44 321 LEU A CA 1
ATOM 2501 C C . LEU A 1 321 ? 0.463 -2.929 -18.177 1.00 97.44 321 LEU A C 1
ATOM 2503 O O . LEU A 1 321 ? -0.315 -3.544 -18.906 1.00 97.44 321 LEU A O 1
ATOM 2507 N N . ALA A 1 322 ? 0.907 -1.708 -18.485 1.00 95.06 322 ALA A N 1
ATOM 2508 C CA . ALA A 1 322 ? 0.375 -0.922 -19.600 1.00 95.06 322 ALA A CA 1
ATOM 2509 C C . ALA A 1 322 ? 0.525 -1.638 -20.954 1.00 95.06 322 ALA A C 1
ATOM 2511 O O . ALA A 1 322 ? -0.478 -1.936 -21.611 1.00 95.06 322 ALA A O 1
ATOM 2512 N N . ASP A 1 323 ? 1.752 -2.018 -21.313 1.00 87.94 323 ASP A N 1
ATOM 2513 C CA . ASP A 1 323 ? 2.091 -2.463 -22.674 1.00 87.94 323 ASP A CA 1
ATOM 2514 C C . ASP A 1 323 ? 1.999 -3.983 -22.888 1.00 87.94 323 ASP A C 1
ATOM 2516 O O . ASP A 1 323 ? 2.282 -4.495 -23.975 1.00 87.94 323 ASP A O 1
ATOM 2520 N N . ARG A 1 324 ? 1.587 -4.734 -21.862 1.00 94.56 324 ARG A N 1
ATOM 2521 C CA . ARG A 1 324 ? 1.510 -6.199 -21.899 1.00 94.56 324 ARG A CA 1
ATOM 2522 C C . ARG A 1 324 ? 0.067 -6.696 -22.058 1.00 94.56 324 ARG A C 1
ATOM 2524 O O . ARG A 1 324 ? -0.874 -6.093 -21.545 1.00 94.56 324 ARG A O 1
ATOM 2531 N N . SER A 1 325 ? -0.125 -7.787 -22.802 1.00 96.00 325 SER A N 1
ATOM 2532 C CA . SER A 1 325 ? -1.453 -8.379 -23.076 1.00 96.00 325 SER A CA 1
ATOM 2533 C C . SER A 1 325 ? -1.468 -9.913 -23.120 1.00 96.00 325 SER A C 1
ATOM 2535 O O . SER A 1 325 ? -2.449 -10.519 -23.543 1.00 96.00 325 SER A O 1
ATOM 2537 N N . ASP A 1 326 ? -0.392 -10.550 -22.666 1.00 96.75 326 ASP A N 1
ATOM 2538 C CA . ASP A 1 326 ? -0.197 -12.000 -22.623 1.00 96.75 326 ASP A CA 1
ATOM 2539 C C . ASP A 1 326 ? -0.128 -12.530 -21.181 1.00 96.75 326 ASP A C 1
ATOM 2541 O O . ASP A 1 326 ? 0.553 -13.517 -20.904 1.00 96.75 326 ASP A O 1
ATOM 2545 N N . PHE A 1 327 ? -0.824 -11.887 -20.239 1.00 98.31 327 PHE A N 1
ATOM 2546 C CA . PHE A 1 327 ? -0.775 -12.292 -18.838 1.00 98.31 327 PHE A CA 1
ATOM 2547 C C . PHE A 1 327 ? -1.359 -13.703 -18.634 1.00 98.31 327 PHE A C 1
ATOM 2549 O O . PHE A 1 327 ? -2.504 -13.992 -18.993 1.00 98.31 327 PHE A O 1
ATOM 2556 N N . SER A 1 328 ? -0.559 -14.571 -18.018 1.00 97.94 328 SER A N 1
ATOM 2557 C CA . SER A 1 328 ? -0.961 -15.823 -17.370 1.00 97.94 328 SER A CA 1
ATOM 2558 C C . SER A 1 328 ? -0.600 -15.761 -15.882 1.00 97.94 328 SER A C 1
ATOM 2560 O O . SER A 1 328 ? 0.097 -14.836 -15.453 1.00 97.94 328 SER A O 1
ATOM 2562 N N . VAL A 1 329 ? -1.028 -16.758 -15.101 1.00 97.56 329 VAL A N 1
ATOM 2563 C CA . VAL A 1 329 ? -0.608 -16.912 -13.696 1.00 97.56 329 VAL A CA 1
ATOM 2564 C C . VAL A 1 329 ? 0.922 -16.957 -13.583 1.00 97.56 329 VAL A C 1
ATOM 2566 O O . VAL A 1 329 ? 1.500 -16.289 -12.731 1.00 97.56 329 VAL A O 1
ATOM 2569 N N . GLU A 1 330 ? 1.591 -17.665 -14.493 1.00 96.75 330 GLU A N 1
ATOM 2570 C CA . GLU A 1 330 ? 3.055 -17.764 -14.545 1.00 96.75 330 GLU A CA 1
ATOM 2571 C C . GLU A 1 330 ? 3.702 -16.417 -14.866 1.00 96.75 330 GLU A C 1
ATOM 2573 O O . GLU A 1 330 ? 4.715 -16.062 -14.276 1.00 96.75 330 GLU A O 1
ATOM 2578 N N . VAL A 1 331 ? 3.117 -15.629 -15.773 1.00 96.50 331 VAL A N 1
ATOM 2579 C CA . VAL A 1 331 ? 3.644 -14.298 -16.099 1.00 96.50 331 VAL A CA 1
ATOM 2580 C C . VAL A 1 331 ? 3.474 -13.326 -14.927 1.00 96.50 331 VAL A C 1
ATOM 2582 O O . VAL A 1 331 ? 4.381 -12.527 -14.685 1.00 96.50 331 VAL A O 1
ATOM 2585 N N . PHE A 1 332 ? 2.354 -13.389 -14.199 1.00 94.12 332 PHE A N 1
ATOM 2586 C CA . PHE A 1 332 ? 2.166 -12.634 -12.954 1.00 94.12 332 PHE A CA 1
ATOM 2587 C C . PHE A 1 332 ? 3.283 -12.961 -11.954 1.00 94.12 332 PHE A C 1
ATOM 2589 O O . PHE A 1 332 ? 4.014 -12.056 -11.554 1.00 94.12 332 PHE A O 1
ATOM 2596 N N . GLU A 1 333 ? 3.492 -14.248 -11.655 1.00 95.56 333 GLU A N 1
ATOM 2597 C CA . GLU A 1 333 ? 4.509 -14.699 -10.697 1.00 95.56 333 GLU A CA 1
ATOM 2598 C C . GLU A 1 333 ? 5.944 -14.383 -11.159 1.00 95.56 333 GLU A C 1
ATOM 2600 O O . GLU A 1 333 ? 6.748 -13.820 -10.419 1.00 95.56 333 GLU A O 1
ATOM 2605 N N . GLU A 1 334 ? 6.309 -14.734 -12.390 1.00 95.25 334 GLU A N 1
ATOM 2606 C CA . GLU A 1 334 ? 7.705 -14.688 -12.833 1.00 95.25 334 GLU A CA 1
ATOM 2607 C C . GLU A 1 334 ? 8.158 -13.303 -13.300 1.00 95.25 334 GLU A C 1
ATOM 2609 O O . GLU A 1 334 ? 9.341 -12.982 -13.180 1.00 95.25 334 GLU A O 1
ATOM 2614 N N . SER A 1 335 ? 7.250 -12.492 -13.858 1.00 94.19 335 SER A N 1
ATOM 2615 C CA . SER A 1 335 ? 7.608 -11.203 -14.472 1.00 94.19 335 SER A CA 1
ATOM 2616 C C . SER A 1 335 ? 7.171 -9.977 -13.683 1.00 94.19 335 SER A C 1
ATOM 2618 O O . SER A 1 335 ? 7.813 -8.941 -13.832 1.00 94.19 335 SER A O 1
ATOM 2620 N N . VAL A 1 336 ? 6.069 -10.047 -12.927 1.00 96.06 336 VAL A N 1
ATOM 2621 C CA . VAL A 1 336 ? 5.518 -8.876 -12.224 1.00 96.06 336 VAL A CA 1
ATOM 2622 C C . VAL A 1 336 ? 5.838 -8.961 -10.740 1.00 96.06 336 VAL A C 1
ATOM 2624 O O . VAL A 1 336 ? 6.573 -8.118 -10.233 1.00 96.06 336 VAL A O 1
ATOM 2627 N N . HIS A 1 337 ? 5.369 -10.017 -10.076 1.00 95.38 337 HIS A N 1
ATOM 2628 C CA . HIS A 1 337 ? 5.586 -10.270 -8.654 1.00 95.38 337 HIS A CA 1
ATOM 2629 C C . HIS A 1 337 ? 7.071 -10.236 -8.270 1.00 95.38 337 HIS A C 1
ATOM 2631 O O . HIS A 1 337 ? 7.461 -9.648 -7.264 1.00 95.38 337 HIS A O 1
ATOM 2637 N N . ARG A 1 338 ? 7.917 -10.831 -9.118 1.00 95.31 338 ARG A N 1
ATOM 2638 C CA . ARG A 1 338 ? 9.367 -10.952 -8.909 1.00 95.31 338 ARG A CA 1
ATOM 2639 C C . ARG A 1 338 ? 10.188 -9.793 -9.487 1.00 95.31 338 ARG A C 1
ATOM 2641 O O . ARG A 1 338 ? 11.417 -9.883 -9.518 1.00 95.31 338 ARG A O 1
ATOM 2648 N N . ASP A 1 339 ? 9.552 -8.714 -9.951 1.00 96.19 339 ASP A N 1
ATOM 2649 C CA . ASP A 1 339 ? 10.274 -7.556 -10.483 1.00 96.19 339 ASP A CA 1
ATOM 2650 C C . ASP A 1 339 ? 10.986 -6.787 -9.361 1.00 96.19 339 ASP A C 1
ATOM 2652 O O . ASP A 1 339 ? 10.379 -6.242 -8.439 1.00 96.19 339 ASP A O 1
ATOM 2656 N N . ASN A 1 340 ? 12.310 -6.733 -9.457 1.00 95.50 340 ASN A N 1
ATOM 2657 C CA . ASN A 1 340 ? 13.187 -6.053 -8.510 1.00 95.50 340 ASN A CA 1
ATOM 2658 C C . ASN A 1 340 ? 13.909 -4.847 -9.128 1.00 95.50 340 ASN A C 1
ATOM 2660 O O . ASN A 1 340 ? 15.018 -4.499 -8.712 1.00 95.50 340 ASN A O 1
ATOM 2664 N N . ILE A 1 341 ? 13.318 -4.213 -10.143 1.00 96.62 341 ILE A N 1
ATOM 2665 C CA . ILE A 1 341 ? 13.868 -2.990 -10.729 1.00 96.62 341 ILE A CA 1
ATOM 2666 C C . ILE A 1 341 ? 13.420 -1.790 -9.897 1.00 96.62 341 ILE A C 1
ATOM 2668 O O . ILE A 1 341 ? 12.236 -1.607 -9.621 1.00 96.62 341 ILE A O 1
ATOM 2672 N N . SER A 1 342 ? 14.370 -0.929 -9.526 1.00 95.88 342 SER A N 1
ATOM 2673 C CA . SER A 1 342 ? 14.053 0.402 -9.008 1.00 95.88 342 SER A CA 1
ATOM 2674 C C . SER A 1 342 ? 13.884 1.371 -10.183 1.00 95.88 342 SER A C 1
ATOM 2676 O O . SER A 1 342 ? 14.892 1.765 -10.782 1.00 95.88 342 SER A O 1
ATOM 2678 N N . PRO A 1 343 ? 12.653 1.804 -10.525 1.00 95.62 343 PRO A N 1
ATOM 2679 C CA . PRO A 1 343 ? 12.469 2.729 -11.640 1.00 95.62 343 PRO A CA 1
ATOM 2680 C C . PRO A 1 343 ? 13.098 4.090 -11.334 1.00 95.62 343 PRO A C 1
ATOM 2682 O O . PRO A 1 343 ? 13.646 4.725 -12.221 1.00 95.62 343 PRO A O 1
ATOM 2685 N N . VAL A 1 344 ? 13.134 4.504 -10.063 1.00 95.38 344 VAL A N 1
ATOM 2686 C CA . VAL A 1 344 ? 13.762 5.770 -9.668 1.00 95.38 344 VAL A CA 1
ATOM 2687 C C . VAL A 1 344 ? 15.275 5.737 -9.887 1.00 95.38 344 VAL A C 1
ATOM 2689 O O . VAL A 1 344 ? 15.835 6.707 -10.393 1.00 95.38 344 VAL A O 1
ATOM 2692 N N . ALA A 1 345 ? 15.952 4.637 -9.534 1.00 95.75 345 ALA A N 1
ATOM 2693 C CA . ALA A 1 345 ? 17.386 4.508 -9.786 1.00 95.75 345 ALA A CA 1
ATOM 2694 C C . ALA A 1 345 ? 17.684 4.421 -11.292 1.00 95.75 345 ALA A C 1
ATOM 2696 O O . ALA A 1 345 ? 18.593 5.100 -11.774 1.00 95.75 345 ALA A O 1
ATOM 2697 N N . ARG A 1 346 ? 16.886 3.639 -12.034 1.00 96.75 346 ARG A N 1
ATOM 2698 C CA . ARG A 1 346 ? 16.962 3.529 -13.498 1.00 96.75 346 ARG A CA 1
ATOM 2699 C C . ARG A 1 346 ? 16.819 4.900 -14.166 1.00 96.75 346 ARG A C 1
ATOM 2701 O O . ARG A 1 346 ? 17.677 5.284 -14.959 1.00 96.75 346 ARG A O 1
ATOM 2708 N N . ASP A 1 347 ? 15.785 5.654 -13.808 1.00 97.12 347 ASP A N 1
ATOM 2709 C CA . ASP A 1 347 ? 15.471 6.946 -14.423 1.00 97.12 347 ASP A CA 1
ATOM 2710 C C . ASP A 1 347 ? 16.480 8.023 -14.028 1.00 97.12 347 ASP A C 1
ATOM 2712 O O . ASP A 1 347 ? 16.888 8.819 -14.874 1.00 97.12 347 ASP A O 1
ATOM 2716 N N . PHE A 1 348 ? 16.975 8.001 -12.782 1.00 96.88 348 PHE A N 1
ATOM 2717 C CA . PHE A 1 348 ? 18.097 8.848 -12.376 1.00 96.88 348 PHE A CA 1
ATOM 2718 C C . PHE A 1 348 ? 19.294 8.628 -13.308 1.00 96.88 348 PHE A C 1
ATOM 2720 O O . PHE A 1 348 ? 19.879 9.587 -13.798 1.00 96.88 348 PHE A O 1
ATOM 2727 N N . ILE A 1 349 ? 19.669 7.377 -13.579 1.00 96.56 349 ILE A N 1
ATOM 2728 C CA . ILE A 1 349 ? 20.825 7.074 -14.434 1.00 96.56 349 ILE A CA 1
ATOM 2729 C C . ILE A 1 349 ? 20.565 7.482 -15.884 1.00 96.56 349 ILE A C 1
ATOM 2731 O O . ILE A 1 349 ? 21.455 8.049 -16.516 1.00 96.56 349 ILE A O 1
ATOM 2735 N N . ALA A 1 350 ? 19.355 7.253 -16.399 1.00 96.75 350 ALA A N 1
ATOM 2736 C CA . ALA A 1 350 ? 18.971 7.677 -17.743 1.00 96.75 350 ALA A CA 1
ATOM 2737 C C . ALA A 1 350 ? 19.101 9.200 -17.913 1.00 96.75 350 ALA A C 1
ATOM 2739 O O . ALA A 1 350 ? 19.809 9.668 -18.807 1.00 96.75 350 ALA A O 1
ATOM 2740 N N . VAL A 1 351 ? 18.522 9.980 -16.994 1.00 97.38 351 VAL A N 1
ATOM 2741 C CA . VAL A 1 351 ? 18.653 11.445 -16.992 1.00 97.38 351 VAL A CA 1
ATOM 2742 C C . VAL A 1 351 ? 20.117 11.861 -16.836 1.00 97.38 351 VAL A C 1
ATOM 2744 O O . VAL A 1 351 ? 20.591 12.743 -17.551 1.00 97.38 351 VAL A O 1
ATOM 2747 N N . ALA A 1 352 ? 20.871 11.208 -15.949 1.00 97.00 352 ALA A N 1
ATOM 2748 C CA . ALA A 1 352 ? 22.282 11.510 -15.736 1.00 97.00 352 ALA A CA 1
ATOM 2749 C C . ALA A 1 352 ? 23.097 11.335 -17.026 1.00 97.00 352 ALA A C 1
ATOM 2751 O O . ALA A 1 352 ? 23.917 12.192 -17.353 1.00 97.00 352 ALA A O 1
ATOM 2752 N N . ASN A 1 353 ? 22.849 10.267 -17.785 1.00 95.69 353 ASN A N 1
ATOM 2753 C CA . ASN A 1 353 ? 23.536 10.014 -19.048 1.00 95.69 353 ASN A CA 1
ATOM 2754 C C . ASN A 1 353 ? 23.248 11.114 -20.081 1.00 95.69 353 ASN A C 1
ATOM 2756 O O . ASN A 1 353 ? 24.194 11.665 -20.645 1.00 95.69 353 ASN A O 1
ATOM 2760 N N . HIS A 1 354 ? 21.987 11.529 -20.246 1.00 95.56 354 HIS A N 1
ATOM 2761 C CA . HIS A 1 354 ? 21.638 12.648 -21.133 1.00 95.56 354 HIS A CA 1
ATOM 2762 C C . HIS A 1 354 ? 22.352 13.956 -20.754 1.00 95.56 354 HIS A C 1
ATOM 2764 O O . HIS A 1 354 ? 22.807 14.717 -21.613 1.00 95.56 354 HIS A O 1
ATOM 2770 N N . LEU A 1 355 ? 22.483 14.238 -19.456 1.00 96.56 355 LEU A N 1
ATOM 2771 C CA . LEU A 1 355 ? 23.173 15.436 -18.971 1.00 96.56 355 LEU A CA 1
ATOM 2772 C C . LEU A 1 355 ? 24.700 15.330 -19.120 1.00 96.56 355 LEU A C 1
ATOM 2774 O O . LEU A 1 355 ? 25.358 16.328 -19.437 1.00 96.56 355 LEU A O 1
ATOM 2778 N N . ALA A 1 356 ? 25.264 14.134 -18.942 1.00 95.75 356 ALA A N 1
ATOM 2779 C CA . ALA A 1 356 ? 26.684 13.856 -19.133 1.00 95.75 356 ALA A CA 1
ATOM 2780 C C . ALA A 1 356 ? 27.109 14.025 -20.600 1.00 95.75 356 ALA A C 1
ATOM 2782 O O . ALA A 1 356 ? 28.113 14.687 -20.867 1.00 95.75 356 ALA A O 1
ATOM 2783 N N . GLU A 1 357 ? 26.320 13.515 -21.552 1.00 93.50 357 GLU A N 1
ATOM 2784 C CA . GLU A 1 357 ? 26.552 13.678 -22.998 1.00 93.50 357 GLU A CA 1
ATOM 2785 C C . GLU A 1 357 ? 26.583 15.150 -23.426 1.00 93.50 357 GLU A C 1
ATOM 2787 O O . GLU A 1 357 ? 27.300 15.536 -24.351 1.00 93.50 357 GLU A O 1
ATOM 2792 N N . ARG A 1 358 ? 25.856 15.999 -22.698 1.00 92.75 358 ARG A N 1
ATOM 2793 C CA . ARG A 1 358 ? 25.807 17.450 -22.911 1.00 92.75 358 ARG A CA 1
ATOM 2794 C C . ARG A 1 358 ? 26.885 18.217 -22.144 1.00 92.75 358 ARG A C 1
ATOM 2796 O O . ARG A 1 358 ? 26.927 19.444 -22.214 1.00 92.75 358 ARG A O 1
ATOM 2803 N N . GLY A 1 359 ? 27.767 17.520 -21.427 1.00 95.00 359 GLY A N 1
ATOM 2804 C CA . GLY A 1 359 ? 28.880 18.115 -20.690 1.00 95.00 359 GLY A CA 1
ATOM 2805 C C . GLY A 1 359 ? 28.451 18.940 -19.475 1.00 95.00 359 GLY A C 1
ATOM 2806 O O . GLY A 1 359 ? 29.165 19.866 -19.093 1.00 95.00 359 GLY A O 1
ATOM 2807 N N . LEU A 1 360 ? 27.291 18.638 -18.878 1.00 93.94 360 LEU A N 1
ATOM 2808 C CA . LEU A 1 360 ? 26.733 19.398 -17.750 1.00 93.94 360 LEU A CA 1
ATOM 2809 C C . LEU A 1 360 ? 27.203 18.914 -16.371 1.00 93.94 360 LEU A C 1
ATOM 2811 O O . LEU A 1 360 ? 26.844 19.512 -15.357 1.00 93.94 360 LEU A O 1
ATOM 2815 N N . PHE A 1 361 ? 28.015 17.859 -16.320 1.00 94.50 361 PHE A N 1
ATOM 2816 C CA . PHE A 1 361 ? 28.549 17.297 -15.083 1.00 94.50 361 PHE A CA 1
ATOM 2817 C C . PHE A 1 361 ? 30.026 17.604 -14.863 1.00 94.50 361 PHE A C 1
ATOM 2819 O O . PHE A 1 361 ? 30.813 17.761 -15.798 1.00 94.50 361 PHE A O 1
ATOM 2826 N N . THR A 1 362 ? 30.415 17.643 -13.587 1.00 88.19 362 THR A N 1
ATOM 2827 C CA . THR A 1 362 ? 31.824 17.682 -13.193 1.00 88.19 362 THR A CA 1
ATOM 2828 C C . THR A 1 362 ? 32.507 16.361 -13.573 1.00 88.19 362 THR A C 1
ATOM 2830 O O . THR A 1 362 ? 31.858 15.310 -13.592 1.00 88.19 362 THR A O 1
ATOM 2833 N N . PRO A 1 363 ? 33.831 16.350 -13.826 1.00 89.50 363 PRO A N 1
ATOM 2834 C CA . PRO A 1 363 ? 34.560 15.101 -14.055 1.00 89.50 363 PRO A CA 1
ATOM 2835 C C . PRO A 1 363 ? 34.408 14.091 -12.911 1.00 89.50 363 PRO A C 1
ATOM 2837 O O . PRO A 1 363 ? 34.580 12.895 -13.121 1.00 89.50 363 PRO A O 1
ATOM 2840 N N . ASP A 1 364 ? 34.139 14.560 -11.694 1.00 88.88 364 ASP A N 1
ATOM 2841 C CA . ASP A 1 364 ? 33.957 13.724 -10.509 1.00 88.88 364 ASP A CA 1
ATOM 2842 C C . ASP A 1 364 ? 32.580 13.054 -10.522 1.00 88.88 364 ASP A C 1
ATOM 2844 O O . ASP A 1 364 ? 32.504 11.838 -10.338 1.00 88.88 364 ASP A O 1
ATOM 2848 N N . ALA A 1 365 ? 31.523 13.808 -10.840 1.00 92.31 365 ALA A N 1
ATOM 2849 C CA . ALA A 1 365 ? 30.182 13.268 -11.034 1.00 92.31 365 ALA A CA 1
ATOM 2850 C C . ALA A 1 365 ? 30.137 12.234 -12.175 1.00 92.31 365 ALA A C 1
ATOM 2852 O O . ALA A 1 365 ? 29.578 11.155 -11.983 1.00 92.31 365 ALA A O 1
ATOM 2853 N N . VAL A 1 366 ? 30.803 12.500 -13.310 1.00 94.62 366 VAL A N 1
ATOM 2854 C CA . VAL A 1 366 ? 30.915 11.536 -14.426 1.00 94.62 366 VAL A CA 1
ATOM 2855 C C . VAL A 1 366 ? 31.602 10.243 -13.978 1.00 94.62 366 VAL A C 1
ATOM 2857 O O . VAL A 1 366 ? 31.084 9.161 -14.224 1.00 94.62 366 VAL A O 1
ATOM 2860 N N . ARG A 1 367 ? 32.712 10.323 -13.227 1.00 91.62 367 ARG A N 1
ATOM 2861 C CA . ARG A 1 367 ? 33.394 9.116 -12.715 1.00 91.62 367 ARG A CA 1
ATOM 2862 C C . ARG A 1 367 ? 32.536 8.292 -11.754 1.00 91.62 367 ARG A C 1
ATOM 2864 O O . ARG A 1 367 ? 32.748 7.082 -11.651 1.00 91.62 367 ARG A O 1
ATOM 2871 N N . THR A 1 368 ?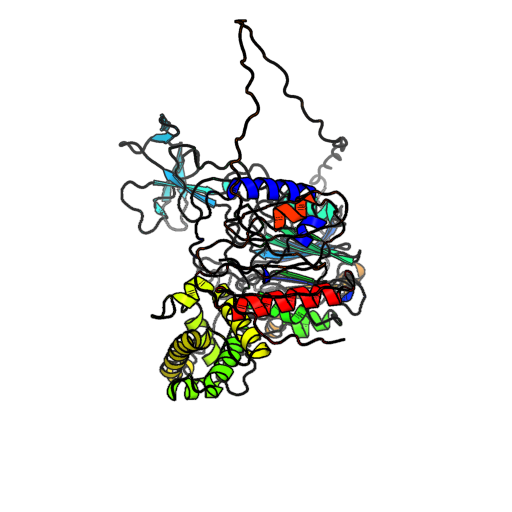 31.631 8.921 -11.002 1.00 92.69 368 THR A N 1
ATOM 2872 C CA . THR A 1 368 ? 30.650 8.185 -10.192 1.00 92.69 368 THR A CA 1
ATOM 2873 C C . THR A 1 368 ? 29.579 7.558 -11.080 1.00 92.69 368 THR A C 1
ATOM 2875 O O . THR A 1 368 ? 29.265 6.388 -10.884 1.00 92.69 368 THR A O 1
ATOM 2878 N N . LEU A 1 369 ? 29.053 8.296 -12.061 1.00 95.31 369 LEU A N 1
ATOM 2879 C CA . LEU A 1 369 ? 28.053 7.799 -13.008 1.00 95.31 369 LEU A CA 1
ATOM 2880 C C . LEU A 1 369 ? 28.557 6.576 -13.791 1.00 95.31 369 LEU A C 1
ATOM 2882 O O . LEU A 1 369 ? 27.837 5.588 -13.895 1.00 95.31 369 LEU A O 1
ATOM 2886 N N . ASP A 1 370 ? 29.820 6.582 -14.226 1.00 94.25 370 ASP A N 1
ATOM 2887 C CA . ASP A 1 370 ? 30.461 5.458 -14.923 1.00 94.25 370 ASP A CA 1
ATOM 2888 C C . ASP A 1 370 ? 30.442 4.150 -14.108 1.00 94.25 370 ASP A C 1
ATOM 2890 O O . ASP A 1 370 ? 30.517 3.059 -14.673 1.00 94.25 370 ASP A O 1
ATOM 2894 N N . ALA A 1 371 ? 30.325 4.218 -12.774 1.00 92.38 371 ALA A N 1
ATOM 2895 C CA . ALA A 1 371 ? 30.195 3.024 -11.936 1.00 92.38 371 ALA A CA 1
ATOM 2896 C C . ALA A 1 371 ? 28.850 2.296 -12.136 1.00 92.38 371 ALA A C 1
ATOM 2898 O O . ALA A 1 371 ? 28.753 1.106 -11.834 1.00 92.38 371 ALA A O 1
ATOM 2899 N N . PHE A 1 372 ? 27.841 2.985 -12.671 1.00 94.12 372 PHE A N 1
ATOM 2900 C CA . PHE A 1 372 ? 26.534 2.435 -13.030 1.00 94.12 372 PHE A CA 1
ATOM 2901 C C . PHE A 1 372 ? 26.436 2.029 -14.509 1.00 94.12 372 PHE A C 1
ATOM 2903 O O . PHE A 1 372 ? 25.361 1.647 -14.966 1.00 94.12 372 PHE A O 1
ATOM 2910 N N . ALA A 1 373 ? 27.532 2.094 -15.275 1.00 92.88 373 ALA A N 1
ATOM 2911 C CA . ALA A 1 373 ? 27.515 1.734 -16.689 1.00 92.88 373 ALA A CA 1
ATOM 2912 C C . ALA A 1 373 ? 26.962 0.310 -16.901 1.00 92.88 373 ALA A C 1
ATOM 2914 O O . ALA A 1 373 ? 27.434 -0.652 -16.292 1.00 92.88 373 ALA A O 1
ATOM 2915 N N . GLY A 1 374 ? 25.955 0.193 -17.773 1.00 91.44 374 GLY A N 1
ATOM 2916 C CA . GLY A 1 374 ? 25.293 -1.073 -18.104 1.00 91.44 374 GLY A CA 1
ATOM 2917 C C . GLY A 1 374 ? 24.333 -1.622 -17.041 1.00 91.44 374 GLY A C 1
ATOM 2918 O O . GLY A 1 374 ? 23.782 -2.697 -17.260 1.00 91.44 374 GLY A O 1
ATOM 2919 N N . TRP A 1 375 ? 24.121 -0.922 -15.923 1.00 95.06 375 TRP A N 1
ATOM 2920 C CA . TRP A 1 375 ? 23.148 -1.332 -14.910 1.00 95.06 375 TRP A CA 1
ATOM 2921 C C . TRP A 1 375 ? 21.726 -0.978 -15.350 1.00 95.06 375 TRP A C 1
ATOM 2923 O O . TRP A 1 375 ? 21.463 0.141 -15.785 1.00 95.06 375 TRP A O 1
ATOM 2933 N N . ASP A 1 376 ? 20.800 -1.924 -15.211 1.00 91.44 376 ASP A N 1
ATOM 2934 C CA . ASP A 1 376 ? 19.389 -1.774 -15.587 1.00 91.44 376 ASP A CA 1
ATOM 2935 C C . ASP A 1 376 ? 18.489 -1.349 -14.412 1.00 91.44 376 ASP A C 1
ATOM 2937 O O . ASP A 1 376 ? 17.266 -1.317 -14.540 1.00 91.44 376 ASP A O 1
ATOM 2941 N N . GLY A 1 377 ? 19.085 -1.013 -13.262 1.00 94.94 377 GLY A N 1
ATOM 2942 C CA . GLY A 1 377 ? 18.360 -0.639 -12.047 1.00 94.94 377 GLY A CA 1
ATOM 2943 C C . GLY A 1 377 ? 17.879 -1.831 -11.217 1.00 94.94 377 GLY A C 1
ATOM 2944 O O . GLY A 1 377 ? 17.163 -1.626 -10.234 1.00 94.94 377 GLY A O 1
ATOM 2945 N N . ARG A 1 378 ? 18.244 -3.070 -11.586 1.00 95.62 378 ARG A N 1
ATOM 2946 C CA . ARG A 1 378 ? 17.917 -4.263 -10.800 1.00 95.62 378 ARG A CA 1
ATOM 2947 C C . ARG A 1 378 ? 18.639 -4.245 -9.457 1.00 95.62 378 ARG A C 1
ATOM 2949 O O . ARG A 1 378 ? 19.866 -4.174 -9.421 1.00 95.62 378 ARG A O 1
ATOM 2956 N N . MET A 1 379 ? 17.876 -4.365 -8.376 1.00 93.88 379 MET A N 1
ATOM 2957 C CA . MET A 1 379 ? 18.379 -4.323 -7.008 1.00 93.88 379 MET A CA 1
ATOM 2958 C C . MET A 1 379 ? 18.585 -5.744 -6.464 1.00 93.88 379 MET A C 1
ATOM 2960 O O . MET A 1 379 ? 17.625 -6.486 -6.261 1.00 93.88 379 MET A O 1
ATOM 2964 N N . VAL A 1 380 ? 19.839 -6.135 -6.228 1.00 93.38 380 VAL A N 1
ATOM 2965 C CA . VAL A 1 380 ? 20.216 -7.474 -5.743 1.00 93.38 380 VAL A CA 1
ATOM 2966 C C . VAL A 1 380 ? 21.200 -7.365 -4.581 1.00 93.38 380 VAL A C 1
ATOM 2968 O O . VAL A 1 380 ? 22.154 -6.589 -4.627 1.00 93.38 380 VAL A O 1
ATOM 2971 N N . GLU A 1 381 ? 20.983 -8.156 -3.533 1.00 88.75 381 GLU A N 1
ATOM 2972 C CA . GLU A 1 381 ? 21.911 -8.245 -2.406 1.00 88.75 381 GLU A CA 1
ATOM 2973 C C . GLU A 1 381 ? 23.305 -8.702 -2.850 1.00 88.75 381 GLU A C 1
ATOM 2975 O O . GLU A 1 381 ? 23.465 -9.598 -3.678 1.00 88.75 381 GLU A O 1
ATOM 2980 N N . GLY A 1 382 ? 24.339 -8.067 -2.296 1.00 85.94 382 GLY A N 1
ATOM 2981 C CA . GLY A 1 382 ? 25.738 -8.362 -2.620 1.00 85.94 382 GLY A CA 1
ATOM 2982 C C . GLY A 1 382 ? 26.240 -7.823 -3.968 1.00 85.94 382 GLY A C 1
ATOM 2983 O O . GLY A 1 382 ? 27.449 -7.860 -4.207 1.00 85.94 382 GLY A O 1
ATOM 2984 N N . ASP A 1 383 ? 25.372 -7.279 -4.826 1.00 89.81 383 ASP A N 1
ATOM 2985 C CA . ASP A 1 383 ? 25.789 -6.608 -6.057 1.00 89.81 383 ASP A CA 1
ATOM 2986 C C . ASP A 1 383 ? 26.316 -5.185 -5.783 1.00 89.81 383 ASP A C 1
ATOM 2988 O O . ASP A 1 383 ? 25.739 -4.395 -5.031 1.00 89.81 383 ASP A O 1
ATOM 2992 N N . VAL A 1 384 ? 27.439 -4.838 -6.416 1.00 87.75 384 VAL A N 1
ATOM 2993 C CA . VAL A 1 384 ? 28.125 -3.558 -6.176 1.00 87.75 384 VAL A CA 1
ATOM 2994 C C . VAL A 1 384 ? 27.309 -2.384 -6.712 1.00 87.75 384 VAL A C 1
ATOM 2996 O O . VAL A 1 384 ? 27.276 -1.331 -6.072 1.00 87.75 384 VAL A O 1
ATOM 2999 N N . GLN A 1 385 ? 26.663 -2.539 -7.871 1.00 91.25 385 GLN A N 1
ATOM 3000 C CA . GLN A 1 385 ? 25.856 -1.471 -8.464 1.00 91.25 385 GLN A CA 1
ATOM 3001 C C . GLN A 1 385 ? 24.574 -1.255 -7.656 1.00 91.25 385 GLN A C 1
ATOM 3003 O O . GLN A 1 385 ? 24.223 -0.110 -7.387 1.00 91.25 385 GLN A O 1
ATOM 3008 N N . SER A 1 386 ? 23.972 -2.326 -7.141 1.00 92.06 386 SER A N 1
ATOM 3009 C CA . SER A 1 386 ? 22.832 -2.295 -6.219 1.00 92.06 386 SER A CA 1
ATOM 3010 C C . SER A 1 386 ? 23.170 -1.602 -4.897 1.00 92.06 386 SER A C 1
ATOM 3012 O O . SER A 1 386 ? 22.412 -0.747 -4.443 1.00 92.06 386 SER A O 1
ATOM 3014 N N . ALA A 1 387 ? 24.341 -1.875 -4.309 1.00 88.06 387 ALA A N 1
ATOM 3015 C CA . ALA A 1 387 ? 24.796 -1.183 -3.099 1.00 88.06 387 ALA A CA 1
ATOM 3016 C C . ALA A 1 387 ? 24.987 0.327 -3.333 1.00 88.06 387 ALA A C 1
ATOM 3018 O O . ALA A 1 387 ? 24.602 1.151 -2.501 1.00 88.06 387 ALA A O 1
ATOM 3019 N N . LEU A 1 388 ? 25.546 0.717 -4.485 1.00 89.38 388 LEU A N 1
ATOM 3020 C CA . LEU A 1 388 ? 25.626 2.127 -4.880 1.00 89.38 388 LEU A CA 1
ATOM 3021 C C . LEU A 1 388 ? 24.235 2.721 -5.149 1.00 89.38 388 LEU A C 1
ATOM 3023 O O . LEU A 1 388 ? 23.976 3.858 -4.755 1.00 89.38 388 LEU A O 1
ATOM 3027 N N . GLY A 1 389 ? 23.338 1.949 -5.762 1.00 91.62 389 GLY A N 1
ATOM 3028 C CA . GLY A 1 389 ? 21.941 2.301 -6.001 1.00 91.62 389 GLY A CA 1
ATOM 3029 C C . GLY A 1 389 ? 21.180 2.555 -4.701 1.00 91.62 389 GLY A C 1
ATOM 3030 O O . GLY A 1 389 ? 20.423 3.513 -4.603 1.00 91.62 389 GLY A O 1
ATOM 3031 N N . GLN A 1 390 ? 21.441 1.783 -3.649 1.00 88.38 390 GLN A N 1
ATOM 3032 C CA . GLN A 1 390 ? 20.833 2.001 -2.336 1.00 88.38 390 GLN A CA 1
ATOM 3033 C C . GLN A 1 390 ? 21.284 3.316 -1.698 1.00 88.38 390 GLN A C 1
ATOM 3035 O O . GLN A 1 390 ? 20.470 4.055 -1.136 1.00 88.38 390 GLN A O 1
ATOM 3040 N N . VAL A 1 391 ? 22.580 3.632 -1.805 1.00 88.31 391 VAL A N 1
ATOM 3041 C CA . VAL A 1 391 ? 23.107 4.929 -1.361 1.00 88.31 391 VAL A CA 1
ATOM 3042 C C . VAL A 1 391 ? 22.474 6.053 -2.177 1.00 88.31 391 VAL A C 1
ATOM 3044 O O . VAL A 1 391 ? 22.065 7.057 -1.595 1.00 88.31 391 VAL A O 1
ATOM 3047 N N . LEU A 1 392 ? 22.335 5.873 -3.495 1.00 91.62 392 LEU A N 1
ATOM 3048 C CA . LEU A 1 392 ? 21.641 6.813 -4.375 1.00 91.62 392 LEU A CA 1
ATOM 3049 C C . LEU A 1 392 ? 20.211 7.069 -3.886 1.00 91.62 392 LEU A C 1
ATOM 3051 O O . LEU A 1 392 ? 19.891 8.213 -3.577 1.00 91.62 392 LEU A O 1
ATOM 3055 N N . LEU A 1 393 ? 19.391 6.026 -3.745 1.00 90.12 393 LEU A N 1
ATOM 3056 C CA . LEU A 1 393 ? 17.991 6.115 -3.312 1.00 90.12 393 LEU A CA 1
ATOM 3057 C C . LEU A 1 393 ? 17.849 6.817 -1.952 1.00 90.12 393 LEU A C 1
ATOM 3059 O O . LEU A 1 393 ? 17.083 7.772 -1.813 1.00 90.12 393 LEU A O 1
ATOM 3063 N N . THR A 1 394 ? 18.675 6.428 -0.977 1.00 85.94 394 THR A N 1
ATOM 3064 C CA . THR A 1 394 ? 18.681 7.045 0.362 1.00 85.94 394 THR A CA 1
ATOM 3065 C C . THR A 1 394 ? 19.057 8.528 0.306 1.00 85.94 394 THR A C 1
ATOM 3067 O O . THR A 1 394 ? 18.502 9.343 1.042 1.00 85.94 394 THR A O 1
ATOM 3070 N N . THR A 1 395 ? 19.994 8.893 -0.573 1.00 87.44 395 THR A N 1
ATOM 3071 C CA . THR A 1 395 ? 20.457 10.278 -0.722 1.00 87.44 395 THR A CA 1
ATOM 3072 C C . THR A 1 395 ? 19.414 11.134 -1.443 1.00 87.44 395 THR A C 1
ATOM 3074 O O . THR A 1 395 ? 19.166 12.266 -1.029 1.00 87.44 395 THR A O 1
ATOM 3077 N N . ILE A 1 396 ? 18.769 10.620 -2.498 1.00 89.56 396 ILE A N 1
ATOM 3078 C CA . ILE A 1 396 ? 17.836 11.420 -3.305 1.00 89.56 396 ILE A CA 1
ATOM 3079 C C . ILE A 1 396 ? 16.500 11.665 -2.608 1.00 89.56 396 ILE A C 1
ATOM 3081 O O . ILE A 1 396 ? 15.961 12.758 -2.770 1.00 89.56 396 ILE A O 1
ATOM 3085 N N . HIS A 1 397 ? 15.992 10.711 -1.817 1.00 81.25 397 HIS A N 1
ATOM 3086 C CA . HIS A 1 397 ? 14.613 10.692 -1.307 1.00 81.25 397 HIS A CA 1
ATOM 3087 C C . HIS A 1 397 ? 14.174 12.000 -0.613 1.00 81.25 397 HIS A C 1
ATOM 3089 O O . HIS A 1 397 ? 13.016 12.393 -0.707 1.00 81.25 397 HIS A O 1
ATOM 3095 N N . ARG A 1 398 ? 15.096 12.735 0.028 1.00 74.12 398 ARG A N 1
ATOM 3096 C CA . ARG A 1 398 ? 14.812 14.025 0.703 1.00 74.12 398 ARG A CA 1
ATOM 3097 C C . ARG A 1 398 ? 15.662 15.190 0.198 1.00 74.12 398 ARG A C 1
ATOM 3099 O O . ARG A 1 398 ? 15.862 16.176 0.904 1.00 74.12 398 ARG A O 1
ATOM 3106 N N . SER A 1 399 ? 16.212 15.063 -1.003 1.00 83.94 399 SER A N 1
ATOM 3107 C CA . SER A 1 399 ? 17.201 16.011 -1.528 1.00 83.94 399 SER A CA 1
ATOM 3108 C C . SER A 1 399 ? 16.599 17.210 -2.270 1.00 83.94 399 SER A C 1
ATOM 3110 O O . SER A 1 399 ? 17.183 18.295 -2.252 1.00 83.94 399 SER A O 1
ATOM 3112 N N . LEU A 1 400 ? 15.434 17.046 -2.911 1.00 82.50 400 LEU A N 1
ATOM 3113 C CA . LEU A 1 400 ? 14.752 18.148 -3.593 1.00 82.50 400 LEU A CA 1
ATOM 3114 C C . LEU A 1 400 ? 14.272 19.181 -2.568 1.00 82.50 400 LEU A C 1
ATOM 3116 O O . LEU A 1 400 ? 13.531 18.853 -1.645 1.00 82.50 400 LEU A O 1
ATOM 3120 N N . GLY A 1 401 ? 14.720 20.428 -2.723 1.00 77.12 401 GLY A N 1
ATOM 3121 C CA . GLY A 1 401 ? 14.403 21.538 -1.819 1.00 77.12 401 GLY A CA 1
ATOM 3122 C C . GLY A 1 401 ? 15.315 21.647 -0.594 1.00 77.12 401 GLY A C 1
ATOM 3123 O O . GLY A 1 401 ? 15.376 22.715 0.006 1.00 77.12 401 GLY A O 1
ATOM 3124 N N . SER A 1 402 ? 16.070 20.599 -0.247 1.00 79.88 402 SER A N 1
ATOM 3125 C CA . SER A 1 402 ? 17.071 20.655 0.831 1.00 79.88 402 SER A CA 1
ATOM 3126 C C . SER A 1 402 ? 18.475 21.009 0.329 1.00 79.88 402 SER A C 1
ATOM 3128 O O . SER A 1 402 ? 19.296 21.512 1.097 1.00 79.88 402 SER A O 1
ATOM 3130 N N . ILE A 1 403 ? 18.754 20.796 -0.962 1.00 80.06 403 ILE A N 1
ATOM 3131 C CA . ILE A 1 403 ? 20.007 21.207 -1.604 1.00 80.06 403 ILE A CA 1
ATOM 3132 C C . ILE A 1 403 ? 19.867 22.646 -2.135 1.00 80.06 403 ILE A C 1
ATOM 3134 O O . ILE A 1 403 ? 18.968 22.899 -2.945 1.00 80.06 403 ILE A O 1
ATOM 3138 N N . PRO A 1 404 ? 20.756 23.587 -1.748 1.00 81.38 404 PRO A N 1
ATOM 3139 C CA . PRO A 1 404 ? 20.707 24.964 -2.238 1.00 81.38 404 PRO A CA 1
ATOM 3140 C C . PRO A 1 404 ? 20.717 25.051 -3.769 1.00 81.38 404 PRO A C 1
ATOM 3142 O O . PRO A 1 404 ? 21.527 24.399 -4.434 1.00 81.38 404 PRO A O 1
ATOM 3145 N N . GLY A 1 405 ? 19.845 25.887 -4.334 1.00 79.31 405 GLY A N 1
ATOM 3146 C CA . GLY A 1 405 ? 19.709 26.048 -5.783 1.00 79.31 405 GLY A CA 1
ATOM 3147 C C . GLY A 1 405 ? 18.771 25.037 -6.450 1.00 79.31 405 GLY A C 1
ATOM 3148 O O . GLY A 1 405 ? 18.781 24.941 -7.680 1.00 79.31 405 GLY A O 1
ATOM 3149 N N . THR A 1 406 ? 17.994 24.275 -5.669 1.00 83.88 406 THR A N 1
ATOM 3150 C CA . THR A 1 406 ? 16.945 23.352 -6.152 1.00 83.88 406 THR A CA 1
ATOM 3151 C C . THR A 1 406 ? 15.525 23.829 -5.834 1.00 83.88 406 THR A C 1
ATOM 3153 O O . THR A 1 406 ? 14.556 23.113 -6.076 1.00 83.88 406 THR A O 1
ATOM 3156 N N . GLU A 1 407 ? 15.365 25.061 -5.350 1.00 87.62 407 GLU A N 1
ATOM 3157 C CA . GLU A 1 407 ? 14.087 25.623 -4.895 1.00 87.62 407 GLU A CA 1
ATOM 3158 C C . GLU A 1 407 ? 13.062 25.684 -6.035 1.00 87.62 407 GLU A C 1
ATOM 3160 O O . GLU A 1 407 ? 11.883 25.412 -5.829 1.00 87.62 407 GLU A O 1
ATOM 3165 N N . ARG A 1 408 ? 13.517 25.965 -7.265 1.00 89.38 408 ARG A N 1
ATOM 3166 C CA . ARG A 1 408 ? 12.662 25.938 -8.464 1.00 89.38 408 ARG A CA 1
ATOM 3167 C C . ARG A 1 408 ? 12.132 24.540 -8.770 1.00 89.38 408 ARG A C 1
ATOM 3169 O O . ARG A 1 408 ? 10.976 24.417 -9.166 1.00 89.38 408 ARG A O 1
ATOM 3176 N N . LEU A 1 409 ? 12.961 23.509 -8.590 1.00 91.06 409 LEU A N 1
ATOM 3177 C CA . LEU A 1 409 ? 12.552 22.119 -8.793 1.00 91.06 409 LEU A CA 1
ATOM 3178 C C . LEU A 1 409 ? 11.536 21.720 -7.722 1.00 91.06 409 LEU A C 1
ATOM 3180 O O . LEU A 1 409 ? 10.458 21.252 -8.061 1.00 91.06 409 LEU A O 1
ATOM 3184 N N . ALA A 1 410 ? 11.827 21.995 -6.449 1.00 87.75 410 ALA A N 1
ATOM 3185 C CA . ALA A 1 410 ? 10.914 21.688 -5.350 1.00 87.75 410 ALA A CA 1
ATOM 3186 C C . ALA A 1 410 ? 9.567 22.421 -5.482 1.00 87.75 410 ALA A C 1
ATOM 3188 O O . ALA A 1 410 ? 8.515 21.820 -5.285 1.00 87.75 410 ALA A O 1
ATOM 3189 N N . ALA A 1 411 ? 9.574 23.692 -5.896 1.00 87.25 411 ALA A N 1
ATOM 3190 C CA . ALA A 1 411 ? 8.347 24.447 -6.142 1.00 87.25 411 ALA A CA 1
ATOM 3191 C C . ALA A 1 411 ? 7.527 23.889 -7.320 1.00 87.25 411 ALA A C 1
ATOM 3193 O O . ALA A 1 411 ? 6.297 23.952 -7.294 1.00 87.25 411 ALA A O 1
ATOM 3194 N N . ARG A 1 412 ? 8.190 23.351 -8.357 1.00 89.19 412 ARG A N 1
ATOM 3195 C CA . ARG A 1 412 ? 7.530 22.826 -9.563 1.00 89.19 412 ARG A CA 1
ATOM 3196 C C . ARG A 1 412 ? 7.161 21.348 -9.489 1.00 89.19 412 ARG A C 1
ATOM 3198 O O . ARG A 1 412 ? 6.255 20.961 -10.206 1.00 89.19 412 ARG A O 1
ATOM 3205 N N . PHE A 1 413 ? 7.840 20.531 -8.701 1.00 88.25 413 PHE A N 1
ATOM 3206 C CA . PHE A 1 413 ? 7.621 19.081 -8.697 1.00 88.25 413 PHE A CA 1
ATOM 3207 C C . PHE A 1 413 ? 7.264 18.544 -7.309 1.00 88.25 413 PHE A C 1
ATOM 3209 O O . PHE A 1 413 ? 6.737 17.445 -7.199 1.00 88.25 413 PHE A O 1
ATOM 3216 N N . GLY A 1 414 ? 7.471 19.325 -6.247 1.00 84.38 414 GLY A N 1
ATOM 3217 C CA . GLY A 1 414 ? 7.339 18.864 -4.869 1.00 84.38 414 GLY A CA 1
ATOM 3218 C C . GLY A 1 414 ? 8.607 18.173 -4.361 1.00 84.38 414 GLY A C 1
ATOM 3219 O O . GLY A 1 414 ? 9.692 18.321 -4.926 1.00 84.38 414 GLY A O 1
ATOM 3220 N N . GLY A 1 415 ? 8.465 17.438 -3.260 1.00 82.75 415 GLY A N 1
ATOM 3221 C CA . GLY A 1 415 ? 9.532 16.651 -2.639 1.00 82.75 415 GLY A CA 1
ATOM 3222 C C . GLY A 1 415 ? 9.179 15.165 -2.557 1.00 82.75 415 GLY A C 1
ATOM 3223 O O . GLY A 1 415 ? 8.132 14.736 -3.046 1.00 82.75 415 GLY A O 1
ATOM 3224 N N . GLY A 1 416 ? 10.056 14.383 -1.924 1.00 85.69 416 GLY A N 1
ATOM 3225 C CA . GLY A 1 416 ? 9.874 12.935 -1.792 1.00 85.69 416 GLY A CA 1
ATOM 3226 C C . GLY A 1 416 ? 9.977 12.193 -3.126 1.00 85.69 416 GLY A C 1
ATOM 3227 O O . GLY A 1 416 ? 10.288 12.776 -4.169 1.00 85.69 416 GLY A O 1
ATOM 3228 N N . TYR A 1 417 ? 9.690 10.890 -3.107 1.00 88.56 417 TYR A N 1
ATOM 3229 C CA . TYR A 1 417 ? 9.657 10.097 -4.337 1.00 88.56 417 TYR A CA 1
ATOM 3230 C C . TYR A 1 417 ? 8.637 10.583 -5.372 1.00 88.56 417 TYR A C 1
ATOM 3232 O O . TYR A 1 417 ? 9.021 10.646 -6.539 1.00 88.56 417 TYR A O 1
ATOM 3240 N N . PRO A 1 418 ? 7.403 10.983 -5.007 1.00 88.06 418 PRO A N 1
ATOM 3241 C CA . PRO A 1 418 ? 6.425 11.439 -5.993 1.00 88.06 418 PRO A CA 1
ATOM 3242 C C . PRO A 1 418 ? 6.921 12.631 -6.815 1.00 88.06 418 PRO A C 1
ATOM 3244 O O . PRO A 1 418 ? 6.813 12.624 -8.040 1.00 88.06 418 PRO A O 1
ATOM 3247 N N . GLY A 1 419 ? 7.549 13.618 -6.165 1.00 88.75 419 GLY A N 1
ATOM 3248 C CA . GLY A 1 419 ? 8.112 14.767 -6.872 1.00 88.75 419 GLY A CA 1
ATOM 3249 C C . GLY A 1 419 ? 9.332 14.423 -7.726 1.00 88.75 419 GLY A C 1
ATOM 3250 O O . GLY A 1 419 ? 9.468 14.929 -8.837 1.00 88.75 419 GLY A O 1
ATOM 3251 N N . ILE A 1 420 ? 10.195 13.520 -7.251 1.00 92.25 420 ILE A N 1
ATOM 3252 C CA . ILE A 1 420 ? 11.358 13.040 -8.018 1.00 92.25 420 ILE A CA 1
ATOM 3253 C C . ILE A 1 420 ? 10.914 12.270 -9.267 1.00 92.25 420 ILE A C 1
ATOM 3255 O O . ILE A 1 420 ? 11.440 12.506 -10.352 1.00 92.25 420 ILE A O 1
ATOM 3259 N N . ILE A 1 421 ? 9.930 11.380 -9.129 1.00 93.88 421 ILE A N 1
ATOM 3260 C CA . ILE A 1 421 ? 9.359 10.616 -10.242 1.00 93.88 421 ILE A CA 1
ATOM 3261 C C . ILE A 1 421 ? 8.739 11.563 -11.270 1.00 93.88 421 ILE A C 1
ATOM 3263 O O . ILE A 1 421 ? 9.039 11.456 -12.458 1.00 93.88 421 ILE A O 1
ATOM 3267 N N . HIS A 1 422 ? 7.929 12.527 -10.824 1.00 92.31 422 HIS A N 1
ATOM 3268 C CA . HIS A 1 422 ? 7.331 13.522 -11.711 1.00 92.31 422 HIS A CA 1
ATOM 3269 C C . HIS A 1 422 ? 8.410 14.336 -12.450 1.00 92.31 422 HIS A C 1
ATOM 3271 O O . HIS A 1 422 ? 8.331 14.501 -13.669 1.00 92.31 422 HIS A O 1
ATOM 3277 N N . LEU A 1 423 ? 9.464 14.774 -11.751 1.00 94.00 423 LEU A N 1
ATOM 3278 C CA . LEU A 1 423 ? 10.608 15.452 -12.366 1.00 94.00 423 LEU A CA 1
ATOM 3279 C C . LEU A 1 423 ? 11.262 14.596 -13.461 1.00 94.00 423 LEU A C 1
ATOM 3281 O O . LEU A 1 423 ? 11.461 15.088 -14.571 1.00 94.00 423 LEU A O 1
ATOM 3285 N N . PHE A 1 424 ? 11.595 13.333 -13.175 1.00 96.31 424 PHE A N 1
ATOM 3286 C CA . PHE A 1 424 ? 12.263 12.472 -14.153 1.00 96.31 424 PHE A CA 1
ATOM 3287 C C . PHE A 1 424 ? 11.396 12.173 -15.364 1.00 96.31 424 PHE A C 1
ATOM 3289 O O . PHE A 1 424 ? 11.894 12.286 -16.479 1.00 96.31 424 PHE A O 1
ATOM 3296 N N . ARG A 1 425 ? 10.106 11.882 -15.175 1.00 94.56 425 ARG A N 1
ATOM 3297 C CA . ARG A 1 425 ? 9.176 11.655 -16.290 1.00 94.56 425 ARG A CA 1
ATOM 3298 C C . ARG A 1 425 ? 9.120 12.858 -17.232 1.00 94.56 425 ARG A C 1
ATOM 3300 O O . ARG A 1 425 ? 9.201 12.681 -18.442 1.00 94.56 425 ARG A O 1
ATOM 3307 N N . VAL A 1 426 ? 9.032 14.074 -16.685 1.00 94.00 426 VAL A N 1
ATOM 3308 C CA . VAL A 1 426 ? 9.011 15.311 -17.487 1.00 94.00 426 VAL A CA 1
ATOM 3309 C C . VAL A 1 426 ? 10.330 15.518 -18.226 1.00 94.00 426 VAL A C 1
ATOM 3311 O O . VAL A 1 426 ? 10.321 15.795 -19.421 1.00 94.00 426 VAL A O 1
ATOM 3314 N N . VAL A 1 427 ? 11.466 15.361 -17.543 1.00 96.75 427 VAL A N 1
ATOM 3315 C CA . VAL A 1 427 ? 12.783 15.555 -18.166 1.00 96.75 427 VAL A CA 1
ATOM 3316 C C . VAL A 1 427 ? 13.042 14.505 -19.245 1.00 96.75 427 VAL A C 1
ATOM 3318 O O . VAL A 1 427 ? 13.470 14.868 -20.334 1.00 96.75 427 VAL A O 1
ATOM 3321 N N . LEU A 1 428 ? 12.758 13.227 -18.990 1.00 97.00 428 LEU A N 1
ATOM 3322 C CA . LEU A 1 428 ? 12.936 12.160 -19.978 1.00 97.00 428 LEU A CA 1
ATOM 3323 C C . LEU A 1 428 ? 12.051 12.385 -21.210 1.00 97.00 428 LEU A C 1
ATOM 3325 O O . LEU A 1 428 ? 12.562 12.355 -22.324 1.00 97.00 428 LEU A O 1
ATOM 3329 N N . ALA A 1 429 ? 10.775 12.734 -21.024 1.00 95.44 429 ALA A N 1
ATOM 3330 C CA . ALA A 1 429 ? 9.881 13.049 -22.139 1.00 95.44 429 ALA A CA 1
ATOM 3331 C C . ALA A 1 429 ? 10.358 14.262 -22.967 1.00 95.44 429 ALA A C 1
ATOM 3333 O O . ALA A 1 429 ? 10.279 14.249 -24.200 1.00 95.44 429 ALA A O 1
ATOM 3334 N N . ASP A 1 430 ? 10.886 15.303 -22.311 1.00 96.94 430 ASP A N 1
ATOM 3335 C CA . ASP A 1 430 ? 11.496 16.456 -22.983 1.00 96.94 430 ASP A CA 1
ATOM 3336 C C . ASP A 1 430 ? 12.739 16.049 -23.792 1.00 96.94 430 ASP A C 1
ATOM 3338 O O . ASP A 1 430 ? 12.940 16.533 -24.907 1.00 96.94 430 ASP A O 1
ATOM 3342 N N . HIS A 1 431 ? 13.581 15.159 -23.259 1.00 96.19 431 HIS A N 1
ATOM 3343 C CA . HIS A 1 431 ? 14.753 14.645 -23.976 1.00 96.19 431 HIS A CA 1
ATOM 3344 C C . HIS A 1 431 ? 14.356 13.783 -25.176 1.00 96.19 431 HIS A C 1
ATOM 3346 O O . HIS A 1 431 ? 14.900 13.998 -26.259 1.00 96.19 431 HIS A O 1
ATOM 3352 N N . ASP A 1 432 ? 13.366 12.904 -25.032 1.00 94.88 432 ASP A N 1
ATOM 3353 C CA . ASP A 1 432 ? 12.851 12.085 -26.136 1.00 94.88 432 ASP A CA 1
ATOM 3354 C C . ASP A 1 432 ? 12.263 12.944 -27.267 1.00 94.88 432 ASP A C 1
ATOM 3356 O O . ASP A 1 432 ? 12.423 12.633 -28.449 1.00 94.88 432 ASP A O 1
ATOM 3360 N N . THR A 1 433 ? 11.611 14.058 -26.918 1.00 96.06 433 THR A N 1
ATOM 3361 C CA . THR A 1 433 ? 10.923 14.925 -27.887 1.00 96.06 433 THR A CA 1
ATOM 3362 C C . THR A 1 433 ? 11.838 15.996 -28.490 1.00 96.06 433 THR A C 1
ATOM 3364 O O . THR A 1 433 ? 11.777 16.272 -29.690 1.00 96.06 433 THR A O 1
ATOM 3367 N N . TYR A 1 434 ? 12.679 16.633 -27.671 1.00 95.06 434 TYR A N 1
ATOM 3368 C CA . TYR A 1 434 ? 13.431 17.843 -28.028 1.00 95.06 434 TYR A CA 1
ATOM 3369 C C . TYR A 1 434 ? 14.955 17.694 -27.898 1.00 95.06 434 TYR A C 1
ATOM 3371 O O . TYR A 1 434 ? 15.688 18.623 -28.247 1.00 95.06 434 TYR A O 1
ATOM 3379 N N . GLY A 1 435 ? 15.455 16.576 -27.364 1.00 93.56 435 GLY A N 1
ATOM 3380 C CA . GLY A 1 435 ? 16.878 16.358 -27.068 1.00 93.56 435 GLY A CA 1
ATOM 3381 C C . GLY A 1 435 ? 17.431 17.210 -25.915 1.00 93.56 435 GLY A C 1
ATOM 3382 O O . GLY A 1 435 ? 18.646 17.271 -25.714 1.00 93.56 435 GLY A O 1
ATOM 3383 N N . SER A 1 436 ? 16.566 17.938 -25.201 1.00 95.12 436 SER A N 1
ATOM 3384 C CA . SER A 1 436 ? 16.912 18.721 -24.011 1.00 95.12 436 SER A CA 1
ATOM 3385 C C . SER A 1 436 ? 15.665 19.147 -23.242 1.00 95.12 436 SER A C 1
ATOM 3387 O O . SER A 1 436 ? 14.595 19.281 -23.829 1.00 95.12 436 SER A O 1
ATOM 3389 N N . SER A 1 437 ? 15.833 19.453 -21.957 1.00 96.25 437 SER A N 1
ATOM 3390 C CA . SER A 1 437 ? 14.804 20.035 -21.100 1.00 96.25 437 SER A CA 1
ATOM 3391 C C . SER A 1 437 ? 15.208 21.423 -20.600 1.00 96.25 437 SER A C 1
ATOM 3393 O O . SER A 1 437 ? 16.378 21.725 -20.341 1.00 96.25 437 SER A O 1
ATOM 3395 N N . VAL A 1 438 ? 14.214 22.280 -20.365 1.00 94.94 438 VAL A N 1
ATOM 3396 C CA . VAL A 1 438 ? 14.418 23.582 -19.704 1.00 94.94 438 VAL A CA 1
ATOM 3397 C C . VAL A 1 438 ? 14.953 23.442 -18.273 1.00 94.94 438 VAL A C 1
ATOM 3399 O O . VAL A 1 438 ? 15.474 24.408 -17.711 1.00 94.94 438 VAL A O 1
ATOM 3402 N N . TRP A 1 439 ? 14.837 22.249 -17.686 1.00 95.19 439 TRP A N 1
ATOM 3403 C CA . TRP A 1 439 ? 15.270 21.940 -16.325 1.00 95.19 439 TRP A CA 1
ATOM 3404 C C . TRP A 1 439 ? 16.714 21.440 -16.237 1.00 95.19 439 TRP A C 1
ATOM 3406 O O . TRP A 1 439 ? 17.259 21.381 -15.137 1.00 95.19 439 TRP A O 1
ATOM 3416 N N . ASP A 1 440 ? 17.363 21.140 -17.366 1.00 95.00 440 ASP A N 1
ATOM 3417 C CA . ASP A 1 440 ? 18.648 20.432 -17.405 1.00 95.00 440 ASP A CA 1
ATOM 3418 C C . ASP A 1 440 ? 19.737 21.064 -16.532 1.00 95.00 440 ASP A C 1
ATOM 3420 O O . ASP A 1 440 ? 20.482 20.355 -15.867 1.00 95.00 440 ASP A O 1
ATOM 3424 N N . GLY A 1 441 ? 19.832 22.396 -16.495 1.00 92.00 441 GLY A N 1
ATOM 3425 C CA . GLY A 1 441 ? 20.839 23.081 -15.678 1.00 92.00 441 GLY A CA 1
ATOM 3426 C C . GLY A 1 441 ? 20.608 22.936 -14.169 1.00 92.00 441 GLY A C 1
ATOM 3427 O O . GLY A 1 441 ? 21.566 22.782 -13.409 1.00 92.00 441 GLY A O 1
ATOM 3428 N N . ASP A 1 442 ? 19.349 22.972 -13.728 1.00 92.19 442 ASP A N 1
ATOM 3429 C CA . ASP A 1 442 ? 18.989 22.819 -12.314 1.00 92.19 442 ASP A CA 1
ATOM 3430 C C . ASP A 1 442 ? 19.092 21.348 -11.887 1.00 92.19 442 ASP A C 1
ATOM 3432 O O . ASP A 1 442 ? 19.653 21.044 -10.831 1.00 92.19 442 ASP A O 1
ATOM 3436 N N . VAL A 1 443 ? 18.647 20.433 -12.752 1.00 95.19 443 VAL A N 1
ATOM 3437 C CA . VAL A 1 443 ? 18.758 18.984 -12.554 1.00 95.19 443 VAL A CA 1
ATOM 3438 C C . VAL A 1 443 ? 20.224 18.550 -12.536 1.00 95.19 443 VAL A C 1
ATOM 3440 O O . VAL A 1 443 ? 20.626 17.818 -11.636 1.00 95.19 443 VAL A O 1
ATOM 3443 N N . ALA A 1 444 ? 21.064 19.065 -13.439 1.00 94.62 444 ALA A N 1
ATOM 3444 C CA . ALA A 1 444 ? 22.485 18.732 -13.464 1.00 94.62 444 ALA A CA 1
ATOM 3445 C C . ALA A 1 444 ? 23.210 19.165 -12.182 1.00 94.62 444 ALA A C 1
ATOM 3447 O O . ALA A 1 444 ? 24.034 18.417 -11.653 1.00 94.62 444 ALA A O 1
ATOM 3448 N N . ARG A 1 445 ? 22.886 20.348 -11.642 1.00 91.00 445 ARG A N 1
ATOM 3449 C CA . ARG A 1 445 ? 23.446 20.837 -10.371 1.00 91.00 445 ARG A CA 1
ATOM 3450 C C . ARG A 1 445 ? 23.048 19.934 -9.207 1.00 91.00 445 ARG A C 1
ATOM 3452 O O . ARG A 1 445 ? 23.901 19.545 -8.410 1.00 91.00 445 ARG A O 1
ATOM 3459 N N . TRP A 1 446 ? 21.765 19.594 -9.135 1.00 93.38 446 TRP A N 1
ATOM 3460 C CA . TRP A 1 446 ? 21.228 18.695 -8.122 1.00 93.38 446 TRP A CA 1
ATOM 3461 C C . TRP A 1 446 ? 21.892 17.313 -8.191 1.00 93.38 446 TRP A C 1
ATOM 3463 O O . TRP A 1 446 ? 22.501 16.871 -7.217 1.00 93.38 446 TRP A O 1
ATOM 3473 N N . MET A 1 447 ? 21.871 16.671 -9.360 1.00 95.00 447 MET A N 1
ATOM 3474 C CA . MET A 1 447 ? 22.430 15.333 -9.558 1.00 95.00 447 MET A CA 1
ATOM 3475 C C . MET A 1 447 ? 23.950 15.291 -9.388 1.00 95.00 447 MET A C 1
ATOM 3477 O O . MET A 1 447 ? 24.459 14.302 -8.866 1.00 95.00 447 MET A O 1
ATOM 3481 N N . SER A 1 448 ? 24.679 16.360 -9.738 1.00 92.75 448 SER A N 1
ATOM 3482 C CA . SER A 1 448 ? 26.120 16.456 -9.454 1.00 92.75 448 SER A CA 1
ATOM 3483 C C . SER A 1 448 ? 26.393 16.359 -7.954 1.00 92.75 448 SER A C 1
ATOM 3485 O O . SER A 1 448 ? 27.250 15.582 -7.544 1.00 92.75 448 SER A O 1
ATOM 3487 N N . SER A 1 449 ? 25.619 17.072 -7.124 1.00 90.19 449 SER A N 1
ATOM 3488 C CA . SER A 1 449 ? 25.762 17.002 -5.664 1.00 90.19 449 SER A CA 1
ATOM 3489 C C . SER A 1 449 ? 25.512 15.589 -5.133 1.00 90.19 449 SER A C 1
ATOM 3491 O O . SER A 1 449 ? 26.256 15.106 -4.280 1.00 90.19 449 SER A O 1
ATOM 3493 N N . ILE A 1 450 ? 24.504 14.899 -5.671 1.00 92.38 450 ILE A N 1
ATOM 3494 C CA . ILE A 1 450 ? 24.189 13.513 -5.308 1.00 92.38 450 ILE A CA 1
ATOM 3495 C C . ILE A 1 450 ? 25.325 12.562 -5.717 1.00 92.38 450 ILE A C 1
ATOM 3497 O O . ILE A 1 450 ? 25.816 11.792 -4.892 1.00 92.38 450 ILE A O 1
ATOM 3501 N N . LEU A 1 451 ? 25.796 12.639 -6.965 1.00 93.00 451 LEU A N 1
ATOM 3502 C CA . LEU A 1 451 ? 26.876 11.796 -7.492 1.00 93.00 451 LEU A CA 1
ATOM 3503 C C . LEU A 1 451 ? 28.207 12.017 -6.755 1.00 93.00 451 LEU A C 1
ATOM 3505 O O . LEU A 1 451 ? 28.950 11.066 -6.501 1.00 93.00 451 LEU A O 1
ATOM 3509 N N . GLU A 1 452 ? 28.518 13.250 -6.364 1.00 89.69 452 GLU A N 1
ATOM 3510 C CA . GLU A 1 452 ? 29.712 13.566 -5.573 1.00 89.69 452 GLU A CA 1
ATOM 3511 C C . GLU A 1 452 ? 29.606 13.013 -4.140 1.00 89.69 452 GLU A C 1
ATOM 3513 O O . GLU A 1 452 ? 30.568 12.429 -3.624 1.00 89.69 452 GLU A O 1
ATOM 3518 N N . GLN A 1 453 ? 28.423 13.097 -3.515 1.00 88.44 453 GLN A N 1
ATOM 3519 C CA . GLN A 1 453 ? 28.161 12.480 -2.210 1.00 88.44 453 GLN A CA 1
ATOM 3520 C C . GLN A 1 453 ? 28.320 10.956 -2.264 1.00 88.44 453 GLN A C 1
ATOM 3522 O O . GLN A 1 453 ? 29.053 10.397 -1.441 1.00 88.44 453 GLN A O 1
ATOM 3527 N N . ILE A 1 454 ? 27.733 10.287 -3.261 1.00 87.12 454 ILE A N 1
ATOM 3528 C CA . ILE A 1 454 ? 27.893 8.839 -3.477 1.00 87.12 454 ILE A CA 1
ATOM 3529 C C . ILE A 1 454 ? 29.374 8.486 -3.663 1.00 87.12 454 ILE A C 1
ATOM 3531 O O . ILE A 1 454 ? 29.889 7.572 -3.012 1.00 87.12 454 ILE A O 1
ATOM 3535 N N . GLY A 1 455 ? 30.092 9.248 -4.495 1.00 83.00 455 GLY A N 1
ATOM 3536 C CA . GLY A 1 455 ? 31.523 9.057 -4.736 1.00 83.00 455 GLY A CA 1
ATOM 3537 C C . GLY A 1 455 ? 32.354 9.100 -3.447 1.00 83.00 455 GLY A C 1
ATOM 3538 O O . GLY A 1 455 ? 33.242 8.264 -3.253 1.00 83.00 455 GLY A O 1
ATOM 3539 N N . SER A 1 456 ? 32.022 10.009 -2.522 1.00 80.50 456 SER A N 1
ATOM 3540 C CA . SER A 1 456 ? 32.681 10.118 -1.211 1.00 80.50 456 SER A CA 1
ATOM 3541 C C . SER A 1 456 ? 32.386 8.933 -0.277 1.00 80.50 456 SER A C 1
ATOM 3543 O O . SER A 1 456 ? 33.235 8.538 0.527 1.00 80.50 456 SER A O 1
ATOM 3545 N N . GLN A 1 457 ? 31.211 8.315 -0.423 1.00 74.44 457 GLN A N 1
ATOM 3546 C CA . GLN A 1 457 ? 30.745 7.195 0.396 1.00 74.44 457 GLN A CA 1
ATOM 3547 C C . GLN A 1 457 ? 31.098 5.820 -0.190 1.00 74.44 457 GLN A C 1
ATOM 3549 O O . GLN A 1 457 ? 30.929 4.804 0.485 1.00 74.44 457 GLN A O 1
ATOM 3554 N N . ARG A 1 458 ? 31.680 5.765 -1.395 1.00 69.69 458 ARG A N 1
ATOM 3555 C CA . ARG A 1 458 ? 32.029 4.528 -2.120 1.00 69.69 458 ARG A CA 1
ATOM 3556 C C . ARG A 1 458 ? 32.861 3.527 -1.304 1.00 69.69 458 ARG A C 1
ATOM 3558 O O . ARG A 1 458 ? 32.696 2.323 -1.462 1.00 69.69 458 ARG A O 1
ATOM 3565 N N . ARG A 1 459 ? 33.733 3.998 -0.398 1.00 60.72 459 ARG A N 1
ATOM 3566 C CA . ARG A 1 459 ? 34.518 3.117 0.501 1.00 60.72 459 ARG A CA 1
ATOM 3567 C C . ARG A 1 459 ? 33.705 2.543 1.666 1.00 60.72 459 ARG A C 1
ATOM 3569 O O . ARG A 1 459 ? 34.095 1.517 2.208 1.00 60.72 459 ARG A O 1
ATOM 3576 N N . ARG A 1 460 ? 32.614 3.206 2.062 1.00 60.16 460 ARG A N 1
ATOM 3577 C CA . ARG A 1 460 ? 31.715 2.785 3.147 1.00 60.16 460 ARG A CA 1
ATOM 3578 C C . ARG A 1 460 ? 30.627 1.838 2.632 1.00 60.16 460 ARG A C 1
ATOM 3580 O O . ARG A 1 460 ? 30.308 0.888 3.330 1.00 60.16 460 ARG A O 1
ATOM 3587 N N . ALA A 1 461 ? 30.159 2.036 1.396 1.00 54.88 461 ALA A N 1
ATOM 3588 C CA . ALA A 1 461 ? 29.209 1.147 0.717 1.00 54.88 461 ALA A CA 1
ATOM 3589 C C . ALA A 1 461 ? 29.770 -0.269 0.459 1.00 54.88 461 ALA A C 1
ATOM 3591 O O . ALA A 1 461 ? 29.020 -1.232 0.408 1.00 54.88 461 ALA A O 1
ATOM 3592 N N . ALA A 1 462 ? 31.098 -0.412 0.350 1.00 52.91 462 ALA A N 1
ATOM 3593 C CA . ALA A 1 462 ? 31.770 -1.701 0.152 1.00 52.91 462 ALA A CA 1
ATOM 3594 C C . ALA A 1 462 ? 32.003 -2.506 1.451 1.00 52.91 462 ALA A C 1
ATOM 3596 O O . ALA A 1 462 ? 32.512 -3.626 1.398 1.00 52.91 462 ALA A O 1
ATOM 3597 N N . ALA A 1 463 ? 31.680 -1.947 2.623 1.00 51.41 463 ALA A N 1
ATOM 3598 C CA . ALA A 1 463 ? 31.833 -2.618 3.910 1.00 51.41 463 ALA A CA 1
ATOM 3599 C C . ALA A 1 463 ? 30.507 -3.279 4.316 1.00 51.41 463 ALA A C 1
ATOM 3601 O O . ALA A 1 463 ? 29.791 -2.778 5.179 1.00 51.41 463 ALA A O 1
ATOM 3602 N N . GLY A 1 464 ? 30.169 -4.399 3.674 1.00 49.88 464 GLY A N 1
ATOM 3603 C CA . GLY A 1 464 ? 29.016 -5.209 4.063 1.00 49.88 464 GLY A CA 1
ATOM 3604 C C . GLY A 1 464 ? 29.203 -5.766 5.475 1.00 49.88 464 GLY A C 1
ATOM 3605 O O . GLY A 1 464 ? 30.177 -6.468 5.749 1.00 49.88 464 GLY A O 1
ATOM 3606 N N . THR A 1 465 ? 28.281 -5.475 6.390 1.00 47.97 465 THR A N 1
ATOM 3607 C CA . THR A 1 465 ? 28.200 -6.186 7.669 1.00 47.97 465 THR A CA 1
ATOM 3608 C C . THR A 1 465 ? 27.225 -7.341 7.516 1.00 47.97 465 THR A C 1
ATOM 3610 O O . THR A 1 465 ? 26.029 -7.178 7.733 1.00 47.97 465 THR A O 1
ATOM 3613 N N . SER A 1 466 ? 27.738 -8.519 7.162 1.00 52.06 466 SER A N 1
ATOM 3614 C CA . SER A 1 466 ? 26.986 -9.771 7.264 1.00 52.06 466 SER A CA 1
ATOM 3615 C C . SER A 1 466 ? 26.879 -10.162 8.739 1.00 52.06 466 SER A C 1
ATOM 3617 O O . SER A 1 466 ? 27.647 -10.988 9.237 1.00 52.06 466 SER A O 1
ATOM 3619 N N . GLN A 1 467 ? 25.962 -9.533 9.470 1.00 56.94 467 GLN A N 1
ATOM 3620 C CA . GLN A 1 467 ? 25.499 -10.089 10.734 1.00 56.94 467 GLN A CA 1
ATOM 3621 C C . GLN A 1 467 ? 24.359 -11.057 10.447 1.00 56.94 467 GLN A C 1
ATOM 3623 O O . GLN A 1 467 ? 23.414 -10.723 9.739 1.00 56.94 467 GLN A O 1
ATOM 3628 N N . ARG A 1 468 ? 24.468 -12.264 11.003 1.00 67.56 468 ARG A N 1
ATOM 3629 C CA . ARG A 1 468 ? 23.391 -13.250 10.997 1.00 67.56 468 ARG A CA 1
ATOM 3630 C C . ARG A 1 468 ? 22.179 -12.636 11.697 1.00 67.56 468 ARG A C 1
ATOM 3632 O O . ARG A 1 468 ? 22.266 -12.310 12.879 1.00 67.56 468 ARG A O 1
ATOM 3639 N N . GLN A 1 469 ? 21.096 -12.452 10.952 1.00 82.00 469 GLN A N 1
ATOM 3640 C CA . GLN A 1 469 ? 19.828 -11.964 11.482 1.00 82.00 469 GLN A CA 1
ATOM 3641 C C . GLN A 1 469 ? 18.975 -13.147 11.943 1.00 82.00 469 GLN A C 1
ATOM 3643 O O . GLN A 1 469 ? 19.083 -14.256 11.417 1.00 82.00 469 GLN A O 1
ATOM 3648 N N . VAL A 1 470 ? 18.159 -12.911 12.964 1.00 89.00 470 VAL A N 1
ATOM 3649 C CA . VAL A 1 470 ? 17.324 -13.928 13.603 1.00 89.00 470 VAL A CA 1
ATOM 3650 C C . VAL A 1 470 ? 15.879 -13.452 13.548 1.00 89.00 470 VAL A C 1
ATOM 3652 O O . VAL A 1 470 ? 15.590 -12.307 13.890 1.00 89.00 470 VAL A O 1
ATOM 3655 N N . MET A 1 471 ? 14.983 -14.337 13.127 1.00 90.50 471 MET A N 1
ATOM 3656 C CA . MET A 1 471 ? 13.544 -14.181 13.287 1.00 90.50 471 MET A CA 1
ATOM 3657 C C . MET A 1 471 ? 13.185 -14.573 14.719 1.00 90.50 471 MET A C 1
ATOM 3659 O O . MET A 1 471 ? 13.254 -15.749 15.089 1.00 90.50 471 MET A O 1
ATOM 3663 N N . LEU A 1 472 ? 12.859 -13.569 15.532 1.00 91.81 472 LEU A N 1
ATOM 3664 C CA . LEU A 1 472 ? 12.525 -13.754 16.940 1.00 91.81 472 LEU A CA 1
ATOM 3665 C C . LEU A 1 472 ? 11.116 -14.337 17.073 1.00 91.81 472 LEU A C 1
ATOM 3667 O O . LEU A 1 472 ? 10.177 -13.845 16.447 1.00 91.81 472 LEU A O 1
ATOM 3671 N N . TYR A 1 473 ? 10.968 -15.367 17.899 1.00 92.94 473 TYR A N 1
ATOM 3672 C CA . TYR A 1 473 ? 9.675 -15.972 18.178 1.00 92.94 473 TYR A CA 1
ATOM 3673 C C . TYR A 1 473 ? 8.787 -15.044 19.008 1.00 92.94 473 TYR A C 1
ATOM 3675 O O . TYR A 1 473 ? 9.218 -14.485 20.021 1.00 92.94 473 TYR A O 1
ATOM 3683 N N . GLN A 1 474 ? 7.526 -14.921 18.583 1.00 88.31 474 GLN A N 1
ATOM 3684 C CA . GLN A 1 474 ? 6.546 -13.990 19.146 1.00 88.31 474 GLN A CA 1
ATOM 3685 C C . GLN A 1 474 ? 7.048 -12.544 19.084 1.00 88.31 474 GLN A C 1
ATOM 3687 O O . GLN A 1 474 ? 6.752 -11.719 19.951 1.00 88.31 474 GLN A O 1
ATOM 3692 N N . THR A 1 475 ? 7.824 -12.239 18.038 1.00 79.38 475 THR A N 1
ATOM 3693 C CA . THR A 1 475 ? 8.163 -10.859 17.725 1.00 79.38 475 THR A CA 1
ATOM 3694 C C . THR A 1 475 ? 6.887 -10.112 17.376 1.00 79.38 475 THR A C 1
ATOM 3696 O O . THR A 1 475 ? 6.030 -10.598 16.638 1.00 79.38 475 THR A O 1
ATOM 3699 N N . ASN A 1 476 ? 6.755 -8.921 17.931 1.00 66.75 476 ASN A N 1
ATOM 3700 C CA . ASN A 1 476 ? 5.682 -8.010 17.597 1.00 66.75 476 ASN A CA 1
ATOM 3701 C C . ASN A 1 476 ? 6.280 -6.734 17.005 1.0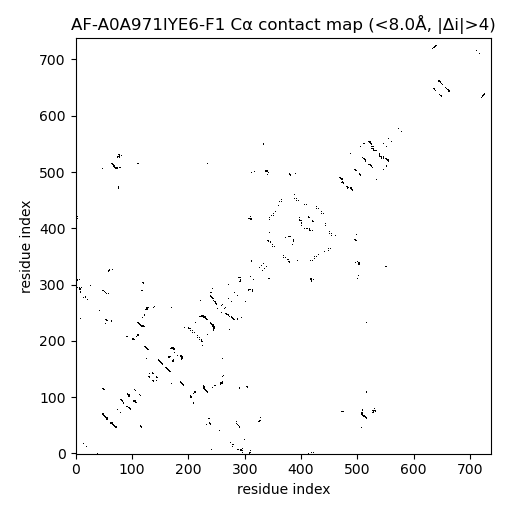0 66.75 476 ASN A C 1
ATOM 3703 O O . ASN A 1 476 ? 7.490 -6.498 17.035 1.00 66.75 476 ASN A O 1
ATOM 3707 N N . LEU A 1 477 ? 5.408 -5.887 16.470 1.00 62.31 477 LEU A N 1
ATOM 3708 C CA . LEU A 1 477 ? 5.804 -4.630 15.839 1.00 62.31 477 LEU A CA 1
ATOM 3709 C C . LEU A 1 477 ? 6.382 -3.600 16.830 1.00 62.31 477 LEU A C 1
ATOM 3711 O O . LEU A 1 477 ? 6.829 -2.543 16.395 1.00 62.31 477 LEU A O 1
ATOM 3715 N N . GLU A 1 478 ? 6.392 -3.896 18.133 1.00 67.12 478 GLU A N 1
ATOM 3716 C CA . GLU A 1 478 ? 6.877 -3.001 19.190 1.00 67.12 478 GLU A CA 1
ATOM 3717 C C . GLU A 1 478 ? 8.333 -3.276 19.601 1.00 67.12 478 GLU A C 1
ATOM 3719 O O . GLU A 1 478 ? 8.888 -2.572 20.442 1.00 67.12 478 GLU A O 1
ATOM 3724 N N . GLY A 1 479 ? 8.988 -4.267 18.985 1.00 67.62 479 GLY A N 1
ATOM 3725 C CA . GLY A 1 479 ? 10.425 -4.498 19.161 1.00 67.62 479 GLY A CA 1
ATOM 3726 C C . GLY A 1 479 ? 10.808 -5.184 20.475 1.00 67.62 479 GLY A C 1
ATOM 3727 O O . GLY A 1 479 ? 11.957 -5.081 20.911 1.00 67.62 479 GLY A O 1
ATOM 3728 N N . PHE A 1 480 ? 9.874 -5.895 21.112 1.00 77.56 480 PHE A N 1
ATOM 3729 C CA . PHE A 1 480 ? 10.199 -6.756 22.248 1.00 77.56 480 PHE A CA 1
ATOM 3730 C C . PHE A 1 480 ? 11.084 -7.943 21.826 1.00 77.56 480 PHE A C 1
ATOM 3732 O O . PHE A 1 480 ? 11.056 -8.401 20.681 1.00 77.56 480 PHE A O 1
ATOM 3739 N N . GLY A 1 481 ? 11.891 -8.442 22.770 1.00 83.25 481 GLY A N 1
ATOM 3740 C CA . GLY A 1 481 ? 12.707 -9.642 22.567 1.00 83.25 481 GLY A CA 1
ATOM 3741 C C . GLY A 1 481 ? 11.863 -10.915 22.448 1.00 83.25 481 GLY A C 1
ATOM 3742 O O . GLY A 1 481 ? 10.679 -10.914 22.777 1.00 83.25 481 GLY A O 1
ATOM 3743 N N . SER A 1 482 ? 12.494 -12.009 22.009 1.00 89.81 482 SER A N 1
ATOM 3744 C CA . SER A 1 482 ? 11.830 -13.313 21.878 1.00 89.81 482 SER A CA 1
ATOM 3745 C C . SER A 1 482 ? 11.214 -13.779 23.200 1.00 89.81 482 SER A C 1
ATOM 3747 O O . SER A 1 482 ? 11.862 -13.708 24.251 1.00 89.81 482 SER A O 1
ATOM 3749 N N . LEU A 1 483 ? 9.980 -14.292 23.143 1.00 87.94 483 LEU A N 1
ATOM 3750 C CA . LEU A 1 483 ? 9.336 -14.921 24.304 1.00 87.94 483 LEU A CA 1
ATOM 3751 C C . LEU A 1 483 ? 9.950 -16.289 24.635 1.00 87.94 483 LEU A C 1
ATOM 3753 O O . LEU A 1 483 ? 9.946 -16.698 25.796 1.00 87.94 483 LEU A O 1
ATOM 3757 N N . ASP A 1 484 ? 10.486 -16.985 23.631 1.00 91.44 484 ASP A N 1
ATOM 3758 C CA . ASP A 1 484 ? 11.212 -18.246 23.785 1.00 91.44 484 ASP A CA 1
ATOM 3759 C C . ASP A 1 484 ? 12.337 -18.323 22.740 1.00 91.44 484 ASP A C 1
ATOM 3761 O O . ASP A 1 484 ? 12.100 -18.734 21.602 1.00 91.44 484 ASP A O 1
ATOM 3765 N N . PRO A 1 485 ? 13.585 -17.990 23.117 1.00 92.38 485 PRO A N 1
ATOM 3766 C CA . PRO A 1 485 ? 14.720 -18.029 22.199 1.00 92.38 485 PRO A CA 1
ATOM 3767 C C . PRO A 1 485 ? 15.007 -19.406 21.580 1.00 92.38 485 PRO A C 1
ATOM 3769 O O . PRO A 1 485 ? 15.747 -19.499 20.604 1.00 92.38 485 PRO A O 1
ATOM 3772 N N . THR A 1 486 ? 14.463 -20.502 22.126 1.00 93.62 486 THR A N 1
ATOM 3773 C CA . THR A 1 486 ? 14.609 -21.840 21.522 1.00 93.62 486 THR A CA 1
ATOM 3774 C C . THR A 1 486 ? 13.697 -22.042 20.306 1.00 93.62 486 THR A C 1
ATOM 3776 O O . THR A 1 486 ? 13.939 -22.924 19.473 1.00 93.62 486 THR A O 1
ATOM 3779 N N . ALA A 1 487 ? 12.671 -21.201 20.174 1.00 94.88 487 ALA A N 1
ATOM 3780 C CA . ALA A 1 487 ? 11.747 -21.170 19.052 1.00 94.88 487 ALA A CA 1
ATOM 3781 C C . ALA A 1 487 ? 12.192 -20.220 17.924 1.00 94.88 487 ALA A C 1
ATOM 3783 O O . ALA A 1 487 ? 11.651 -20.307 16.819 1.00 94.88 487 ALA A O 1
ATOM 3784 N N . ASP A 1 488 ? 13.198 -19.375 18.156 1.00 94.81 488 ASP A N 1
ATOM 3785 C CA . ASP A 1 488 ? 13.772 -18.483 17.144 1.00 94.81 488 ASP A CA 1
ATOM 3786 C C . ASP A 1 488 ? 14.292 -19.256 15.921 1.00 94.81 488 ASP A C 1
ATOM 3788 O O . ASP A 1 488 ? 14.679 -20.431 15.997 1.00 94.81 488 ASP A O 1
ATOM 3792 N N . ARG A 1 489 ? 14.324 -18.590 14.766 1.00 94.12 489 ARG A N 1
ATOM 3793 C CA . ARG A 1 489 ? 14.864 -19.154 13.521 1.00 94.12 489 ARG A CA 1
ATOM 3794 C C . ARG A 1 489 ? 15.848 -18.195 12.884 1.00 94.12 489 ARG A C 1
ATOM 3796 O O . ARG A 1 489 ? 15.734 -16.984 13.028 1.00 94.12 489 ARG A O 1
ATOM 3803 N N . ASP A 1 490 ? 16.826 -18.739 12.173 1.00 92.94 490 ASP A N 1
ATOM 3804 C CA . ASP A 1 490 ? 17.704 -17.900 11.368 1.00 92.94 490 ASP A CA 1
ATOM 3805 C C . ASP A 1 490 ? 16.902 -17.272 10.235 1.00 92.94 490 ASP A C 1
ATOM 3807 O O . ASP A 1 490 ? 16.135 -17.963 9.562 1.00 92.94 490 ASP A O 1
ATOM 3811 N N . LEU A 1 491 ? 17.114 -15.979 9.999 1.00 90.62 491 LEU A N 1
ATOM 3812 C CA . LEU A 1 491 ? 16.664 -15.377 8.755 1.00 90.62 491 LEU A CA 1
ATOM 3813 C C . LEU A 1 491 ? 17.484 -16.012 7.615 1.00 90.62 491 LEU A C 1
ATOM 3815 O O . LEU A 1 491 ? 18.719 -16.025 7.709 1.00 90.62 491 LEU A O 1
ATOM 3819 N N . PRO A 1 492 ? 16.848 -16.569 6.569 1.00 91.62 492 PRO A N 1
ATOM 3820 C CA . PRO A 1 492 ? 17.581 -17.107 5.431 1.00 91.62 492 PRO A CA 1
ATOM 3821 C C . PRO A 1 492 ? 18.320 -15.989 4.688 1.00 91.62 492 PRO A C 1
ATOM 3823 O O . PRO A 1 492 ? 18.048 -14.801 4.869 1.00 91.62 492 PRO A O 1
ATOM 3826 N N . GLU A 1 493 ? 19.246 -16.373 3.814 1.00 90.19 493 GLU A N 1
ATOM 3827 C CA . GLU A 1 493 ? 19.871 -15.424 2.899 1.00 90.19 493 GLU A CA 1
ATOM 3828 C C . GLU A 1 493 ? 18.818 -14.885 1.920 1.00 90.19 493 GLU A C 1
ATOM 3830 O O . GLU A 1 493 ? 18.153 -15.646 1.214 1.00 90.19 493 GLU A O 1
ATOM 3835 N N . LEU A 1 494 ? 18.649 -13.564 1.914 1.00 90.69 494 LEU A N 1
ATOM 3836 C CA . LEU A 1 494 ? 17.711 -12.869 1.040 1.00 90.69 494 LEU A CA 1
ATOM 3837 C C . LEU A 1 494 ? 18.465 -12.298 -0.159 1.00 90.69 494 LEU A C 1
ATOM 3839 O O . LEU A 1 494 ? 19.614 -11.885 -0.047 1.00 90.69 494 LEU A O 1
ATOM 3843 N N . THR A 1 495 ? 17.801 -12.269 -1.309 1.00 90.19 495 THR A N 1
ATOM 3844 C CA . THR A 1 495 ? 18.368 -11.800 -2.582 1.00 90.19 495 THR A CA 1
ATOM 3845 C C . THR A 1 495 ? 17.889 -10.405 -2.961 1.00 90.19 495 THR A C 1
ATOM 3847 O O . THR A 1 495 ? 18.567 -9.698 -3.704 1.00 90.19 495 THR A O 1
ATOM 3850 N N . THR A 1 496 ? 16.728 -9.980 -2.464 1.00 88.69 496 THR A N 1
ATOM 3851 C CA . THR A 1 496 ? 16.177 -8.647 -2.709 1.00 88.69 496 THR A CA 1
ATOM 3852 C C . THR A 1 496 ? 15.470 -8.147 -1.453 1.00 88.69 496 THR A C 1
ATOM 3854 O O . THR A 1 496 ? 14.409 -8.648 -1.084 1.00 88.69 496 THR A O 1
ATOM 3857 N N . THR A 1 497 ? 16.071 -7.162 -0.778 1.00 86.88 497 THR A N 1
ATOM 3858 C CA . THR A 1 497 ? 15.524 -6.564 0.459 1.00 86.88 497 THR A CA 1
ATOM 3859 C C . THR A 1 497 ? 15.108 -5.097 0.299 1.00 86.88 497 THR A C 1
ATOM 3861 O O . THR A 1 497 ? 14.734 -4.422 1.260 1.00 86.88 497 THR A O 1
ATOM 3864 N N . PHE A 1 498 ? 15.165 -4.586 -0.931 1.00 86.94 498 PHE A N 1
ATOM 3865 C CA . PHE A 1 498 ? 14.930 -3.184 -1.247 1.00 86.94 498 PHE A CA 1
ATOM 3866 C C . PHE A 1 498 ? 13.428 -2.885 -1.306 1.00 86.94 498 PHE A C 1
ATOM 3868 O O . PHE A 1 498 ? 12.756 -3.188 -2.289 1.00 86.94 498 PHE A O 1
ATOM 3875 N N . VAL A 1 499 ? 12.917 -2.234 -0.260 1.00 81.44 499 VAL A N 1
ATOM 3876 C CA . VAL A 1 499 ? 11.480 -1.973 -0.026 1.00 81.44 499 VAL A CA 1
ATOM 3877 C C . VAL A 1 499 ? 10.769 -1.125 -1.093 1.00 81.44 499 VAL A C 1
ATOM 3879 O O . VAL A 1 499 ? 9.542 -1.100 -1.137 1.00 81.44 499 VAL A O 1
ATOM 3882 N N . ASP A 1 500 ? 11.522 -0.448 -1.961 1.00 84.88 500 ASP A N 1
ATOM 3883 C CA . ASP A 1 500 ? 10.989 0.383 -3.049 1.00 84.88 500 ASP A CA 1
ATOM 3884 C C . ASP A 1 500 ? 10.791 -0.388 -4.369 1.00 84.88 500 ASP A C 1
ATOM 3886 O O . ASP A 1 500 ? 10.369 0.196 -5.369 1.00 84.88 500 ASP A O 1
ATOM 3890 N N . THR A 1 501 ? 11.088 -1.688 -4.390 1.00 91.56 501 THR A N 1
ATOM 3891 C CA . THR A 1 501 ? 10.834 -2.586 -5.530 1.00 91.56 501 THR A CA 1
ATOM 3892 C C . THR A 1 501 ? 9.564 -3.412 -5.309 1.00 91.56 501 THR A C 1
ATOM 3894 O O . THR A 1 501 ? 9.076 -3.474 -4.182 1.00 91.56 501 THR A O 1
ATOM 3897 N N . ILE A 1 502 ? 8.985 -3.994 -6.370 1.00 93.56 502 ILE A N 1
ATOM 3898 C CA . ILE A 1 502 ? 7.791 -4.855 -6.236 1.00 93.56 502 ILE A CA 1
ATOM 3899 C C . ILE A 1 502 ? 8.174 -6.110 -5.442 1.00 93.56 502 ILE A C 1
ATOM 3901 O O . ILE A 1 502 ? 7.583 -6.416 -4.411 1.00 93.56 502 ILE A O 1
ATOM 3905 N N . TRP A 1 503 ? 9.252 -6.775 -5.854 1.00 93.00 503 TRP A N 1
ATOM 3906 C CA . TRP A 1 503 ? 9.800 -7.903 -5.121 1.00 93.00 503 TRP A CA 1
ATOM 3907 C C . TRP A 1 503 ? 10.717 -7.455 -3.985 1.00 93.00 503 TRP A C 1
ATOM 3909 O O . TRP A 1 503 ? 11.906 -7.232 -4.185 1.00 93.00 503 TRP A O 1
ATOM 3919 N N . SER A 1 504 ? 10.188 -7.380 -2.767 1.00 90.94 504 SER A N 1
ATOM 3920 C CA . SER A 1 504 ? 10.988 -7.185 -1.555 1.00 90.94 504 SER A CA 1
ATOM 3921 C C . SER A 1 504 ? 10.679 -8.270 -0.536 1.00 90.94 504 SER A C 1
ATOM 3923 O O . SER A 1 504 ? 9.596 -8.312 0.045 1.00 90.94 504 SER A O 1
ATOM 3925 N N . GLN A 1 505 ? 11.650 -9.141 -0.265 1.00 91.56 505 GLN A N 1
ATOM 3926 C CA . GLN A 1 505 ? 11.436 -10.288 0.617 1.00 91.56 505 GLN A CA 1
ATOM 3927 C C . GLN A 1 505 ? 11.085 -9.843 2.039 1.00 91.56 505 GLN A C 1
ATOM 3929 O O . GLN A 1 505 ? 10.147 -10.366 2.626 1.00 91.56 505 GLN A O 1
ATOM 3934 N N . LEU A 1 506 ? 11.764 -8.825 2.581 1.00 86.62 506 LEU A N 1
ATOM 3935 C CA . LEU A 1 506 ? 11.516 -8.347 3.950 1.00 86.62 506 LEU A CA 1
ATOM 3936 C C . LEU A 1 506 ? 10.082 -7.855 4.189 1.00 86.62 506 LEU A C 1
ATOM 3938 O O . LEU A 1 506 ? 9.624 -7.883 5.334 1.00 86.62 506 LEU A O 1
ATOM 3942 N N . GLY A 1 507 ? 9.410 -7.377 3.139 1.00 87.69 507 GLY A N 1
ATOM 3943 C CA . GLY A 1 507 ? 8.031 -6.914 3.207 1.00 87.69 507 GLY A CA 1
ATOM 3944 C C . GLY A 1 507 ? 7.013 -7.956 2.748 1.00 87.69 507 GLY A C 1
ATOM 3945 O O . GLY A 1 507 ? 5.895 -7.922 3.233 1.00 87.69 507 GLY A O 1
ATOM 3946 N N . ASN A 1 508 ? 7.356 -8.891 1.860 1.00 92.25 508 ASN A N 1
ATOM 3947 C CA . ASN A 1 508 ? 6.404 -9.864 1.320 1.00 92.25 508 ASN A CA 1
ATOM 3948 C C . ASN A 1 508 ? 5.904 -10.820 2.420 1.00 92.25 508 ASN A C 1
ATOM 3950 O O . ASN A 1 508 ? 6.511 -11.851 2.699 1.00 92.25 508 ASN A O 1
ATOM 3954 N N . SER A 1 509 ? 4.818 -10.434 3.091 1.00 92.88 509 SER A N 1
ATOM 3955 C CA . SER A 1 509 ? 4.250 -11.156 4.239 1.00 92.88 509 SER A CA 1
ATOM 3956 C C . SER A 1 509 ? 3.156 -12.134 3.844 1.00 92.88 509 SER A C 1
ATOM 3958 O O . SER A 1 509 ? 2.805 -13.021 4.621 1.00 92.88 509 SER A O 1
ATOM 3960 N N . TYR A 1 510 ? 2.615 -11.962 2.644 1.00 96.25 510 TYR A N 1
ATOM 3961 C CA . TYR A 1 510 ? 1.662 -12.848 2.009 1.00 96.25 510 TYR A CA 1
ATOM 3962 C C . TYR A 1 510 ? 1.604 -12.508 0.522 1.00 96.25 510 TYR A C 1
ATOM 3964 O O . TYR A 1 510 ? 1.825 -11.366 0.132 1.00 96.25 510 TYR A O 1
ATOM 3972 N N . THR A 1 511 ? 1.248 -13.465 -0.319 1.00 96.88 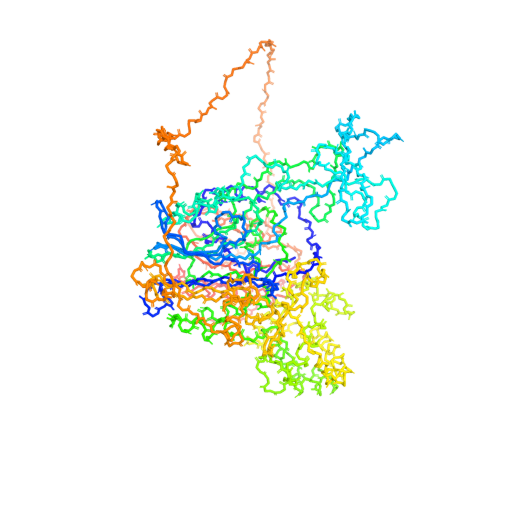511 THR A N 1
ATOM 3973 C CA . THR A 1 511 ? 0.854 -13.190 -1.703 1.00 96.88 511 THR A CA 1
ATOM 3974 C C . THR A 1 511 ? -0.245 -14.152 -2.101 1.00 96.88 511 THR A C 1
ATOM 3976 O O . THR A 1 511 ? -0.209 -15.318 -1.709 1.00 96.88 511 THR A O 1
ATOM 3979 N N . HIS A 1 512 ? -1.201 -13.684 -2.900 1.00 97.75 512 HIS A N 1
ATOM 3980 C CA . HIS A 1 512 ? -2.074 -14.557 -3.680 1.00 97.75 512 HIS A CA 1
ATOM 3981 C C . HIS A 1 512 ? -2.148 -14.107 -5.134 1.00 97.75 512 HIS A C 1
ATOM 3983 O O . HIS A 1 512 ? -2.122 -12.913 -5.406 1.00 97.75 512 HIS A O 1
ATOM 3989 N N . ILE A 1 513 ? -2.270 -15.067 -6.045 1.00 98.62 513 ILE A N 1
ATOM 3990 C CA . ILE A 1 513 ? -2.550 -14.838 -7.462 1.00 98.62 513 ILE A CA 1
ATOM 3991 C C . ILE A 1 513 ? -3.811 -15.633 -7.772 1.00 98.62 513 ILE A C 1
ATOM 3993 O O . ILE A 1 513 ? -3.814 -16.860 -7.658 1.00 98.62 513 ILE A O 1
ATOM 3997 N N . VAL A 1 514 ? -4.892 -14.940 -8.110 1.00 98.81 514 VAL A N 1
ATOM 3998 C CA . VAL A 1 514 ? -6.206 -15.546 -8.315 1.00 98.81 514 VAL A CA 1
ATOM 3999 C C . VAL A 1 514 ? -6.529 -15.594 -9.801 1.00 98.81 514 VAL A C 1
ATOM 4001 O O . VAL A 1 514 ? -6.540 -14.568 -10.484 1.00 98.81 514 VAL A O 1
ATOM 4004 N N . ASP A 1 515 ? -6.803 -16.806 -10.280 1.00 98.69 515 ASP A N 1
ATOM 4005 C CA . ASP A 1 515 ? -7.180 -17.088 -11.661 1.00 98.69 515 ASP A CA 1
ATOM 4006 C C . ASP A 1 515 ? -8.699 -17.187 -11.788 1.00 98.69 515 ASP A C 1
ATOM 4008 O O . ASP A 1 515 ? -9.308 -18.170 -11.375 1.00 98.69 515 ASP A O 1
ATOM 4012 N N . LEU A 1 516 ? -9.334 -16.163 -12.364 1.00 98.69 516 LEU A N 1
ATOM 4013 C CA . LEU A 1 516 ? -10.793 -16.147 -12.521 1.00 98.69 516 LEU A CA 1
ATOM 4014 C C . LEU A 1 516 ? -11.278 -16.897 -13.768 1.00 98.69 516 LEU A C 1
ATOM 4016 O O . LEU A 1 516 ? -12.483 -16.941 -14.026 1.00 98.69 516 LEU A O 1
ATOM 4020 N N . SER A 1 517 ? -10.369 -17.504 -14.542 1.00 98.38 517 SER A N 1
ATOM 4021 C CA . SER A 1 517 ? -10.731 -18.528 -15.531 1.00 98.38 517 SER A CA 1
ATOM 4022 C C . SER A 1 517 ? -10.839 -19.923 -14.922 1.00 98.38 517 SER A C 1
ATOM 4024 O O . SER A 1 517 ? -11.667 -20.716 -15.373 1.00 98.38 517 SER A O 1
ATOM 4026 N N . ASP A 1 518 ? -10.037 -20.198 -13.894 1.00 98.00 518 ASP A N 1
ATOM 4027 C CA . ASP A 1 518 ? -9.993 -21.460 -13.163 1.00 98.00 518 ASP A CA 1
ATOM 4028 C C . ASP A 1 518 ? -9.555 -21.203 -11.717 1.00 98.00 518 ASP A C 1
ATOM 4030 O O . ASP A 1 518 ? -8.365 -21.134 -11.403 1.00 98.00 518 ASP A O 1
ATOM 4034 N N . ILE A 1 519 ? -10.533 -21.085 -10.815 1.00 97.62 519 ILE A N 1
ATOM 4035 C CA . ILE A 1 519 ? -10.271 -20.699 -9.425 1.00 97.62 519 ILE A CA 1
ATOM 4036 C C . ILE A 1 519 ? -9.361 -21.696 -8.691 1.00 97.62 519 ILE A C 1
ATOM 4038 O O . ILE A 1 519 ? -8.673 -21.311 -7.743 1.00 97.62 519 ILE A O 1
ATOM 4042 N N . ASP A 1 520 ? -9.306 -22.957 -9.134 1.00 98.12 520 ASP A N 1
ATOM 4043 C CA . ASP A 1 520 ? -8.449 -23.987 -8.545 1.00 98.12 520 ASP A CA 1
ATOM 4044 C C . ASP A 1 520 ? -6.982 -23.877 -8.987 1.00 98.12 520 ASP A C 1
ATOM 4046 O O . ASP A 1 520 ? -6.097 -24.415 -8.315 1.00 98.12 520 ASP A O 1
ATOM 4050 N N . ASN A 1 521 ? -6.701 -23.130 -10.061 1.00 98.06 521 ASN A N 1
ATOM 4051 C CA . ASN A 1 521 ? -5.344 -22.792 -10.490 1.00 98.06 521 ASN A CA 1
ATOM 4052 C C . ASN A 1 521 ? -4.719 -21.649 -9.663 1.00 98.06 521 ASN A C 1
ATOM 4054 O O . ASN A 1 521 ? -3.528 -21.363 -9.802 1.00 98.06 521 ASN A O 1
ATOM 4058 N N . SER A 1 522 ? -5.495 -21.029 -8.766 1.00 98.56 522 SER A N 1
ATOM 4059 C CA . SER A 1 522 ? -5.025 -19.951 -7.893 1.00 98.56 522 SER A CA 1
ATOM 4060 C C . SER A 1 522 ? -3.837 -20.373 -7.027 1.00 98.56 522 SER A C 1
ATOM 4062 O O . SER A 1 522 ? -3.642 -21.547 -6.677 1.00 98.56 522 SER A O 1
ATOM 4064 N N . ARG A 1 523 ? -3.028 -19.384 -6.655 1.00 98.31 523 ARG A N 1
ATOM 4065 C CA . ARG A 1 523 ? -1.776 -19.556 -5.928 1.00 98.31 523 ARG A CA 1
ATOM 4066 C C . ARG A 1 523 ? -1.708 -18.671 -4.693 1.00 98.31 523 ARG A C 1
ATOM 4068 O O . ARG A 1 523 ? -2.309 -17.601 -4.672 1.00 98.31 523 ARG A O 1
ATOM 4075 N N . ALA A 1 524 ? -0.947 -19.097 -3.688 1.00 98.00 524 ALA A N 1
ATOM 4076 C CA . ALA A 1 524 ? -0.629 -18.269 -2.530 1.00 98.00 524 ALA A CA 1
ATOM 4077 C C . ALA A 1 524 ? 0.717 -18.635 -1.890 1.00 98.00 524 ALA A C 1
ATOM 4079 O O . ALA A 1 524 ? 1.225 -19.738 -2.088 1.00 98.00 524 ALA A O 1
ATOM 4080 N N . VAL A 1 525 ? 1.275 -17.734 -1.085 1.00 97.50 525 VAL A N 1
ATOM 4081 C CA . VAL A 1 525 ? 2.382 -18.009 -0.157 1.00 97.50 525 VAL A CA 1
ATOM 4082 C C . VAL A 1 525 ? 2.197 -17.181 1.116 1.00 97.50 525 VAL A C 1
ATOM 4084 O O . VAL A 1 525 ? 1.788 -16.026 1.057 1.00 97.50 525 VAL A O 1
ATOM 4087 N N . LEU A 1 526 ? 2.476 -17.787 2.271 1.00 96.50 526 LEU A N 1
ATOM 4088 C CA . LEU A 1 526 ? 2.384 -17.178 3.599 1.00 96.50 526 LEU A CA 1
ATOM 4089 C C . LEU A 1 526 ? 3.673 -17.492 4.376 1.00 96.50 526 LEU A C 1
ATOM 4091 O O . LEU A 1 526 ? 3.736 -18.523 5.058 1.00 96.50 526 LEU A O 1
ATOM 4095 N N . PRO A 1 527 ? 4.727 -16.667 4.257 1.00 95.00 527 PRO A N 1
ATOM 4096 C CA . PRO A 1 527 ? 5.922 -16.841 5.065 1.00 95.00 527 PRO A CA 1
ATOM 4097 C C . PRO A 1 527 ? 5.673 -16.480 6.540 1.00 95.00 527 PRO A C 1
ATOM 4099 O O . PRO A 1 527 ? 4.835 -15.628 6.848 1.00 95.00 527 PRO A O 1
ATOM 4102 N N . PRO A 1 528 ? 6.428 -17.088 7.470 1.00 93.62 528 PRO A N 1
ATOM 4103 C CA . PRO A 1 528 ? 7.356 -18.205 7.252 1.00 93.62 528 PRO A CA 1
ATOM 4104 C C . PRO A 1 528 ? 6.646 -19.572 7.165 1.00 93.62 528 PRO A C 1
ATOM 4106 O O . PRO A 1 528 ? 7.224 -20.546 6.683 1.00 93.62 528 PRO A O 1
ATOM 4109 N N . GLY A 1 529 ? 5.397 -19.637 7.618 1.00 94.69 529 GLY A N 1
ATOM 4110 C CA . GLY A 1 529 ? 4.549 -20.820 7.673 1.00 94.69 529 GLY A CA 1
ATOM 4111 C C . GLY A 1 529 ? 3.211 -20.472 8.332 1.00 94.69 529 GLY A C 1
ATOM 4112 O O . GLY A 1 529 ? 3.026 -19.362 8.831 1.00 94.69 529 GLY A O 1
ATOM 4113 N N . VAL A 1 530 ? 2.264 -21.413 8.331 1.00 93.56 530 VAL A N 1
ATOM 4114 C CA . VAL A 1 530 ? 0.897 -21.180 8.847 1.00 93.56 530 VAL A CA 1
ATOM 4115 C C . VAL A 1 530 ? 0.743 -21.501 10.341 1.00 93.56 530 VAL A C 1
ATOM 4117 O O . VAL A 1 530 ? -0.253 -21.132 10.956 1.00 93.56 530 VAL A O 1
ATOM 4120 N N . SER A 1 531 ? 1.698 -22.209 10.950 1.00 93.25 531 SER A N 1
ATOM 4121 C CA . SER A 1 531 ? 1.624 -22.621 12.356 1.00 93.25 531 SER A CA 1
ATOM 4122 C C . SER A 1 531 ? 2.463 -21.724 13.257 1.00 93.25 531 SER A C 1
ATOM 4124 O O . SER A 1 531 ? 3.626 -21.472 12.969 1.00 93.25 531 SER A O 1
ATOM 4126 N N . GLU A 1 532 ? 1.922 -21.352 14.417 1.00 92.06 532 GLU A N 1
ATOM 4127 C CA . GLU A 1 532 ? 2.684 -20.688 15.483 1.00 92.06 532 GLU A CA 1
ATOM 4128 C C . GLU A 1 532 ? 3.412 -21.666 16.419 1.00 92.06 532 GLU A C 1
ATOM 4130 O O . GLU A 1 532 ? 4.342 -21.266 17.111 1.00 92.06 532 GLU A O 1
ATOM 4135 N N . ASP A 1 533 ? 3.033 -22.952 16.438 1.00 93.56 533 ASP A N 1
ATOM 4136 C CA . ASP A 1 533 ? 3.695 -23.969 17.267 1.00 93.56 533 ASP A CA 1
ATOM 4137 C C . ASP A 1 533 ? 5.088 -24.315 16.702 1.00 93.56 533 ASP A C 1
ATOM 4139 O O . ASP A 1 533 ? 5.153 -24.906 15.617 1.00 93.56 533 ASP A O 1
ATOM 4143 N N . PRO A 1 534 ? 6.196 -24.064 17.435 1.00 93.75 534 PRO A N 1
ATOM 4144 C CA . PRO A 1 534 ? 7.559 -24.339 16.967 1.00 93.75 534 PRO A CA 1
ATOM 4145 C C . PRO A 1 534 ? 7.860 -25.818 16.689 1.00 93.75 534 PRO A C 1
ATOM 4147 O O . PRO A 1 534 ? 8.903 -26.140 16.115 1.00 93.75 534 PRO A O 1
ATOM 4150 N N . ARG A 1 535 ? 6.983 -26.727 17.134 1.00 94.38 535 ARG A N 1
ATOM 4151 C CA . ARG A 1 535 ? 7.075 -28.180 16.920 1.00 94.38 535 ARG A CA 1
ATOM 4152 C C . ARG A 1 535 ? 6.358 -28.634 15.650 1.00 94.38 535 ARG A C 1
ATOM 4154 O O . ARG A 1 535 ? 6.521 -29.785 15.249 1.00 94.38 535 ARG A O 1
ATOM 4161 N N . SER A 1 536 ? 5.532 -27.773 15.060 1.00 95.62 536 SER A N 1
ATOM 4162 C CA . SER A 1 536 ? 4.801 -28.069 13.834 1.00 95.62 536 SER A CA 1
ATOM 4163 C C . SER A 1 536 ? 5.747 -28.128 12.640 1.00 95.62 536 SER A C 1
ATOM 4165 O O . SER A 1 536 ? 6.665 -27.316 12.524 1.00 95.62 536 SER A O 1
ATOM 4167 N N . ALA A 1 537 ? 5.482 -29.048 11.710 1.00 95.62 537 ALA A N 1
ATOM 4168 C CA . ALA A 1 537 ? 6.164 -29.059 10.419 1.00 95.62 537 ALA A CA 1
ATOM 4169 C C . ALA A 1 537 ? 5.894 -27.768 9.624 1.00 95.62 537 ALA A C 1
ATOM 4171 O O . ALA A 1 537 ? 6.755 -27.347 8.863 1.00 95.62 537 ALA A O 1
ATOM 4172 N N . HIS A 1 538 ? 4.761 -27.100 9.878 1.00 95.81 538 HIS A N 1
ATOM 4173 C CA . HIS A 1 538 ? 4.323 -25.893 9.170 1.00 95.81 538 HIS A CA 1
ATOM 4174 C C . HIS A 1 538 ? 4.675 -24.578 9.880 1.00 95.81 538 HIS A C 1
ATOM 4176 O O . HIS A 1 538 ? 4.026 -23.553 9.670 1.00 95.81 538 HIS A O 1
ATOM 4182 N N . TYR A 1 539 ? 5.652 -24.613 10.792 1.00 95.56 539 TYR A N 1
ATOM 4183 C CA . TYR A 1 539 ? 6.145 -23.427 11.501 1.00 95.56 539 TYR A CA 1
ATOM 4184 C C . TYR A 1 539 ? 7.021 -22.527 10.612 1.00 95.56 539 TYR A C 1
ATOM 4186 O O . TYR A 1 539 ? 7.074 -21.316 10.802 1.00 95.56 539 TYR A O 1
ATOM 4194 N N . PHE A 1 540 ? 7.743 -23.128 9.659 1.00 96.31 540 PHE A N 1
ATOM 4195 C CA . PHE A 1 540 ? 8.799 -22.464 8.882 1.00 96.31 540 PHE A CA 1
ATOM 4196 C C . PHE A 1 540 ? 8.985 -23.079 7.479 1.00 96.31 540 PHE A C 1
ATOM 4198 O O . PHE A 1 540 ? 10.063 -23.002 6.894 1.00 96.31 540 PHE A O 1
ATOM 4205 N N . ASP A 1 541 ? 7.972 -23.776 6.963 1.00 95.81 541 ASP A N 1
ATOM 4206 C CA . ASP A 1 541 ? 8.047 -24.601 5.749 1.00 95.81 541 ASP A CA 1
ATOM 4207 C C . ASP A 1 541 ? 7.874 -23.827 4.438 1.00 95.81 541 ASP A C 1
ATOM 4209 O O . ASP A 1 541 ? 8.255 -24.325 3.380 1.00 95.81 541 ASP A O 1
ATOM 4213 N N . GLN A 1 542 ? 7.342 -22.604 4.483 1.00 97.19 542 GLN A N 1
ATOM 4214 C CA . GLN A 1 542 ? 7.139 -21.774 3.290 1.00 97.19 542 GLN A CA 1
ATOM 4215 C C . GLN A 1 542 ? 8.302 -20.815 3.012 1.00 97.19 542 GLN A C 1
ATOM 4217 O O . GLN A 1 542 ? 8.301 -20.111 2.002 1.00 97.19 542 GLN A O 1
ATOM 4222 N N . VAL A 1 543 ? 9.330 -20.812 3.860 1.00 96.00 543 VAL A N 1
ATOM 4223 C CA . VAL A 1 543 ? 10.492 -19.923 3.731 1.00 96.00 543 VAL A CA 1
ATOM 4224 C C . VAL A 1 543 ? 11.241 -20.129 2.416 1.00 96.00 543 VAL A C 1
ATOM 4226 O O . VAL A 1 543 ? 11.631 -19.152 1.785 1.00 96.00 543 VAL A O 1
ATOM 4229 N N . ASP A 1 544 ? 11.378 -21.367 1.941 1.00 95.81 544 ASP A N 1
ATOM 4230 C CA . ASP A 1 544 ? 12.034 -21.648 0.657 1.00 95.81 544 ASP A CA 1
ATOM 4231 C C . ASP A 1 544 ? 11.255 -21.101 -0.549 1.00 95.81 544 ASP A C 1
ATOM 4233 O O . ASP A 1 544 ? 11.868 -20.750 -1.561 1.00 95.81 544 ASP A O 1
ATOM 4237 N N . LEU A 1 545 ? 9.920 -21.060 -0.466 1.00 96.38 545 LEU A N 1
ATOM 4238 C CA . LEU A 1 545 ? 9.060 -20.467 -1.496 1.00 96.38 545 LEU A CA 1
ATOM 4239 C C . LEU A 1 545 ? 9.216 -18.948 -1.484 1.00 96.38 545 LEU A C 1
ATOM 4241 O O . LEU A 1 545 ? 9.544 -18.356 -2.510 1.00 96.38 545 LEU A O 1
ATOM 4245 N N . TRP A 1 546 ? 9.104 -18.350 -0.298 1.00 94.81 546 TRP A N 1
ATOM 4246 C CA . TRP A 1 546 ? 9.308 -16.921 -0.080 1.00 94.81 546 TRP A CA 1
ATOM 4247 C C . TRP A 1 546 ? 10.693 -16.449 -0.525 1.00 94.81 546 TRP A C 1
ATOM 4249 O O . TRP A 1 546 ? 10.804 -15.432 -1.196 1.00 94.81 546 TRP A O 1
ATOM 4259 N N . VAL A 1 547 ? 11.761 -17.209 -0.263 1.00 94.06 547 VAL A N 1
ATOM 4260 C CA . VAL A 1 547 ? 13.110 -16.838 -0.721 1.00 94.06 547 VAL A CA 1
ATOM 4261 C C . VAL A 1 547 ? 13.212 -16.774 -2.248 1.00 94.06 547 VAL A C 1
ATOM 4263 O O . VAL A 1 547 ? 13.968 -15.967 -2.788 1.00 94.06 547 VAL A O 1
ATOM 4266 N N . LYS A 1 548 ? 12.444 -17.608 -2.953 1.00 94.62 548 LYS A N 1
ATOM 4267 C CA . LYS A 1 548 ? 12.459 -17.710 -4.418 1.00 94.62 548 LYS A CA 1
ATOM 4268 C C . LYS A 1 548 ? 11.428 -16.810 -5.104 1.00 94.62 548 LYS A C 1
ATOM 4270 O O . LYS A 1 548 ? 11.456 -16.739 -6.333 1.00 94.62 548 LYS A O 1
ATOM 4275 N N . GLY A 1 549 ? 10.534 -16.170 -4.346 1.00 93.06 549 GLY A N 1
ATOM 4276 C CA . GLY A 1 549 ? 9.340 -15.508 -4.885 1.00 93.06 549 GLY A CA 1
ATOM 4277 C C . GLY A 1 549 ? 8.392 -16.479 -5.582 1.00 93.06 549 GLY A C 1
ATOM 4278 O O . GLY A 1 549 ? 7.755 -16.119 -6.562 1.00 93.06 549 GLY A O 1
ATOM 4279 N N . ALA A 1 550 ? 8.378 -17.734 -5.132 1.00 95.62 550 ALA A N 1
ATOM 4280 C CA . ALA A 1 550 ? 7.512 -18.773 -5.666 1.00 95.62 550 ALA A CA 1
ATOM 4281 C C . ALA A 1 550 ? 6.244 -18.895 -4.822 1.00 95.62 550 ALA A C 1
ATOM 4283 O O . ALA A 1 550 ? 6.248 -18.616 -3.620 1.00 95.62 550 ALA A O 1
ATOM 4284 N N . THR A 1 551 ? 5.180 -19.400 -5.433 1.00 97.06 551 THR A N 1
ATOM 4285 C CA . THR A 1 551 ? 3.909 -19.647 -4.750 1.00 97.06 551 THR A CA 1
ATOM 4286 C C . THR A 1 551 ? 3.570 -21.140 -4.691 1.00 97.06 551 THR A C 1
ATOM 4288 O O . THR A 1 551 ? 4.170 -21.975 -5.373 1.00 97.06 551 THR A O 1
ATOM 4291 N N . ARG A 1 552 ? 2.603 -21.511 -3.845 1.00 97.12 552 ARG A N 1
ATOM 4292 C CA . ARG A 1 552 ? 2.011 -22.857 -3.811 1.00 97.12 552 ARG A CA 1
ATOM 4293 C C . ARG A 1 552 ? 0.570 -22.846 -4.333 1.00 97.12 552 ARG A C 1
ATOM 4295 O O . ARG A 1 552 ? -0.088 -21.808 -4.271 1.00 97.12 552 ARG A O 1
ATOM 4302 N N . PRO A 1 553 ? 0.032 -23.994 -4.787 1.00 97.88 553 PRO A N 1
ATOM 4303 C CA . PRO A 1 553 ? -1.389 -24.123 -5.097 1.00 97.88 553 PRO A CA 1
ATOM 4304 C C . PRO A 1 553 ? -2.288 -23.698 -3.926 1.00 97.88 553 PRO A C 1
ATOM 4306 O O . PRO A 1 553 ? -2.023 -24.031 -2.765 1.00 97.88 553 PRO A O 1
ATOM 4309 N N . ALA A 1 554 ? -3.365 -22.982 -4.240 1.00 97.88 554 ALA A N 1
ATOM 4310 C CA . ALA A 1 554 ? -4.354 -22.496 -3.286 1.00 97.88 554 ALA A CA 1
ATOM 4311 C C . ALA A 1 554 ? -5.794 -22.686 -3.817 1.00 97.88 554 ALA A C 1
ATOM 4313 O O . ALA A 1 554 ? -6.522 -21.710 -3.988 1.00 97.88 554 ALA A O 1
ATOM 4314 N N . PRO A 1 555 ? -6.227 -23.935 -4.087 1.00 97.75 555 PRO A N 1
ATOM 4315 C CA . PRO A 1 555 ? -7.516 -24.197 -4.726 1.00 97.75 555 PRO A CA 1
ATOM 4316 C C . PRO A 1 555 ? -8.718 -23.903 -3.819 1.00 97.75 555 PRO A C 1
ATOM 4318 O O . PRO A 1 555 ? -8.587 -23.836 -2.592 1.00 97.75 555 PRO A O 1
ATOM 4321 N N . LEU A 1 556 ? -9.911 -23.796 -4.401 1.00 96.81 556 LEU A N 1
ATOM 4322 C CA . LEU A 1 556 ? -11.148 -23.513 -3.666 1.00 96.81 556 LEU A CA 1
ATOM 4323 C C . LEU A 1 556 ? -12.120 -24.701 -3.674 1.00 96.81 556 LEU A C 1
ATOM 4325 O O . LEU A 1 556 ? -12.832 -24.921 -2.693 1.00 96.81 556 LEU A O 1
ATOM 4329 N N . SER A 1 557 ? -12.165 -25.497 -4.744 1.00 95.75 557 SER A N 1
ATOM 4330 C CA . SER A 1 557 ? -13.065 -26.645 -4.802 1.00 95.75 557 SER A CA 1
ATOM 4331 C C . SER A 1 557 ? -12.657 -27.703 -3.782 1.00 95.75 557 SER A C 1
ATOM 4333 O O . SER A 1 557 ? -11.479 -27.970 -3.536 1.00 95.75 557 SER A O 1
ATOM 4335 N N . ARG A 1 558 ? -13.653 -28.356 -3.176 1.00 94.38 558 ARG A N 1
ATOM 4336 C CA . ARG A 1 558 ? -13.397 -29.412 -2.189 1.00 94.38 558 ARG A CA 1
ATOM 4337 C C . ARG A 1 558 ? -12.532 -30.526 -2.774 1.00 94.38 558 ARG A C 1
ATOM 4339 O O . ARG A 1 558 ? -11.678 -31.058 -2.076 1.00 94.38 558 ARG A O 1
ATOM 4346 N N . GLU A 1 559 ? -12.769 -30.895 -4.026 1.00 95.94 559 GLU A N 1
ATOM 4347 C CA . GLU A 1 559 ? -12.027 -31.954 -4.707 1.00 95.94 559 GLU A CA 1
ATOM 4348 C C . GLU A 1 559 ? -10.553 -31.581 -4.862 1.00 95.94 559 GLU A C 1
ATOM 4350 O O . GLU A 1 559 ? -9.699 -32.364 -4.449 1.00 95.94 559 GLU A O 1
ATOM 4355 N N . ALA A 1 560 ? -10.256 -30.373 -5.348 1.00 97.44 560 ALA A N 1
ATOM 4356 C CA . ALA A 1 560 ? -8.888 -29.894 -5.492 1.00 97.44 560 ALA A CA 1
ATOM 4357 C C . ALA A 1 560 ? -8.195 -29.685 -4.136 1.00 97.44 560 ALA A C 1
ATOM 4359 O O . ALA A 1 560 ? -7.047 -30.088 -3.968 1.00 97.44 560 ALA A O 1
ATOM 4360 N N . VAL A 1 561 ? -8.891 -29.147 -3.129 1.00 96.69 561 VAL A N 1
ATOM 4361 C CA . VAL A 1 561 ? -8.359 -29.005 -1.760 1.00 96.69 561 VAL A CA 1
ATOM 4362 C C . VAL A 1 561 ? -7.979 -30.363 -1.168 1.00 96.69 561 VAL A C 1
ATOM 4364 O O . VAL A 1 561 ? -6.906 -30.506 -0.583 1.00 96.69 561 VAL A O 1
ATOM 4367 N N . MET A 1 562 ? -8.815 -31.385 -1.358 1.00 96.75 562 MET A N 1
ATOM 4368 C CA . MET A 1 562 ? -8.552 -32.729 -0.839 1.00 96.75 562 MET A CA 1
ATOM 4369 C C . MET A 1 562 ? -7.347 -33.418 -1.499 1.00 96.75 562 MET A C 1
ATOM 4371 O O . MET A 1 562 ? -6.810 -34.348 -0.900 1.00 96.75 562 MET A O 1
ATOM 4375 N N . LEU A 1 563 ? -6.882 -32.967 -2.674 1.00 96.81 563 LEU A N 1
ATOM 4376 C CA . LEU A 1 563 ? -5.632 -33.458 -3.277 1.00 96.81 563 LEU A CA 1
ATOM 4377 C C . LEU A 1 563 ? -4.391 -33.061 -2.466 1.00 96.81 563 LEU A C 1
ATOM 4379 O O . LEU A 1 563 ? -3.380 -33.757 -2.529 1.00 96.81 563 LEU A O 1
ATOM 4383 N N . TYR A 1 564 ? -4.478 -31.970 -1.702 1.00 94.69 564 TYR A N 1
ATOM 4384 C CA . TYR A 1 564 ? -3.392 -31.434 -0.878 1.00 94.69 564 TYR A CA 1
ATOM 4385 C C . TYR A 1 564 ? -3.602 -31.677 0.625 1.00 94.69 564 TYR A C 1
ATOM 4387 O O . TYR A 1 564 ? -2.809 -31.211 1.439 1.00 94.69 564 TYR A O 1
ATOM 4395 N N . ALA A 1 565 ? -4.664 -32.385 1.023 1.00 95.06 565 ALA A N 1
ATOM 4396 C CA . ALA A 1 565 ? -4.965 -32.621 2.430 1.00 95.06 565 ALA A CA 1
ATOM 4397 C C . ALA A 1 565 ? -3.963 -33.602 3.066 1.00 95.06 565 ALA A C 1
ATOM 4399 O O . ALA A 1 565 ? -3.963 -34.793 2.759 1.00 95.06 565 ALA A O 1
ATOM 4400 N N . GLU A 1 566 ? -3.153 -33.117 4.009 1.00 94.56 566 GLU A N 1
ATOM 4401 C CA . GLU A 1 566 ? -2.244 -33.962 4.800 1.00 94.56 566 GLU A CA 1
ATOM 4402 C C . GLU A 1 566 ? -2.943 -34.632 5.992 1.00 94.56 566 GLU A C 1
ATOM 4404 O O . GLU A 1 566 ? -2.575 -35.729 6.417 1.00 94.56 566 GLU A O 1
ATOM 4409 N N . SER A 1 567 ? -3.978 -33.987 6.537 1.00 94.00 567 SER A N 1
ATOM 4410 C CA . SER A 1 567 ? -4.794 -34.526 7.622 1.00 94.00 567 SER A CA 1
ATOM 4411 C C . SER A 1 567 ? -6.246 -34.066 7.507 1.00 94.00 567 SER A C 1
ATOM 4413 O O . SER A 1 567 ? -6.547 -33.032 6.914 1.00 94.00 567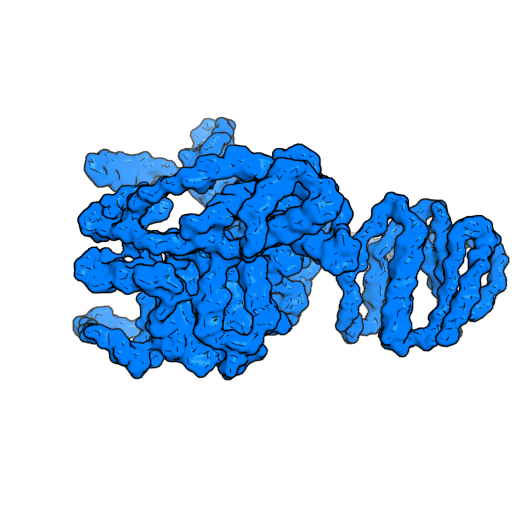 SER A O 1
ATOM 4415 N N . VAL A 1 568 ? -7.161 -34.859 8.069 1.00 94.94 568 VAL A N 1
ATOM 4416 C CA . VAL A 1 568 ? -8.588 -34.531 8.146 1.00 94.94 568 VAL A CA 1
ATOM 4417 C C . VAL A 1 568 ? -9.044 -34.748 9.577 1.00 94.94 568 VAL A C 1
ATOM 4419 O O . VAL A 1 568 ? -8.972 -35.862 10.096 1.00 94.94 568 VAL A O 1
ATOM 4422 N N . GLN A 1 569 ? -9.543 -33.685 10.200 1.00 94.25 569 GLN A N 1
ATOM 4423 C CA . GLN A 1 569 ? -10.150 -33.740 11.521 1.00 94.25 569 GLN A CA 1
ATOM 4424 C C . GLN A 1 569 ? -11.648 -33.458 11.412 1.00 94.25 569 GLN A C 1
ATOM 4426 O O . GLN A 1 569 ? -12.066 -32.488 10.784 1.00 94.25 569 GLN A O 1
ATOM 4431 N N . VAL A 1 570 ? -12.458 -34.306 12.045 1.00 93.31 570 VAL A N 1
ATOM 4432 C CA . VAL A 1 570 ? -13.901 -34.090 12.183 1.00 93.31 570 VAL A CA 1
ATOM 4433 C C . VAL A 1 570 ? -14.164 -33.558 13.585 1.00 93.31 570 VAL A C 1
ATOM 4435 O O . VAL A 1 570 ? -13.825 -34.211 14.571 1.00 93.31 570 VAL A O 1
ATOM 4438 N N . LEU A 1 571 ? -14.742 -32.360 13.666 1.00 90.69 571 LEU A N 1
ATOM 4439 C CA . LEU A 1 571 ? -15.159 -31.741 14.920 1.00 90.69 571 LEU A CA 1
ATOM 4440 C C . LEU A 1 571 ? -16.658 -31.985 15.110 1.00 90.69 571 LEU A C 1
ATOM 4442 O O . LEU A 1 571 ? -17.470 -31.541 14.300 1.00 90.69 571 LEU A O 1
ATOM 4446 N N . GLU A 1 572 ? -17.025 -32.704 16.168 1.00 86.88 572 GLU A N 1
ATOM 4447 C CA . GLU A 1 572 ? -18.421 -32.945 16.531 1.00 86.88 572 GLU A CA 1
ATOM 4448 C C . GLU A 1 572 ? -18.840 -31.986 17.646 1.00 86.88 572 GLU A C 1
ATOM 4450 O O . GLU A 1 572 ? -18.176 -31.881 18.680 1.00 86.88 572 GLU A O 1
ATOM 4455 N N . TYR A 1 573 ? -19.963 -31.296 17.459 1.00 76.81 573 TYR A N 1
ATOM 4456 C CA . TYR A 1 573 ? -20.563 -30.504 18.527 1.00 76.81 573 TYR A CA 1
ATOM 4457 C C . TYR A 1 573 ? -21.260 -31.434 19.525 1.00 76.81 573 TYR A C 1
ATOM 4459 O O . TYR A 1 573 ? -22.041 -32.306 19.138 1.00 76.81 573 TYR A O 1
ATOM 4467 N N . GLY A 1 574 ? -21.007 -31.236 20.820 1.00 67.56 574 GLY A N 1
ATOM 4468 C CA . GLY A 1 574 ? -21.717 -31.969 21.865 1.00 67.56 574 GLY A CA 1
ATOM 4469 C C . GLY A 1 574 ? -23.225 -31.661 21.840 1.00 67.56 574 GLY A C 1
ATOM 4470 O O . GLY A 1 574 ? -23.616 -30.530 21.528 1.00 67.56 574 GLY A O 1
ATOM 4471 N N . PRO A 1 575 ? -24.100 -32.628 22.180 1.00 56.59 575 PRO A N 1
ATOM 4472 C CA . PRO A 1 575 ? -25.537 -32.380 22.250 1.00 56.59 575 PRO A CA 1
ATOM 4473 C C . PRO A 1 575 ? -25.837 -31.231 23.229 1.00 56.59 575 PRO A C 1
ATOM 4475 O O . PRO A 1 575 ? -25.494 -31.311 24.406 1.00 56.59 575 PRO A O 1
ATOM 4478 N N . GLY A 1 576 ? -26.477 -30.165 22.730 1.00 59.50 576 GLY A N 1
ATOM 4479 C CA . GLY A 1 576 ? -26.903 -28.999 23.520 1.00 59.50 576 GLY A CA 1
ATOM 4480 C C . GLY A 1 576 ? -26.049 -27.728 23.394 1.00 59.50 576 GLY A C 1
ATOM 4481 O O . GLY A 1 576 ? -26.357 -26.758 24.075 1.00 59.50 576 GLY A O 1
ATOM 4482 N N . GLN A 1 577 ? -25.008 -27.696 22.549 1.00 57.28 577 GLN A N 1
ATOM 4483 C CA . GLN A 1 577 ? -24.166 -26.493 22.364 1.00 57.28 577 GLN A CA 1
ATOM 4484 C C . GLN A 1 577 ? -24.560 -25.586 21.191 1.00 57.28 577 GLN A C 1
ATOM 4486 O O . GLN A 1 577 ? -23.980 -24.518 21.022 1.00 57.28 577 GLN A O 1
ATOM 4491 N N . VAL A 1 578 ? -25.556 -25.983 20.403 1.00 51.84 578 VAL A N 1
ATOM 4492 C CA . VAL A 1 578 ? -26.126 -25.143 19.350 1.00 51.84 578 VAL A CA 1
ATOM 4493 C C . VAL A 1 578 ? -27.613 -25.032 19.645 1.00 51.84 578 VAL A C 1
ATOM 4495 O O . VAL A 1 578 ? -28.378 -25.941 19.320 1.00 51.84 578 VAL A O 1
ATOM 4498 N N . GLU A 1 579 ? -28.039 -23.944 20.291 1.00 48.84 579 GLU A N 1
ATOM 4499 C CA . GLU A 1 579 ? -29.413 -23.513 20.056 1.00 48.84 579 GLU A CA 1
ATOM 4500 C C . GLU A 1 579 ? -29.480 -23.150 18.571 1.00 48.84 579 GLU A C 1
ATOM 4502 O O . GLU A 1 579 ? -28.650 -22.358 18.110 1.00 48.84 579 GLU A O 1
ATOM 4507 N N . PRO A 1 580 ? -30.388 -23.746 17.779 1.00 46.59 580 PRO A N 1
ATOM 4508 C CA . PRO A 1 580 ? -30.624 -23.238 16.445 1.00 46.59 580 PRO A CA 1
ATOM 4509 C C . PRO A 1 580 ? -31.019 -21.778 16.627 1.00 46.59 580 PRO A C 1
ATOM 4511 O O . PRO A 1 580 ? -32.065 -21.493 17.210 1.00 46.59 580 PRO A O 1
ATOM 4514 N N . VAL A 1 581 ? -30.171 -20.856 16.164 1.00 48.25 581 VAL A N 1
ATOM 4515 C CA . VAL A 1 581 ? -30.592 -19.474 15.968 1.00 48.25 581 VAL A CA 1
ATOM 4516 C C . VAL A 1 581 ? -31.787 -19.600 15.042 1.00 48.25 581 VAL A C 1
ATOM 4518 O O . VAL A 1 581 ? -31.630 -19.998 13.884 1.00 48.25 581 VAL A O 1
ATOM 4521 N N . ALA A 1 582 ? -32.991 -19.415 15.594 1.00 41.72 582 ALA A N 1
ATOM 4522 C CA . ALA A 1 582 ? -34.212 -19.420 14.814 1.00 41.72 582 ALA A CA 1
ATOM 4523 C C . ALA A 1 582 ? -33.928 -18.502 13.635 1.00 41.72 582 ALA A C 1
ATOM 4525 O O . ALA A 1 582 ? -33.473 -17.381 13.866 1.00 41.72 582 ALA A O 1
ATOM 4526 N N . ALA A 1 583 ? -34.082 -19.015 12.410 1.00 41.09 583 ALA A N 1
ATOM 4527 C CA . ALA A 1 583 ? -33.914 -18.217 11.209 1.00 41.09 583 ALA A CA 1
ATOM 4528 C C . ALA A 1 583 ? -34.670 -16.918 11.466 1.00 41.09 583 ALA A C 1
ATOM 4530 O O . ALA A 1 583 ? -35.895 -16.955 11.607 1.00 41.09 583 ALA A O 1
ATOM 4531 N N . ALA A 1 584 ? -33.935 -15.819 11.673 1.00 37.34 584 ALA A N 1
ATOM 4532 C CA . ALA A 1 584 ? -34.554 -14.526 11.843 1.00 37.34 584 ALA A CA 1
ATOM 4533 C C . ALA A 1 584 ? -35.404 -14.387 10.591 1.00 37.34 584 ALA A C 1
ATOM 4535 O O . ALA A 1 584 ? -34.877 -14.484 9.482 1.00 37.34 584 ALA A O 1
ATOM 4536 N N . SER A 1 585 ? -36.723 -14.344 10.766 1.00 36.12 585 SER A N 1
ATOM 4537 C CA . SER A 1 585 ? -37.628 -14.098 9.662 1.00 36.12 585 SER A CA 1
ATOM 4538 C C . SER A 1 585 ? -37.155 -12.791 9.056 1.00 36.12 585 SER A C 1
ATOM 4540 O O . SER A 1 585 ? -37.274 -11.749 9.701 1.00 36.12 585 SER A O 1
ATOM 4542 N N . GLU A 1 586 ? -36.526 -12.876 7.888 1.00 39.50 586 GLU A N 1
ATOM 4543 C CA . GLU A 1 586 ? -36.167 -11.723 7.085 1.00 39.50 586 GLU A CA 1
ATOM 4544 C C . GLU A 1 586 ? -37.498 -11.034 6.769 1.00 39.50 586 GLU A C 1
ATOM 4546 O O . GLU A 1 586 ? -38.237 -11.447 5.873 1.00 39.50 586 GLU A O 1
ATOM 4551 N N . GLU A 1 587 ? -37.868 -10.028 7.566 1.00 34.41 587 GLU A N 1
ATOM 4552 C CA . GLU A 1 587 ? -38.758 -9.010 7.042 1.00 34.41 587 GLU A CA 1
ATOM 4553 C C . GLU A 1 587 ? -38.000 -8.383 5.870 1.00 34.41 587 GLU A C 1
ATOM 4555 O O . GLU A 1 587 ? -36.849 -7.969 6.046 1.00 34.41 587 GLU A O 1
ATOM 4560 N N . PRO A 1 588 ? -38.583 -8.355 4.662 1.00 30.08 588 PRO A N 1
ATOM 4561 C CA . PRO A 1 588 ? -37.950 -7.679 3.551 1.00 30.08 588 PRO A CA 1
ATOM 4562 C C . PRO A 1 588 ? -37.744 -6.227 3.971 1.00 30.08 588 PRO A C 1
ATOM 4564 O O . PRO A 1 588 ? -38.709 -5.521 4.275 1.00 30.08 588 PRO A O 1
ATOM 4567 N N . VAL A 1 589 ? -36.486 -5.786 3.998 1.00 34.62 589 VAL A N 1
ATOM 4568 C CA . VAL A 1 589 ? -36.155 -4.368 4.104 1.00 34.62 589 VAL A CA 1
ATOM 4569 C C . VAL A 1 589 ? -36.695 -3.725 2.832 1.00 34.62 589 VAL A C 1
ATOM 4571 O O . VAL A 1 589 ? -36.078 -3.764 1.770 1.00 34.62 589 VAL A O 1
ATOM 4574 N N . GLY A 1 590 ? -37.928 -3.228 2.917 1.00 29.47 590 GLY A N 1
ATOM 4575 C CA . GLY A 1 590 ? -38.536 -2.426 1.870 1.00 29.47 590 GLY A CA 1
ATOM 4576 C C . GLY A 1 590 ? -37.694 -1.173 1.616 1.00 29.47 590 GLY A C 1
ATOM 4577 O O . GLY A 1 590 ? -36.921 -0.766 2.488 1.00 29.47 590 GLY A O 1
ATOM 4578 N N . PRO A 1 591 ? -37.840 -0.540 0.439 1.00 30.91 591 PRO A N 1
ATOM 4579 C CA . PRO A 1 591 ? -37.111 0.680 0.121 1.00 30.91 591 PRO A CA 1
ATOM 4580 C C . PRO A 1 591 ? -37.357 1.695 1.236 1.00 30.91 591 PRO A C 1
ATOM 4582 O O . PRO A 1 591 ? -38.509 1.982 1.572 1.00 30.91 591 PRO A O 1
ATOM 4585 N N . THR A 1 592 ? -36.279 2.193 1.837 1.00 30.00 592 THR A N 1
ATOM 4586 C CA . THR A 1 592 ? -36.317 3.190 2.904 1.00 30.00 592 THR A CA 1
ATOM 4587 C C . THR A 1 592 ? -37.197 4.357 2.468 1.00 30.00 592 THR A C 1
ATOM 4589 O O . THR A 1 592 ? -36.872 5.146 1.581 1.00 30.00 592 THR A O 1
ATOM 4592 N N . SER A 1 593 ? -38.379 4.444 3.077 1.00 27.50 593 SER A N 1
ATOM 4593 C CA . SER A 1 593 ? -39.297 5.549 2.870 1.00 27.50 593 SER A CA 1
ATOM 4594 C C . SER A 1 593 ? -38.632 6.827 3.369 1.00 27.50 593 SER A C 1
ATOM 4596 O O . SER A 1 593 ? -38.268 6.910 4.543 1.00 27.50 593 SER A O 1
ATOM 4598 N N . ARG A 1 594 ? -38.533 7.835 2.494 1.00 33.03 594 ARG A N 1
ATOM 4599 C CA . ARG A 1 594 ? -38.337 9.242 2.867 1.00 33.03 594 ARG A CA 1
ATOM 4600 C C . ARG A 1 594 ? -39.280 9.587 4.024 1.00 33.03 594 ARG A C 1
ATOM 4602 O O . ARG A 1 594 ? -40.476 9.779 3.810 1.00 33.03 594 ARG A O 1
ATOM 4609 N N . ALA A 1 595 ? -38.752 9.671 5.240 1.00 25.98 595 ALA A N 1
ATOM 4610 C CA . ALA A 1 595 ? -39.496 10.191 6.373 1.00 25.98 595 ALA A CA 1
ATOM 4611 C C . ALA A 1 595 ? -39.559 11.717 6.245 1.00 25.98 595 ALA A C 1
ATOM 4613 O O . ALA A 1 595 ? -38.577 12.433 6.434 1.00 25.98 595 ALA A O 1
ATOM 4614 N N . SER A 1 596 ? -40.743 12.205 5.886 1.00 26.67 596 SER A N 1
ATOM 4615 C CA . SER A 1 596 ? -41.131 13.604 5.963 1.00 26.67 596 SER A CA 1
ATOM 4616 C C . SER A 1 596 ? -41.064 14.091 7.414 1.00 26.67 596 SER A C 1
ATOM 4618 O O . SER A 1 596 ? -41.895 13.698 8.236 1.00 26.67 596 SER A O 1
ATOM 4620 N N . MET A 1 597 ? -40.137 14.995 7.730 1.00 24.97 597 MET A N 1
ATOM 4621 C CA . MET A 1 597 ? -40.271 15.845 8.912 1.00 24.97 597 MET A CA 1
ATOM 4622 C C . MET A 1 597 ? -41.227 16.996 8.591 1.00 24.97 597 MET A C 1
ATOM 4624 O O . MET A 1 597 ? -40.837 18.038 8.074 1.00 24.97 597 MET A O 1
ATOM 4628 N N . ALA A 1 598 ? -42.503 16.793 8.909 1.00 23.25 598 ALA A N 1
ATOM 4629 C CA . ALA A 1 598 ? -43.479 17.862 9.049 1.00 23.25 598 ALA A CA 1
ATOM 4630 C C . ALA A 1 598 ? -44.115 17.770 10.439 1.00 23.25 598 ALA A C 1
ATOM 4632 O O . ALA A 1 598 ? -44.779 16.787 10.760 1.00 23.25 598 ALA A O 1
ATOM 4633 N N . GLY A 1 599 ? -43.948 18.827 11.240 1.00 22.25 599 GLY A N 1
ATOM 4634 C CA . GLY A 1 599 ? -44.855 19.121 12.348 1.00 22.25 599 GLY A CA 1
ATOM 4635 C C . GLY A 1 599 ? -44.209 19.646 13.626 1.00 22.25 599 GLY A C 1
ATOM 4636 O O . GLY A 1 599 ? -43.987 18.878 14.555 1.00 22.25 599 GLY A O 1
ATOM 4637 N N . ARG A 1 600 ? -44.068 20.975 13.732 1.00 23.94 600 ARG A N 1
ATOM 4638 C CA . ARG A 1 600 ? -44.773 21.784 14.750 1.00 23.94 600 ARG A CA 1
ATOM 4639 C C . ARG A 1 600 ? -44.532 23.276 14.513 1.00 23.94 600 ARG A C 1
ATOM 4641 O O . ARG A 1 600 ? -43.563 23.860 14.979 1.00 23.94 600 ARG A O 1
ATOM 4648 N N . ALA A 1 601 ? -45.471 23.878 13.788 1.00 22.84 601 ALA A N 1
ATOM 4649 C CA . ALA A 1 601 ? -45.688 25.314 13.780 1.00 22.84 601 ALA A CA 1
ATOM 4650 C C . ALA A 1 601 ? -46.451 25.715 15.052 1.00 22.84 601 ALA A C 1
ATOM 4652 O O . ALA A 1 601 ? -47.456 25.089 15.388 1.00 22.84 601 ALA A O 1
ATOM 4653 N N . ASN A 1 602 ? -46.002 26.783 15.708 1.00 23.42 602 ASN A N 1
ATOM 4654 C CA . ASN A 1 602 ? -46.834 27.619 16.566 1.00 23.42 602 ASN A CA 1
ATOM 4655 C C . ASN A 1 602 ? -46.731 29.068 16.062 1.00 23.42 602 ASN A C 1
ATOM 4657 O O . ASN A 1 602 ? -45.642 29.590 15.848 1.00 23.42 602 ASN A O 1
ATOM 4661 N N . SER A 1 603 ? -47.912 29.649 15.845 1.00 21.34 603 SER A N 1
ATOM 4662 C CA . SER A 1 603 ? -48.273 31.032 15.480 1.00 21.34 603 SER A CA 1
ATOM 4663 C C . SER A 1 603 ? -47.485 32.112 16.244 1.00 21.34 603 SER A C 1
ATOM 4665 O O . SER A 1 603 ? -47.120 31.871 17.389 1.00 21.34 603 SER A O 1
ATOM 4667 N N . VAL A 1 604 ? -47.227 33.329 15.744 1.00 21.23 604 VAL A N 1
ATOM 4668 C CA . VAL A 1 604 ? -48.138 34.440 15.361 1.00 21.23 604 VAL A CA 1
ATOM 4669 C C . VAL A 1 604 ? -47.261 35.468 14.599 1.00 21.23 604 VAL A C 1
ATOM 4671 O O . VAL A 1 604 ? -46.161 35.753 15.050 1.00 21.23 604 VAL A O 1
ATOM 4674 N N . GLY A 1 605 ? -47.628 35.995 13.427 1.00 20.97 605 GLY A N 1
ATOM 4675 C CA . GLY A 1 605 ? -48.363 37.260 13.324 1.00 20.97 605 GLY A CA 1
ATOM 4676 C C . GLY A 1 605 ? -48.040 37.996 12.017 1.00 20.97 605 GLY A C 1
ATOM 4677 O O . GLY A 1 605 ? -46.881 38.142 11.646 1.00 20.97 605 GLY A O 1
ATOM 4678 N N . SER A 1 606 ? -49.085 38.434 11.319 1.00 21.19 606 SER A N 1
ATOM 4679 C CA . SER A 1 606 ? -49.032 39.240 10.098 1.00 21.19 606 SER A CA 1
ATOM 4680 C C . SER A 1 606 ? -48.505 40.650 10.360 1.00 21.19 606 SER A C 1
ATOM 4682 O O . SER A 1 606 ? -49.012 41.297 11.273 1.00 21.19 606 SER A O 1
ATOM 4684 N N . LEU A 1 607 ? -47.652 41.176 9.481 1.00 21.98 607 LEU A N 1
ATOM 4685 C CA . LEU A 1 607 ? -47.611 42.601 9.140 1.00 21.98 607 LEU A CA 1
ATOM 4686 C C . LEU A 1 607 ? -47.235 42.752 7.660 1.00 21.98 607 LEU A C 1
ATOM 4688 O O . LEU A 1 607 ? -46.451 41.980 7.117 1.00 21.98 607 LEU A O 1
ATOM 4692 N N . ALA A 1 608 ? -47.909 43.697 7.017 1.00 21.36 608 ALA A N 1
ATOM 4693 C CA . ALA A 1 608 ? -47.955 43.922 5.584 1.00 21.36 608 ALA A CA 1
ATOM 4694 C C . ALA A 1 608 ? -46.813 44.815 5.062 1.00 21.36 608 ALA A C 1
ATOM 4696 O O . ALA A 1 608 ? -46.152 45.502 5.836 1.00 21.36 608 ALA A O 1
ATOM 4697 N N . ASN A 1 609 ? -46.772 44.875 3.726 1.00 22.27 609 ASN A N 1
ATOM 4698 C CA . ASN A 1 609 ? -46.346 45.968 2.844 1.00 22.27 609 ASN A CA 1
ATOM 4699 C C . ASN A 1 609 ? -44.947 45.961 2.195 1.00 22.27 609 ASN A C 1
ATOM 4701 O O . ASN A 1 609 ? -43.915 45.980 2.849 1.00 22.27 609 ASN A O 1
ATOM 4705 N N . GLU A 1 610 ? -45.039 46.106 0.863 1.00 22.36 610 GLU A N 1
ATOM 4706 C CA . GLU A 1 610 ? -44.198 46.902 -0.044 1.00 22.36 610 GLU A CA 1
ATOM 4707 C C . GLU A 1 610 ? -42.860 46.308 -0.503 1.00 22.36 610 GLU A C 1
ATOM 4709 O O . GLU A 1 610 ? -41.813 46.486 0.107 1.00 22.36 610 GLU A O 1
ATOM 4714 N N . GLY A 1 611 ? -42.899 45.675 -1.681 1.00 20.42 611 GLY A N 1
ATOM 4715 C CA . GLY A 1 611 ? -41.728 45.514 -2.540 1.00 20.42 611 GLY A CA 1
ATOM 4716 C C . GLY A 1 611 ? -41.670 46.632 -3.589 1.00 20.42 611 GLY A C 1
ATOM 4717 O O . GLY A 1 611 ? -42.712 46.957 -4.166 1.00 20.42 611 GLY A O 1
ATOM 4718 N N . PRO A 1 612 ? -40.489 47.204 -3.884 1.00 23.14 612 PRO A N 1
ATOM 4719 C CA . PRO A 1 612 ? -40.268 47.955 -5.104 1.00 23.14 612 PRO A CA 1
ATOM 4720 C C . PRO A 1 612 ? -39.629 47.075 -6.187 1.00 23.14 612 PRO A C 1
ATOM 4722 O O . PRO A 1 612 ? -38.746 46.256 -5.933 1.00 23.14 612 PRO A O 1
ATOM 4725 N N . ALA A 1 613 ? -40.110 47.287 -7.410 1.00 24.06 613 ALA A N 1
ATOM 4726 C CA . ALA A 1 613 ? -39.512 46.843 -8.657 1.00 24.06 613 ALA A CA 1
ATOM 4727 C C . ALA A 1 613 ? -38.121 47.468 -8.862 1.00 24.06 613 ALA A C 1
ATOM 4729 O O . ALA A 1 613 ? -37.909 48.620 -8.482 1.00 24.06 613 ALA A O 1
ATOM 4730 N N . PHE A 1 614 ? -37.215 46.742 -9.520 1.00 23.66 614 PHE A N 1
ATOM 4731 C CA . PHE A 1 614 ? -35.984 47.306 -10.075 1.00 23.66 614 PHE A CA 1
ATOM 4732 C C . PHE A 1 614 ? -35.960 47.135 -11.593 1.00 23.66 614 PHE A C 1
ATOM 4734 O O . PHE A 1 614 ? -36.321 46.087 -12.126 1.00 23.66 614 PHE A O 1
ATOM 4741 N N . SER A 1 615 ? -35.613 48.245 -12.234 1.00 23.36 615 SER A N 1
ATOM 4742 C CA . SER A 1 615 ? -35.639 48.543 -13.656 1.00 23.36 615 SER A CA 1
ATOM 4743 C C . SER A 1 615 ? -34.411 48.023 -14.398 1.00 23.36 615 SER A C 1
ATOM 4745 O O . SER A 1 615 ? -33.320 47.925 -13.836 1.00 23.36 615 SER A O 1
ATOM 4747 N N . GLU A 1 616 ? -34.621 47.770 -15.687 1.00 27.73 616 GLU A N 1
ATOM 4748 C CA . GLU A 1 616 ? -33.611 47.790 -16.743 1.00 27.73 616 GLU A CA 1
ATOM 4749 C C . GLU A 1 616 ? -32.896 49.153 -16.777 1.00 27.73 616 GLU A C 1
ATOM 4751 O O . GLU A 1 616 ? -33.532 50.175 -16.522 1.00 27.73 616 GLU A O 1
ATOM 4756 N N . ASP A 1 617 ? -31.580 49.138 -17.014 1.00 22.88 617 ASP A N 1
ATOM 4757 C CA . ASP A 1 617 ? -30.828 50.050 -17.898 1.00 22.88 617 ASP A CA 1
ATOM 4758 C C . ASP A 1 617 ? -29.323 49.920 -17.591 1.00 22.88 617 ASP A C 1
ATOM 4760 O O . ASP A 1 617 ? -28.848 50.287 -16.515 1.00 22.88 617 ASP A O 1
ATOM 4764 N N . LEU A 1 618 ? -28.560 49.383 -18.548 1.00 22.00 618 LEU A N 1
ATOM 4765 C CA . LEU A 1 618 ? -27.099 49.443 -18.560 1.00 22.00 618 LEU A CA 1
ATOM 4766 C C . LEU A 1 618 ? -26.697 50.272 -19.788 1.00 22.00 618 LEU A C 1
ATOM 4768 O O . LEU A 1 618 ? -26.821 49.813 -20.923 1.00 22.00 618 LEU A O 1
ATOM 4772 N N . ASP A 1 619 ? -26.281 51.515 -19.547 1.00 20.38 619 ASP A N 1
ATOM 4773 C CA . ASP A 1 619 ? -25.804 52.460 -20.562 1.00 20.38 619 ASP A CA 1
ATOM 4774 C C . ASP A 1 619 ? -24.490 51.960 -21.190 1.00 20.38 619 ASP A C 1
ATOM 4776 O O . ASP A 1 619 ? -23.491 51.763 -20.493 1.00 20.38 619 ASP A O 1
ATOM 4780 N N . LEU A 1 620 ? -24.465 51.800 -22.517 1.00 21.98 620 LEU A N 1
ATOM 4781 C CA . LEU A 1 620 ? -23.252 51.545 -23.302 1.00 21.98 620 LEU A CA 1
ATOM 4782 C C . LEU A 1 620 ? -22.963 52.749 -24.207 1.00 21.98 620 LEU A C 1
ATOM 4784 O O . LEU A 1 620 ? -23.732 53.071 -25.113 1.00 21.98 620 LEU A O 1
ATOM 4788 N N . THR A 1 621 ? -21.832 53.412 -23.976 1.00 19.48 621 THR A N 1
ATOM 4789 C CA . THR A 1 621 ? -21.307 54.492 -24.822 1.00 19.48 621 THR A CA 1
ATOM 4790 C C . THR A 1 621 ? -20.473 53.928 -25.976 1.00 19.48 621 THR A C 1
ATOM 4792 O O . THR A 1 621 ? -19.533 53.169 -25.758 1.00 19.48 621 THR A O 1
ATOM 4795 N N . PHE A 1 622 ? -20.773 54.352 -27.208 1.00 22.53 622 PHE A N 1
ATOM 4796 C CA . PHE A 1 622 ? -20.012 54.015 -28.419 1.00 22.53 622 PHE A CA 1
ATOM 4797 C C . PHE A 1 622 ? -19.093 55.173 -28.835 1.00 22.53 622 PHE A C 1
ATOM 4799 O O . PHE A 1 622 ? -19.499 56.335 -28.784 1.00 22.53 622 PHE A O 1
ATOM 4806 N N . SER A 1 623 ? -17.875 54.865 -29.293 1.00 22.44 623 SER A N 1
ATOM 4807 C CA . SER A 1 623 ? -17.020 55.806 -30.027 1.00 22.44 623 SER A CA 1
ATOM 4808 C C . SER A 1 623 ? -16.816 55.319 -31.468 1.00 22.44 623 SER A C 1
ATOM 4810 O O . SER A 1 623 ? -16.515 54.153 -31.707 1.00 22.44 623 SER A O 1
ATOM 4812 N N . GLU A 1 624 ? -17.018 56.213 -32.439 1.00 29.22 624 GLU A N 1
ATOM 4813 C CA . GLU A 1 624 ? -16.762 55.971 -33.865 1.00 29.22 624 GLU A CA 1
ATOM 4814 C C . GLU A 1 624 ? -15.363 56.474 -34.258 1.00 29.22 624 GLU A C 1
ATOM 4816 O O . GLU A 1 624 ? -15.036 57.636 -34.019 1.00 29.22 624 GLU A O 1
ATOM 4821 N N . ASN A 1 625 ? -14.557 55.610 -34.885 1.00 25.72 625 ASN A N 1
ATOM 4822 C CA . ASN A 1 625 ? -13.472 55.913 -35.841 1.00 25.72 625 ASN A CA 1
ATOM 4823 C C . ASN A 1 625 ? -12.811 54.580 -36.251 1.00 25.72 625 ASN A C 1
ATOM 4825 O O . ASN A 1 625 ? -12.654 53.710 -35.407 1.00 25.72 625 ASN A O 1
ATOM 4829 N N . ALA A 1 626 ? -12.333 54.316 -37.466 1.00 26.05 626 ALA A N 1
ATOM 4830 C CA . ALA A 1 626 ? -12.384 54.968 -38.769 1.00 26.05 626 ALA A CA 1
ATOM 4831 C C . ALA A 1 626 ? -12.181 53.849 -39.824 1.00 26.05 626 ALA A C 1
ATOM 4833 O O . ALA A 1 626 ? -11.575 52.819 -39.532 1.00 26.05 626 ALA A O 1
ATOM 4834 N N . GLY A 1 627 ? -12.730 54.033 -41.026 1.00 31.44 627 GLY A N 1
ATOM 4835 C CA . GLY A 1 627 ? -12.965 52.971 -42.008 1.00 31.44 627 GLY A CA 1
ATOM 4836 C C . GLY A 1 627 ? -11.749 52.217 -42.564 1.00 31.44 627 GLY A C 1
ATOM 4837 O O . GLY A 1 627 ? -10.731 52.802 -42.929 1.00 31.44 627 GLY A O 1
ATOM 4838 N N . LEU A 1 628 ? -11.957 50.913 -42.754 1.00 26.06 628 LEU A N 1
ATOM 4839 C CA . LEU A 1 628 ? -11.243 50.046 -43.692 1.00 26.06 628 LEU A CA 1
ATOM 4840 C C . LEU A 1 628 ? -12.288 49.221 -44.470 1.00 26.06 628 LEU A C 1
ATOM 4842 O O . LEU A 1 628 ? -13.283 48.804 -43.874 1.00 26.06 628 LEU A O 1
ATOM 4846 N N . PRO A 1 629 ? -12.122 48.998 -45.786 1.00 26.84 629 PRO A N 1
ATOM 4847 C CA . PRO A 1 629 ? -13.036 48.160 -46.551 1.00 26.84 629 PRO A CA 1
ATOM 4848 C C . PRO A 1 629 ? -12.746 46.683 -46.253 1.00 26.84 629 PRO A C 1
ATOM 4850 O O . PRO A 1 629 ? -11.641 46.204 -46.496 1.00 26.84 629 PRO A O 1
ATOM 4853 N N . LEU A 1 630 ? -13.736 45.964 -45.728 1.00 29.66 630 LEU A N 1
ATOM 4854 C CA . LEU A 1 630 ? -13.647 44.529 -45.459 1.00 29.66 630 LEU A CA 1
ATOM 4855 C C . LEU A 1 630 ? -14.009 43.744 -46.729 1.00 29.66 630 LEU A C 1
ATOM 4857 O O . LEU A 1 630 ? -15.146 43.791 -47.193 1.00 29.66 630 LEU A O 1
ATOM 4861 N N . THR A 1 631 ? -13.035 43.045 -47.309 1.00 30.98 631 THR A N 1
ATOM 4862 C CA . THR A 1 631 ? -13.269 41.938 -48.251 1.00 30.98 631 THR A CA 1
ATOM 4863 C C . THR A 1 631 ? -13.540 40.649 -47.475 1.00 30.98 631 THR A C 1
ATOM 4865 O O . THR A 1 631 ? -12.975 40.469 -46.400 1.00 30.98 631 THR A O 1
ATOM 4868 N N . GLU A 1 632 ? -14.382 39.763 -48.019 1.00 30.56 632 GLU A N 1
ATOM 4869 C CA . GLU A 1 632 ? -14.773 38.479 -47.411 1.00 30.56 632 GLU A CA 1
ATOM 4870 C C . GLU A 1 632 ? -13.565 37.678 -46.889 1.00 30.56 632 GLU A C 1
ATOM 4872 O O . GLU A 1 632 ? -12.669 37.307 -47.648 1.00 30.56 632 GLU A O 1
ATOM 4877 N N . GLY A 1 633 ? -13.553 37.418 -45.579 1.00 31.38 633 GLY A N 1
ATOM 4878 C CA . GLY A 1 633 ? -12.531 36.636 -44.887 1.00 31.38 633 GLY A CA 1
ATOM 4879 C C . GLY A 1 633 ? -12.594 36.828 -43.369 1.00 31.38 633 GLY A C 1
ATOM 4880 O O . GLY A 1 633 ? -12.853 37.927 -42.883 1.00 31.38 633 GLY A O 1
ATOM 4881 N N . VAL A 1 634 ? -12.350 35.755 -42.609 1.00 31.89 634 VAL A N 1
ATOM 4882 C CA . VAL A 1 634 ? -12.200 35.817 -41.145 1.00 31.89 634 VAL A CA 1
ATOM 4883 C C . VAL A 1 634 ? -10.840 36.440 -40.825 1.00 31.89 634 VAL A C 1
ATOM 4885 O O . VAL A 1 634 ? -9.807 35.879 -41.183 1.00 31.89 634 VAL A O 1
ATOM 4888 N N . GLY A 1 635 ? -10.829 37.596 -40.161 1.00 31.28 635 GLY A N 1
ATOM 4889 C CA . GLY A 1 635 ? -9.607 38.295 -39.758 1.00 31.28 635 GLY A CA 1
ATOM 4890 C C . GLY A 1 635 ? -9.464 38.364 -38.240 1.00 31.28 635 GLY A C 1
ATOM 4891 O O . GLY A 1 635 ? -10.386 38.791 -37.554 1.00 31.28 635 GLY A O 1
ATOM 4892 N N . LEU A 1 636 ? -8.296 37.981 -37.719 1.00 32.22 636 LEU A N 1
ATOM 4893 C CA . LEU A 1 636 ? -7.898 38.180 -36.322 1.00 32.22 636 LEU A CA 1
ATOM 4894 C C . LEU A 1 636 ? -6.890 39.332 -36.256 1.00 32.22 636 LEU A C 1
ATOM 4896 O O . LEU A 1 636 ? -5.904 39.326 -36.991 1.00 32.22 636 LEU A O 1
ATOM 4900 N N . ALA A 1 637 ? -7.121 40.308 -35.379 1.00 32.59 637 ALA A N 1
ATOM 4901 C CA . ALA A 1 637 ? -6.229 41.450 -35.193 1.00 32.59 637 ALA A CA 1
ATOM 4902 C C . ALA A 1 637 ? -5.695 41.495 -33.756 1.00 32.59 637 ALA A C 1
ATOM 4904 O O . ALA A 1 637 ? -6.454 41.344 -32.801 1.00 32.59 637 ALA A O 1
ATOM 4905 N N . PHE A 1 638 ? -4.393 41.745 -33.608 1.00 33.69 638 PHE A N 1
ATOM 4906 C CA . PHE A 1 638 ? -3.717 41.865 -32.315 1.00 33.69 638 PHE A CA 1
ATOM 4907 C C . PHE A 1 638 ? -3.182 43.290 -32.132 1.00 33.69 638 PHE A C 1
ATOM 4909 O O . PHE A 1 638 ? -2.666 43.891 -33.074 1.00 33.69 638 PHE A O 1
ATOM 4916 N N . SER A 1 639 ? -3.302 43.830 -30.918 1.00 34.28 639 SER A N 1
ATOM 4917 C CA . SER A 1 639 ? -2.756 45.137 -30.526 1.00 34.28 639 SER A CA 1
ATOM 4918 C C . SER A 1 639 ? -1.614 44.941 -29.527 1.00 34.28 639 SER A C 1
ATOM 4920 O O . SER A 1 639 ? -1.720 44.106 -28.634 1.00 34.28 639 SER A O 1
ATOM 4922 N N . GLU A 1 640 ? -0.529 45.710 -29.664 1.00 31.89 640 GLU A N 1
ATOM 4923 C CA . GLU A 1 640 ? 0.687 45.562 -28.845 1.00 31.89 640 GLU A CA 1
ATOM 4924 C C . GLU A 1 640 ? 0.660 46.304 -27.498 1.00 31.89 640 GLU A C 1
ATOM 4926 O O . GLU A 1 640 ? 1.599 46.174 -26.717 1.00 31.89 640 GLU A O 1
ATOM 4931 N N . ASN A 1 641 ? -0.405 47.040 -27.167 1.00 29.91 641 ASN A N 1
ATOM 4932 C CA . ASN A 1 641 ? -0.464 47.777 -25.904 1.00 29.91 641 ASN A CA 1
ATOM 4933 C C . ASN A 1 641 ? -1.528 47.215 -24.947 1.00 29.91 641 ASN A C 1
ATOM 4935 O O . ASN A 1 641 ? -2.720 47.432 -25.138 1.00 29.91 641 ASN A O 1
ATOM 4939 N N . ALA A 1 642 ? -1.018 46.573 -23.888 1.00 32.88 642 ALA A N 1
ATOM 4940 C CA . ALA A 1 642 ? -1.658 46.145 -22.638 1.00 32.88 642 ALA A CA 1
ATOM 4941 C C . ALA A 1 642 ? -2.725 45.026 -22.717 1.00 32.88 642 ALA A C 1
ATOM 4943 O O . ALA A 1 642 ? -3.888 45.259 -23.037 1.00 32.88 642 ALA A O 1
ATOM 4944 N N . ASP A 1 643 ? -2.296 43.818 -22.327 1.00 33.19 643 ASP A N 1
ATOM 4945 C CA . ASP A 1 643 ? -3.030 42.736 -21.637 1.00 33.19 643 ASP A CA 1
ATOM 4946 C C . ASP A 1 643 ? -4.418 42.299 -22.150 1.00 33.19 643 ASP A C 1
ATOM 4948 O O . ASP A 1 643 ? -5.133 41.583 -21.451 1.00 33.19 643 ASP A O 1
ATOM 4952 N N . THR A 1 644 ? -4.805 42.655 -23.377 1.00 32.56 644 THR A N 1
ATOM 4953 C CA . THR A 1 644 ? -6.154 42.379 -23.900 1.00 32.56 644 THR A CA 1
ATOM 4954 C C . THR A 1 644 ? -6.094 41.813 -25.320 1.00 32.56 644 THR A C 1
ATOM 4956 O O . THR A 1 644 ? -5.476 42.402 -26.206 1.00 32.56 644 THR A O 1
ATOM 4959 N N . VAL A 1 645 ? -6.754 40.673 -25.559 1.00 34.41 645 VAL A N 1
ATOM 4960 C CA . VAL A 1 645 ? -6.923 40.085 -26.902 1.00 34.41 645 VAL A CA 1
ATOM 4961 C C . VAL A 1 645 ? -8.308 40.455 -27.427 1.00 34.41 645 VAL A C 1
ATOM 4963 O O . VAL A 1 645 ? -9.312 40.210 -26.761 1.00 34.41 645 VAL A O 1
ATOM 4966 N N . HIS A 1 646 ? -8.372 41.026 -28.631 1.00 33.00 646 HIS A N 1
ATOM 4967 C CA . HIS A 1 646 ? -9.630 41.339 -29.308 1.00 33.00 646 HIS A CA 1
ATOM 4968 C C . HIS A 1 646 ? -9.927 40.275 -30.369 1.00 33.00 646 HIS A C 1
ATOM 4970 O O . HIS A 1 646 ? -9.148 40.081 -31.298 1.00 33.00 646 HIS A O 1
ATOM 4976 N N . LEU A 1 647 ? -11.066 39.595 -30.246 1.00 32.16 647 LEU A N 1
ATOM 4977 C CA . LEU A 1 647 ? -11.584 38.681 -31.263 1.00 32.16 647 LEU A CA 1
ATOM 4978 C C . LEU A 1 647 ? -12.766 39.352 -31.965 1.00 32.16 647 LEU A C 1
ATOM 4980 O O . LEU A 1 647 ? -13.736 39.734 -31.314 1.00 32.16 647 LEU A O 1
ATOM 4984 N N . ALA A 1 648 ? -12.689 39.489 -33.287 1.00 31.45 648 ALA A N 1
ATOM 4985 C CA . ALA A 1 648 ? -13.804 39.929 -34.118 1.00 31.45 648 ALA A CA 1
ATOM 4986 C C . ALA A 1 648 ? -14.049 38.883 -35.212 1.00 31.45 648 ALA A C 1
ATOM 4988 O O . ALA A 1 648 ? -13.135 38.517 -35.945 1.00 31.45 648 ALA A O 1
ATOM 4989 N N . LEU A 1 649 ? -15.284 38.395 -35.314 1.00 31.30 649 LEU A N 1
ATOM 4990 C CA . LEU A 1 649 ? -15.750 37.520 -36.390 1.00 31.30 649 LEU A CA 1
ATOM 4991 C C . LEU A 1 649 ? -16.722 38.320 -37.26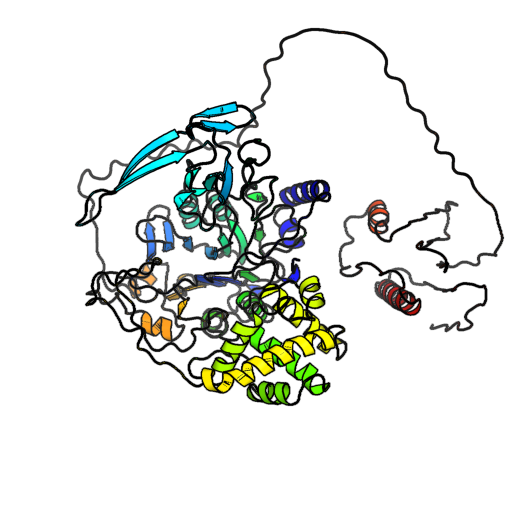3 1.00 31.30 649 LEU A C 1
ATOM 4993 O O . LEU A 1 649 ? -17.666 38.911 -36.744 1.00 31.30 649 LEU A O 1
ATOM 4997 N N . LEU A 1 650 ? -16.495 38.346 -38.577 1.00 31.08 650 LEU A N 1
ATOM 4998 C CA . LEU A 1 650 ? -17.347 39.045 -39.545 1.00 31.08 650 LEU A CA 1
ATOM 4999 C C . LEU A 1 650 ? -18.027 38.033 -40.492 1.00 31.08 650 LEU A C 1
ATOM 5001 O O . LEU A 1 650 ? -17.446 37.652 -41.499 1.00 31.08 650 LEU A O 1
ATOM 5005 N N . GLU A 1 651 ? -19.225 37.606 -40.061 1.00 39.41 651 GLU A N 1
ATOM 5006 C CA . GLU A 1 651 ? -20.479 37.149 -40.730 1.00 39.41 651 GLU A CA 1
ATOM 5007 C C . GLU A 1 651 ? -20.529 36.209 -41.970 1.00 39.41 651 GLU A C 1
ATOM 5009 O O . GLU A 1 651 ? -19.594 36.184 -42.771 1.00 39.41 651 GLU A O 1
ATOM 5014 N N . PRO A 1 652 ? -21.621 35.398 -42.142 1.00 32.72 652 PRO A N 1
ATOM 5015 C CA . PRO A 1 652 ? -22.974 35.868 -42.584 1.00 32.72 652 PRO A CA 1
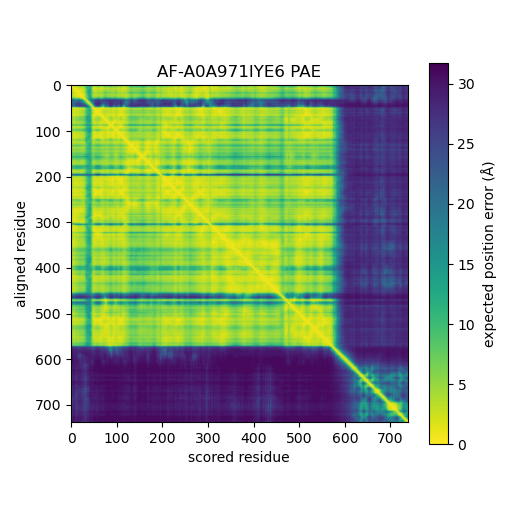ATOM 5016 C C . PRO A 1 652 ? -24.184 35.126 -41.921 1.00 32.72 652 PRO A C 1
ATOM 5018 O O . PRO A 1 652 ? -23.932 34.182 -41.174 1.00 32.72 652 PRO A O 1
ATOM 5021 N N . PRO A 1 653 ? -25.495 35.380 -42.218 1.00 33.25 653 PRO A N 1
ATOM 5022 C CA . PRO A 1 653 ? -26.184 36.437 -42.982 1.00 33.25 653 PRO A CA 1
ATOM 5023 C C . PRO A 1 653 ? -27.308 37.174 -42.189 1.00 33.25 653 PRO A C 1
ATOM 5025 O O . PRO A 1 653 ? -28.259 37.677 -42.794 1.00 33.25 653 PRO A O 1
ATOM 5028 N N . ASP A 1 654 ? -27.291 37.184 -40.856 1.00 35.91 654 ASP A N 1
ATOM 5029 C CA . ASP A 1 654 ? -28.361 37.759 -40.023 1.00 35.91 654 ASP A CA 1
ATOM 5030 C C . ASP A 1 654 ? -28.078 39.182 -39.501 1.00 35.91 654 ASP A C 1
ATOM 5032 O O . ASP A 1 654 ? -28.911 39.747 -38.785 1.00 35.91 654 ASP A O 1
ATOM 5036 N N . GLY A 1 655 ? -26.979 39.816 -39.931 1.00 34.09 655 GLY A N 1
ATOM 5037 C CA . GLY A 1 655 ? -26.711 41.238 -39.699 1.00 34.09 655 GLY A CA 1
ATOM 5038 C C . GLY A 1 655 ? -26.442 41.598 -38.235 1.00 34.09 655 GLY A C 1
ATOM 5039 O O . GLY A 1 655 ? -26.719 42.728 -37.820 1.00 34.09 655 GLY A O 1
ATOM 5040 N N . ARG A 1 656 ? -25.954 40.646 -37.433 1.00 34.31 656 ARG A N 1
ATOM 5041 C CA . ARG A 1 656 ? -25.608 40.828 -36.022 1.00 34.31 656 ARG A CA 1
ATOM 5042 C C . ARG A 1 656 ? -24.097 40.758 -35.826 1.00 34.31 656 ARG A C 1
ATOM 5044 O O . ARG A 1 656 ? -23.487 39.694 -35.831 1.00 34.31 656 ARG A O 1
ATOM 5051 N N . VAL A 1 657 ? -23.515 41.918 -35.535 1.00 33.56 657 VAL A N 1
ATOM 5052 C CA . VAL A 1 657 ? -22.118 42.045 -35.110 1.00 33.56 657 VAL A CA 1
ATOM 5053 C C . VAL A 1 657 ? -22.027 41.808 -33.601 1.00 33.56 657 VAL A C 1
ATOM 5055 O O . VAL A 1 657 ? -22.641 42.534 -32.818 1.00 33.56 657 VAL A O 1
ATOM 5058 N N . TYR A 1 658 ? -21.242 40.814 -33.184 1.00 33.38 658 TYR A N 1
ATOM 5059 C CA . TYR A 1 658 ? -20.965 40.533 -31.774 1.00 33.38 658 TYR A CA 1
ATOM 5060 C C . TYR A 1 658 ? -19.585 41.081 -31.394 1.00 33.38 658 TYR A C 1
ATOM 5062 O O . TYR A 1 658 ? -18.572 40.676 -31.961 1.00 33.38 658 TYR A O 1
ATOM 5070 N N . HIS A 1 659 ? -19.541 41.994 -30.422 1.00 30.53 659 HIS A N 1
ATOM 5071 C CA . HIS A 1 659 ? -18.300 42.497 -29.831 1.00 30.53 659 HIS A CA 1
ATOM 5072 C C . HIS A 1 659 ? -18.105 41.885 -28.441 1.00 30.53 659 HIS A C 1
ATOM 5074 O O . HIS A 1 659 ? -18.966 42.035 -27.577 1.00 30.53 659 HIS A O 1
ATOM 5080 N N . GLY A 1 660 ? -16.963 41.232 -28.216 1.00 32.38 660 GLY A N 1
ATOM 5081 C CA . GLY A 1 660 ? -16.537 40.766 -26.898 1.00 32.38 660 GLY A CA 1
ATOM 5082 C C . GLY A 1 660 ? -15.119 41.240 -26.595 1.00 32.38 660 GLY A C 1
ATOM 5083 O O . GLY A 1 660 ? -14.197 40.998 -27.370 1.00 32.38 660 GLY A O 1
ATOM 5084 N N . THR A 1 661 ? -14.933 41.924 -25.470 1.00 29.02 661 THR A N 1
ATOM 5085 C CA . THR A 1 661 ? -13.615 42.246 -24.904 1.00 29.02 661 THR A CA 1
ATOM 5086 C C . THR A 1 661 ? -13.418 41.409 -23.650 1.00 29.02 661 THR A C 1
ATOM 5088 O O . THR A 1 661 ? -14.208 41.554 -22.720 1.00 29.02 661 THR A O 1
ATOM 5091 N N . SER A 1 662 ? -12.383 40.563 -23.603 1.00 33.75 662 SER A N 1
ATOM 5092 C CA . SER A 1 662 ? -12.022 39.832 -22.381 1.00 33.75 662 SER A CA 1
ATOM 5093 C C . SER A 1 662 ? -10.632 40.245 -21.878 1.00 33.75 662 SER A C 1
ATOM 5095 O O . SER A 1 662 ? -9.688 40.238 -22.672 1.00 33.75 662 SER A O 1
ATOM 5097 N N . PRO A 1 663 ? -10.469 40.548 -20.575 1.00 28.53 663 PRO A N 1
ATOM 5098 C CA . PRO A 1 663 ? -9.166 40.765 -19.954 1.00 28.53 663 PRO A CA 1
ATOM 5099 C C . PRO A 1 663 ? -8.427 39.464 -19.582 1.00 28.53 663 PRO A C 1
ATOM 5101 O O . PRO A 1 663 ? -7.333 39.532 -19.031 1.00 28.53 663 PRO A O 1
ATOM 5104 N N . SER A 1 664 ? -8.985 38.266 -19.822 1.00 32.97 664 SER A N 1
ATOM 5105 C CA . SER A 1 664 ? -8.260 37.011 -19.565 1.00 32.97 664 SER A CA 1
ATOM 5106 C C . SER A 1 664 ? -8.779 35.824 -20.387 1.00 32.97 664 SER A C 1
ATOM 5108 O O . SER A 1 664 ? -9.967 35.710 -20.680 1.00 32.97 664 SER A O 1
ATOM 5110 N N . THR A 1 665 ? -7.892 34.894 -20.744 1.00 36.47 665 THR A N 1
ATOM 5111 C CA . THR A 1 665 ? -8.172 33.704 -21.573 1.00 36.47 665 THR A CA 1
ATOM 5112 C C . THR A 1 665 ? -9.070 32.641 -20.912 1.00 36.47 665 THR A C 1
ATOM 5114 O O . THR A 1 665 ? -9.216 31.558 -21.467 1.00 36.47 665 THR A O 1
ATOM 5117 N N . ARG A 1 666 ? -9.682 32.916 -19.750 1.00 38.06 666 ARG A N 1
ATOM 5118 C CA . ARG A 1 666 ? -10.488 31.950 -18.974 1.00 38.06 666 ARG A CA 1
ATOM 5119 C C . ARG A 1 666 ? -11.965 31.834 -19.374 1.00 38.06 666 ARG A C 1
ATOM 5121 O O . ARG A 1 666 ? -12.618 30.916 -18.901 1.00 38.06 666 ARG A O 1
ATOM 5128 N N . ASP A 1 667 ? -12.471 32.692 -20.259 1.00 38.78 667 ASP A N 1
ATOM 5129 C CA . ASP A 1 667 ? -13.904 32.713 -20.619 1.00 38.78 667 ASP A CA 1
ATOM 5130 C C . ASP A 1 667 ? -14.222 32.200 -22.036 1.00 38.78 667 ASP A C 1
ATOM 5132 O O . ASP A 1 667 ? -15.370 32.252 -22.477 1.00 38.78 667 ASP A O 1
ATOM 5136 N N . VAL A 1 668 ? -13.236 31.653 -22.756 1.00 37.12 668 VAL A N 1
ATOM 5137 C CA . VAL A 1 668 ? -13.492 30.972 -24.043 1.00 37.12 668 VAL A CA 1
ATOM 5138 C C . VAL A 1 668 ? -14.333 29.709 -23.818 1.00 37.12 668 VAL A C 1
ATOM 5140 O O . VAL A 1 668 ? -15.272 29.451 -24.570 1.00 37.12 668 VAL A O 1
ATOM 5143 N N . ASP A 1 669 ? -14.073 28.990 -22.725 1.00 38.28 669 ASP A N 1
ATOM 5144 C CA . ASP A 1 669 ? -14.787 27.764 -22.353 1.00 38.28 669 ASP A CA 1
ATOM 5145 C C . ASP A 1 669 ? -16.261 28.033 -22.004 1.00 38.28 669 ASP A C 1
ATOM 5147 O O . ASP A 1 669 ? -17.146 27.263 -22.377 1.00 38.28 669 ASP A O 1
ATOM 5151 N N . ALA A 1 670 ? -16.555 29.176 -21.371 1.00 37.88 670 ALA A N 1
ATOM 5152 C CA . ALA A 1 670 ? -17.922 29.608 -21.074 1.00 37.88 670 ALA A CA 1
ATOM 5153 C C . ALA A 1 670 ? -18.699 30.012 -22.342 1.00 37.88 670 ALA A C 1
ATOM 5155 O O . ALA A 1 670 ? -19.906 29.777 -22.437 1.00 37.88 670 ALA A O 1
ATOM 5156 N N . TYR A 1 671 ? -18.012 30.578 -23.340 1.00 35.56 671 TYR A N 1
ATOM 5157 C CA . TYR A 1 671 ? -18.614 30.953 -24.623 1.00 35.56 671 TYR A CA 1
ATOM 5158 C C . TYR A 1 671 ? -18.906 29.727 -25.505 1.00 35.56 671 TYR A C 1
ATOM 5160 O O . TYR A 1 671 ? -19.937 29.676 -26.173 1.00 35.56 671 TYR A O 1
ATOM 5168 N N . ILE A 1 672 ? -18.046 28.703 -25.452 1.00 40.25 672 ILE A N 1
ATOM 5169 C CA . ILE A 1 672 ? -18.266 27.406 -26.112 1.00 40.25 672 ILE A CA 1
ATOM 5170 C C . ILE A 1 672 ? -19.407 26.635 -25.429 1.00 40.25 672 ILE A C 1
ATOM 5172 O O . ILE A 1 672 ? -20.262 26.074 -26.114 1.00 40.25 672 ILE A O 1
ATOM 5176 N N . ALA A 1 673 ? -19.495 26.681 -24.095 1.00 39.34 673 ALA A N 1
ATOM 5177 C CA . ALA A 1 673 ? -20.589 26.069 -23.338 1.00 39.34 673 ALA A CA 1
ATOM 5178 C C . ALA A 1 673 ? -21.972 26.672 -23.663 1.00 39.34 673 ALA A C 1
ATOM 5180 O O . ALA A 1 673 ? -22.983 25.972 -23.597 1.00 39.34 673 ALA A O 1
ATOM 5181 N N . ALA A 1 674 ? -22.035 27.944 -24.071 1.00 35.97 674 ALA A N 1
ATOM 5182 C CA . ALA A 1 674 ? -23.278 28.598 -24.484 1.00 35.97 674 ALA A CA 1
ATOM 5183 C C . ALA A 1 674 ? -23.799 28.147 -25.868 1.00 35.97 674 ALA A C 1
ATOM 5185 O O . ALA A 1 674 ? -24.953 28.423 -26.195 1.00 35.97 674 ALA A O 1
ATOM 5186 N N . LEU A 1 675 ? -22.986 27.447 -26.674 1.00 34.81 675 LEU A N 1
ATOM 5187 C CA . LEU A 1 675 ? -23.342 27.014 -28.036 1.00 34.81 675 LEU A CA 1
ATOM 5188 C C . LEU A 1 675 ? -24.014 25.628 -28.112 1.00 34.81 675 LEU A C 1
ATOM 5190 O O . LEU A 1 675 ? -24.475 25.250 -29.184 1.00 34.81 675 LEU A O 1
ATOM 5194 N N . GLY A 1 676 ? -24.143 24.918 -26.985 1.00 30.78 676 GLY A N 1
ATOM 5195 C CA . GLY A 1 676 ? -25.140 23.861 -26.765 1.00 30.78 676 GLY A CA 1
ATOM 5196 C C . GLY A 1 676 ? -25.163 22.678 -27.746 1.00 30.78 676 GLY A C 1
ATOM 5197 O O . GLY A 1 676 ? -26.120 22.553 -28.506 1.00 30.78 676 GLY A O 1
ATOM 5198 N N . ASP A 1 677 ? -24.202 21.752 -27.643 1.00 36.47 677 ASP A N 1
ATOM 5199 C CA . ASP A 1 677 ? -24.361 20.359 -28.106 1.00 36.47 677 ASP A CA 1
ATOM 5200 C C . ASP A 1 677 ? -23.484 19.387 -27.264 1.00 36.47 677 ASP A C 1
ATOM 5202 O O . ASP A 1 677 ? -22.268 19.586 -27.207 1.00 36.47 677 ASP A O 1
ATOM 5206 N N . PRO A 1 678 ? -24.046 18.367 -26.576 1.00 32.91 678 PRO A N 1
ATOM 5207 C CA . PRO A 1 678 ? -23.309 17.477 -25.666 1.00 32.91 678 PRO A CA 1
ATOM 5208 C C . PRO A 1 678 ? -22.435 16.385 -26.318 1.00 32.91 678 PRO A C 1
ATOM 5210 O O . PRO A 1 678 ? -21.730 15.692 -25.589 1.00 32.91 678 PRO A O 1
ATOM 5213 N N . GLU A 1 679 ? -22.458 16.190 -27.644 1.00 32.00 679 GLU A N 1
ATOM 5214 C CA . GLU A 1 679 ? -21.739 15.080 -28.315 1.00 32.00 679 GLU A CA 1
ATOM 5215 C C . GLU A 1 679 ? -20.331 15.437 -28.861 1.00 32.00 679 GLU A C 1
ATOM 5217 O O . GLU A 1 679 ? -19.766 14.711 -29.681 1.00 32.00 679 GLU A O 1
ATOM 5222 N N . LEU A 1 680 ? -19.714 16.533 -28.399 1.00 34.19 680 LEU A N 1
ATOM 5223 C CA . LEU A 1 680 ? -18.382 16.998 -28.836 1.00 34.19 680 LEU A CA 1
ATOM 5224 C C . LEU A 1 680 ? -17.321 17.024 -27.718 1.00 34.19 680 LEU A C 1
ATOM 5226 O O . LEU A 1 680 ? -16.668 18.041 -27.501 1.00 34.19 680 LEU A O 1
ATOM 5230 N N . TYR A 1 681 ? -17.070 15.889 -27.066 1.00 35.56 681 TYR A N 1
ATOM 5231 C CA . TYR A 1 681 ? -15.767 15.633 -26.432 1.00 35.56 681 TYR A CA 1
ATOM 5232 C C . TYR A 1 681 ? -15.038 14.577 -27.265 1.00 35.56 681 TYR A C 1
ATOM 5234 O O . TYR A 1 681 ? -15.559 13.473 -27.427 1.00 35.56 681 TYR A O 1
ATOM 5242 N N . PRO A 1 682 ? -13.878 14.917 -27.863 1.00 36.12 682 PRO A N 1
ATOM 5243 C CA . PRO A 1 682 ? -12.637 14.783 -27.098 1.00 36.12 682 PRO A CA 1
ATOM 5244 C C . PRO A 1 682 ? -11.515 15.799 -27.429 1.00 36.12 682 PRO A C 1
ATOM 5246 O O . PRO A 1 682 ? -11.474 16.408 -28.496 1.00 36.12 682 PRO A O 1
ATOM 5249 N N . ALA A 1 683 ? -10.545 15.849 -26.507 1.00 28.55 683 ALA A N 1
ATOM 5250 C CA . ALA A 1 683 ? -9.171 16.353 -26.626 1.00 28.55 683 ALA A CA 1
ATOM 5251 C C . ALA A 1 683 ? -8.931 17.877 -26.654 1.00 28.55 683 ALA A C 1
ATOM 5253 O O . ALA A 1 683 ? -8.734 18.452 -27.719 1.00 28.55 683 ALA A O 1
ATOM 5254 N N . VAL A 1 684 ? -8.746 18.475 -25.466 1.00 26.22 684 VAL A N 1
ATOM 5255 C CA . VAL A 1 684 ? -7.711 19.506 -25.231 1.00 26.22 684 VAL A CA 1
ATOM 5256 C C . VAL A 1 684 ? -7.186 19.384 -23.790 1.00 26.22 684 VAL A C 1
ATOM 5258 O O . VAL A 1 684 ? -7.755 19.946 -22.861 1.00 26.22 684 VAL A O 1
ATOM 5261 N N . GLU A 1 685 ? -6.068 18.683 -23.605 1.00 26.30 685 GLU A N 1
ATOM 5262 C CA . GLU A 1 685 ? -5.129 18.986 -22.520 1.00 26.30 685 GLU A CA 1
ATOM 5263 C C . GLU A 1 685 ? -4.074 19.951 -23.074 1.00 26.30 685 GLU A C 1
ATOM 5265 O O . GLU A 1 685 ? -3.451 19.678 -24.101 1.00 26.30 685 GLU A O 1
ATOM 5270 N N . GLY A 1 686 ? -3.870 21.079 -22.390 1.00 29.48 686 GLY A N 1
ATOM 5271 C CA . GLY A 1 686 ? -2.694 21.927 -22.587 1.00 29.48 686 GLY A CA 1
ATOM 5272 C C . GLY A 1 686 ? -2.971 23.352 -23.059 1.00 29.48 686 GLY A C 1
ATOM 5273 O O . GLY A 1 686 ? -2.718 23.692 -24.210 1.00 29.48 686 GLY A O 1
ATOM 5274 N N . MET A 1 687 ? -3.359 24.235 -22.134 1.00 27.34 687 MET A N 1
ATOM 5275 C CA . MET A 1 687 ? -3.006 25.657 -22.227 1.00 27.34 687 MET A CA 1
ATOM 5276 C C . MET A 1 687 ? -3.029 26.310 -20.836 1.00 27.34 687 MET A C 1
ATOM 5278 O O . MET A 1 687 ? -3.977 26.981 -20.440 1.00 27.34 687 MET A O 1
ATOM 5282 N N . HIS A 1 688 ? -1.967 26.109 -20.054 1.00 26.98 688 HIS A N 1
ATOM 5283 C CA . HIS A 1 688 ? -1.757 26.898 -18.840 1.00 26.98 688 HIS A CA 1
ATOM 5284 C C . HIS A 1 688 ? -1.033 28.207 -19.177 1.00 26.98 688 HIS A C 1
ATOM 5286 O O . HIS A 1 688 ? 0.046 28.189 -19.760 1.00 26.98 688 HIS A O 1
ATOM 5292 N N . SER A 1 689 ? -1.669 29.323 -18.799 1.00 27.38 689 SER A N 1
ATOM 5293 C CA . SER A 1 689 ? -1.135 30.684 -18.607 1.00 27.38 689 SER A CA 1
ATOM 5294 C C . SER A 1 689 ? 0.046 31.108 -19.494 1.00 27.38 689 SER A C 1
ATOM 5296 O O . SER A 1 689 ? 1.201 30.774 -19.223 1.00 27.38 689 SER A O 1
ATOM 5298 N N . ALA A 1 690 ? -0.212 31.977 -20.471 1.00 30.45 690 ALA A N 1
ATOM 5299 C CA . ALA A 1 690 ? 0.843 32.815 -21.026 1.00 30.45 690 ALA A CA 1
ATOM 5300 C C . ALA A 1 690 ? 1.346 33.766 -19.923 1.00 30.45 690 ALA A C 1
ATOM 5302 O O . ALA A 1 690 ? 0.597 34.589 -19.399 1.00 30.45 690 ALA A O 1
ATOM 5303 N N . VAL A 1 691 ? 2.609 33.609 -19.530 1.00 27.91 691 VAL A N 1
ATOM 5304 C CA . VAL A 1 691 ? 3.298 34.529 -18.616 1.00 27.91 691 VAL A CA 1
ATOM 5305 C C . VAL A 1 691 ? 3.419 35.899 -19.306 1.00 27.91 691 VAL A C 1
ATOM 5307 O O . VAL A 1 691 ? 3.727 35.923 -20.506 1.00 27.91 691 VAL A O 1
ATOM 5310 N N . PRO A 1 692 ? 3.230 37.029 -18.596 1.00 27.70 692 PRO A N 1
ATOM 5311 C CA . PRO A 1 692 ? 3.458 38.362 -19.153 1.00 27.70 692 PRO A CA 1
ATOM 5312 C C . PRO A 1 692 ? 4.835 38.457 -19.832 1.00 27.70 692 PRO A C 1
ATOM 5314 O O . PRO A 1 692 ? 5.849 38.089 -19.237 1.00 27.70 692 PRO A O 1
ATOM 5317 N N . GLY A 1 693 ? 4.875 38.931 -21.084 1.00 37.41 693 GLY A N 1
ATOM 5318 C CA . GLY A 1 693 ? 6.104 39.023 -21.892 1.00 37.41 693 GLY A CA 1
ATOM 5319 C C . GLY A 1 693 ? 6.323 37.887 -22.902 1.00 37.41 693 GLY A C 1
ATOM 5320 O O . GLY A 1 693 ? 7.450 37.664 -23.352 1.00 37.41 693 GLY A O 1
ATOM 5321 N N . THR A 1 694 ? 5.272 37.154 -23.273 1.00 38.69 694 THR A N 1
ATOM 5322 C CA . THR A 1 694 ? 5.350 36.100 -24.294 1.00 38.69 694 THR A CA 1
ATOM 5323 C C . THR A 1 694 ? 5.700 36.698 -25.663 1.00 38.69 694 THR A C 1
ATOM 5325 O O . THR A 1 694 ? 5.068 37.647 -26.120 1.00 38.69 694 THR A O 1
ATOM 5328 N N . ARG A 1 695 ? 6.734 36.166 -26.328 1.00 39.62 695 ARG A N 1
ATOM 5329 C CA . ARG A 1 695 ? 7.200 36.686 -27.627 1.00 39.62 695 ARG A CA 1
ATOM 5330 C C . ARG A 1 695 ? 6.159 36.405 -28.729 1.00 39.62 695 ARG A C 1
ATOM 5332 O O . ARG A 1 695 ? 5.681 35.271 -28.785 1.00 39.62 695 ARG A O 1
ATOM 5339 N N . PRO A 1 696 ? 5.882 37.345 -29.656 1.00 40.97 696 PRO A N 1
ATOM 5340 C CA . PRO A 1 696 ? 4.867 37.188 -30.714 1.00 40.97 696 PRO A CA 1
ATOM 5341 C C . PRO A 1 696 ? 4.995 35.902 -31.548 1.00 40.97 696 PRO A C 1
ATOM 5343 O O . PRO A 1 696 ? 4.001 35.287 -31.915 1.00 40.97 696 PRO A O 1
ATOM 5346 N N . GLN A 1 697 ? 6.228 35.431 -31.755 1.00 43.56 697 GLN A N 1
ATOM 5347 C CA . GLN A 1 697 ? 6.553 34.199 -32.489 1.00 43.56 697 GLN A CA 1
ATOM 5348 C C . GLN A 1 697 ? 5.987 32.927 -31.830 1.00 43.56 697 GLN A C 1
ATOM 5350 O O . GLN A 1 697 ? 5.667 31.959 -32.514 1.00 43.56 697 GLN A O 1
ATOM 5355 N N . TYR A 1 698 ? 5.859 32.918 -30.498 1.00 43.00 698 TYR A N 1
ATOM 5356 C CA . TYR A 1 698 ? 5.264 31.801 -29.762 1.00 43.00 698 TYR A CA 1
ATOM 5357 C C . TYR A 1 698 ? 3.745 31.775 -29.944 1.00 43.00 698 TYR A C 1
ATOM 5359 O O . TYR A 1 698 ? 3.172 30.710 -30.148 1.00 43.00 698 TYR A O 1
ATOM 5367 N N . LEU A 1 699 ? 3.101 32.946 -29.931 1.00 44.06 699 LEU A N 1
ATOM 5368 C CA . LEU A 1 699 ? 1.664 33.060 -30.180 1.00 44.06 699 LEU A CA 1
ATOM 5369 C C . LEU A 1 699 ? 1.316 32.656 -31.620 1.00 44.06 699 LEU A C 1
ATOM 5371 O O . LEU A 1 699 ? 0.350 31.926 -31.837 1.00 44.06 699 LEU A O 1
ATOM 5375 N N . GLU A 1 700 ? 2.134 33.075 -32.590 1.00 44.06 700 GLU A N 1
ATOM 5376 C CA . GLU A 1 700 ? 1.963 32.724 -34.001 1.00 44.06 700 GLU A CA 1
ATOM 5377 C C . GLU A 1 700 ? 2.053 31.208 -34.225 1.00 44.06 700 GLU A C 1
ATOM 5379 O O . GLU A 1 700 ? 1.185 30.626 -34.878 1.00 44.06 700 GLU A O 1
ATOM 5384 N N . ARG A 1 701 ? 3.068 30.550 -33.646 1.00 47.44 701 ARG A N 1
ATOM 5385 C CA . ARG A 1 701 ? 3.263 29.099 -33.780 1.00 47.44 701 ARG A CA 1
ATOM 5386 C C . ARG A 1 701 ? 2.079 28.314 -33.217 1.00 47.44 701 ARG A C 1
ATOM 5388 O O . ARG A 1 701 ? 1.526 27.469 -33.912 1.00 47.44 701 ARG A O 1
ATOM 5395 N N . THR A 1 702 ? 1.658 28.633 -31.997 1.00 46.88 702 THR A N 1
ATOM 5396 C CA . THR A 1 702 ? 0.581 27.902 -31.314 1.00 46.88 702 THR A CA 1
ATOM 5397 C C . THR A 1 702 ? -0.774 28.124 -31.991 1.00 46.88 702 THR A C 1
ATOM 5399 O O . THR A 1 702 ? -1.578 27.201 -32.107 1.00 46.88 702 THR A O 1
ATOM 5402 N N . THR A 1 703 ? -1.010 29.328 -32.522 1.00 45.38 703 THR A N 1
ATOM 5403 C CA . THR A 1 703 ? -2.219 29.628 -33.306 1.00 45.38 703 THR A CA 1
ATOM 5404 C C . THR A 1 703 ? -2.221 28.860 -34.629 1.00 45.38 703 THR A C 1
ATOM 5406 O O . THR A 1 703 ? -3.245 28.305 -35.020 1.00 45.38 703 THR A O 1
ATOM 5409 N N . ARG A 1 704 ? -1.072 28.757 -35.307 1.00 48.34 704 ARG A N 1
ATOM 5410 C CA . ARG A 1 704 ? -0.931 27.988 -36.552 1.00 48.34 704 ARG A CA 1
ATOM 5411 C C . ARG A 1 704 ? -1.195 26.495 -36.335 1.00 48.34 704 ARG A C 1
ATOM 5413 O O . ARG A 1 704 ? -1.958 25.906 -37.094 1.00 48.34 704 ARG A O 1
ATOM 5420 N N . GLU A 1 705 ? -0.644 25.914 -35.272 1.00 49.69 705 GLU A N 1
ATOM 5421 C CA . GLU A 1 705 ? -0.856 24.504 -34.908 1.00 49.69 705 GLU A CA 1
ATOM 5422 C C . GLU A 1 705 ? -2.327 24.194 -34.596 1.00 49.69 705 GLU A C 1
ATOM 5424 O O . GLU A 1 705 ? -2.860 23.174 -35.037 1.00 49.69 705 GLU A O 1
ATOM 5429 N N . PHE A 1 706 ? -3.012 25.094 -33.886 1.00 49.03 706 PHE A N 1
ATOM 5430 C CA . PHE A 1 706 ? -4.447 24.971 -33.631 1.00 49.03 706 PHE A CA 1
ATOM 5431 C C . PHE A 1 706 ? -5.257 24.972 -34.938 1.00 49.03 706 PHE A C 1
ATOM 5433 O O . PHE A 1 706 ? -6.099 24.099 -35.155 1.00 49.03 706 PHE A O 1
ATOM 5440 N N . LEU A 1 707 ? -4.966 25.902 -35.851 1.00 45.84 707 LEU A N 1
ATOM 5441 C CA . LEU A 1 707 ? -5.688 26.027 -37.120 1.00 45.84 707 LEU A CA 1
ATOM 5442 C C . LEU A 1 707 ? -5.419 24.857 -38.079 1.00 45.84 707 LEU A C 1
ATOM 5444 O O . LEU A 1 707 ? -6.334 24.415 -38.776 1.00 45.84 707 LEU A O 1
ATOM 5448 N N . GLU A 1 708 ? -4.204 24.306 -38.091 1.00 51.34 708 GLU A N 1
ATOM 5449 C CA . GLU A 1 708 ? -3.885 23.101 -38.865 1.00 51.34 708 GLU A CA 1
ATOM 5450 C C . GLU A 1 708 ? -4.635 21.869 -38.347 1.00 51.34 708 GLU A C 1
ATOM 5452 O O . GLU A 1 708 ? -5.137 21.080 -39.150 1.00 51.34 708 GLU A O 1
ATOM 5457 N N . ARG A 1 709 ? -4.813 21.741 -37.026 1.00 49.12 709 ARG A N 1
ATOM 5458 C CA . ARG A 1 709 ? -5.624 20.671 -36.420 1.00 49.12 709 ARG A CA 1
ATOM 5459 C C . ARG A 1 709 ? -7.109 20.809 -36.754 1.00 49.12 709 ARG A C 1
ATOM 5461 O O . ARG A 1 709 ? -7.747 19.823 -37.119 1.00 49.12 709 ARG A O 1
ATOM 5468 N N . VAL A 1 710 ? -7.645 22.030 -36.723 1.00 45.38 710 VAL A N 1
ATOM 5469 C CA . VAL A 1 710 ? -9.029 22.317 -37.145 1.00 45.38 710 VAL A CA 1
ATOM 5470 C C . VAL A 1 710 ? -9.233 21.996 -38.633 1.00 45.38 710 VAL A C 1
ATOM 5472 O O . VAL A 1 710 ? -10.268 21.446 -39.017 1.00 45.38 710 VAL A O 1
ATOM 5475 N N . ARG A 1 711 ? -8.230 22.267 -39.480 1.00 44.88 711 ARG A N 1
ATOM 5476 C CA . ARG A 1 711 ? -8.258 21.930 -40.913 1.00 44.88 711 ARG A CA 1
ATOM 5477 C C . ARG A 1 711 ? -8.159 20.420 -41.154 1.00 44.88 711 ARG A C 1
ATOM 5479 O O . ARG A 1 711 ? -8.902 19.896 -41.982 1.00 44.88 711 ARG A O 1
ATOM 5486 N N . ALA A 1 712 ? -7.306 19.715 -40.407 1.00 48.28 712 ALA A N 1
ATOM 5487 C CA . ALA A 1 712 ? -7.160 18.257 -40.465 1.00 48.28 712 ALA A CA 1
ATOM 5488 C C . ALA A 1 712 ? -8.432 17.513 -40.017 1.00 48.28 712 ALA A C 1
ATOM 5490 O O . ALA A 1 712 ? -8.716 16.428 -40.520 1.00 48.28 712 ALA A O 1
ATOM 5491 N N . ALA A 1 713 ? -9.241 18.126 -39.149 1.00 47.31 713 ALA A N 1
ATOM 5492 C CA . ALA A 1 713 ? -10.553 17.616 -38.750 1.00 47.31 713 ALA A CA 1
ATOM 5493 C C . ALA A 1 713 ? -11.651 17.779 -39.831 1.00 47.31 713 ALA A C 1
ATOM 5495 O O . ALA A 1 713 ? -12.774 17.314 -39.640 1.00 47.31 713 ALA A O 1
ATOM 5496 N N . GLY A 1 714 ? -11.352 18.417 -40.974 1.00 38.44 714 GLY A N 1
ATOM 5497 C CA . GLY A 1 714 ? -12.178 18.380 -42.189 1.00 38.44 714 GLY A CA 1
ATOM 5498 C C . GLY A 1 714 ? -13.469 19.209 -42.177 1.00 38.44 714 GLY A C 1
ATOM 5499 O O . GLY A 1 714 ? -14.336 18.970 -43.015 1.00 38.44 714 GLY A O 1
ATOM 5500 N N . ARG A 1 715 ? -13.635 20.171 -41.257 1.00 48.94 715 ARG A N 1
ATOM 5501 C CA . ARG A 1 715 ? -14.931 20.854 -41.033 1.00 48.94 715 ARG A CA 1
ATOM 5502 C C . ARG A 1 715 ? -15.064 22.281 -41.579 1.00 48.94 715 ARG A C 1
ATOM 5504 O O . ARG A 1 715 ? -16.180 22.786 -41.613 1.00 48.94 715 ARG A O 1
ATOM 5511 N N . ILE A 1 716 ? -13.989 22.914 -42.063 1.00 41.28 716 ILE A N 1
ATOM 5512 C CA . ILE A 1 716 ? -14.059 24.216 -42.758 1.00 41.28 716 ILE A CA 1
ATOM 5513 C C . ILE A 1 716 ? -13.074 24.199 -43.944 1.00 41.28 716 ILE A C 1
ATOM 5515 O O . ILE A 1 716 ? -11.864 24.269 -43.729 1.00 41.28 716 ILE A O 1
ATOM 5519 N N . PRO A 1 717 ? -13.544 24.064 -45.199 1.00 37.28 717 PRO A N 1
ATOM 5520 C CA . PRO A 1 717 ? -12.661 23.824 -46.346 1.00 37.28 717 PRO A CA 1
ATOM 5521 C C . PRO A 1 717 ? -11.824 25.045 -46.762 1.00 37.28 717 PRO A C 1
ATOM 5523 O O . PRO A 1 717 ? -10.806 24.883 -47.438 1.00 37.28 717 PRO A O 1
ATOM 5526 N N . HIS A 1 718 ? -12.197 26.255 -46.332 1.00 38.78 718 HIS A N 1
ATOM 5527 C CA . HIS A 1 718 ? -11.496 27.494 -46.667 1.00 38.78 718 HIS A CA 1
ATOM 5528 C C . HIS A 1 718 ? -11.337 28.367 -45.424 1.00 38.78 718 HIS A C 1
ATOM 5530 O O . HIS A 1 718 ? -12.250 29.094 -45.045 1.00 38.78 718 HIS A O 1
ATOM 5536 N N . LEU A 1 719 ? -10.171 28.280 -44.789 1.00 34.88 719 LEU A N 1
ATOM 5537 C CA . LEU A 1 719 ? -9.767 29.208 -43.742 1.00 34.88 719 LEU A CA 1
ATOM 5538 C C . LEU A 1 719 ? -8.536 29.969 -44.238 1.00 34.88 719 LEU A C 1
ATOM 5540 O O . LEU A 1 719 ? -7.487 29.370 -44.474 1.00 34.88 719 LEU A O 1
ATOM 5544 N N . SER A 1 720 ? -8.674 31.275 -44.437 1.00 33.38 720 SER A N 1
ATOM 5545 C CA . SER A 1 720 ? -7.565 32.182 -44.734 1.00 33.38 720 SER A CA 1
ATOM 5546 C C . SER A 1 720 ? -7.262 33.004 -43.488 1.00 33.38 720 SER A C 1
ATOM 5548 O O . SER A 1 720 ? -8.174 33.580 -42.904 1.00 33.38 720 SER A O 1
ATOM 5550 N N . PHE A 1 721 ? -5.994 33.047 -43.086 1.00 35.31 721 PHE A N 1
ATOM 5551 C CA . PHE A 1 721 ? -5.524 33.770 -41.907 1.00 35.31 721 PHE A CA 1
ATOM 5552 C C . PHE A 1 721 ? -4.543 34.867 -42.328 1.00 35.31 721 PHE A C 1
ATOM 5554 O O . PHE A 1 721 ? -3.656 34.621 -43.144 1.00 35.31 721 PHE A O 1
ATOM 5561 N N . SER A 1 722 ? -4.678 36.059 -41.747 1.00 32.34 722 SER A N 1
ATOM 5562 C CA . SER A 1 722 ? -3.687 37.134 -41.840 1.00 32.34 722 SER A CA 1
ATOM 5563 C C . SER A 1 722 ? -3.363 37.646 -40.442 1.00 32.34 722 SER A C 1
ATOM 5565 O O . SER A 1 722 ? -4.282 37.894 -39.665 1.00 32.34 722 SER A O 1
ATOM 5567 N N . MET A 1 723 ? -2.080 37.851 -40.147 1.00 33.91 723 MET A N 1
ATOM 5568 C CA . MET A 1 723 ? -1.611 38.436 -38.891 1.00 33.91 723 MET A CA 1
ATOM 5569 C C . MET A 1 723 ? -0.967 39.793 -39.171 1.00 33.91 723 MET A C 1
ATOM 5571 O O . MET A 1 723 ? -0.082 39.891 -40.018 1.00 33.91 723 MET A O 1
ATOM 5575 N N . SER A 1 724 ? -1.377 40.828 -38.442 1.00 32.59 724 SER A N 1
ATOM 5576 C CA . SER A 1 724 ? -0.670 42.110 -38.388 1.00 32.59 724 SER A CA 1
ATOM 5577 C C . SER A 1 724 ? -0.232 42.380 -36.954 1.00 32.59 724 SER A C 1
ATOM 5579 O O . SER A 1 724 ? -1.053 42.300 -36.040 1.00 32.59 724 SER A O 1
ATOM 5581 N N . ILE A 1 725 ? 1.041 42.716 -36.772 1.00 33.12 725 ILE A N 1
ATOM 5582 C CA . ILE A 1 725 ? 1.596 43.232 -35.515 1.00 33.12 725 ILE A CA 1
ATOM 5583 C C . ILE A 1 725 ? 1.781 44.747 -35.714 1.00 33.12 725 ILE A C 1
ATOM 5585 O O . ILE A 1 725 ? 1.995 45.179 -36.844 1.00 33.12 725 ILE A O 1
ATOM 5589 N N . GLY A 1 726 ? 1.582 45.540 -34.660 1.00 30.58 726 GLY A N 1
ATOM 5590 C CA . GLY A 1 726 ? 1.334 46.988 -34.695 1.00 30.58 726 GLY A CA 1
ATOM 5591 C C . GLY A 1 726 ? 2.218 47.860 -35.608 1.00 30.58 726 GLY A C 1
ATOM 5592 O O . GLY A 1 726 ? 3.351 47.531 -35.939 1.00 30.58 726 GLY A O 1
ATOM 5593 N N . ASP A 1 727 ? 1.644 49.018 -35.962 1.00 28.02 727 ASP A N 1
ATOM 5594 C CA . ASP A 1 727 ? 2.117 50.082 -36.868 1.00 28.02 727 ASP A CA 1
ATOM 5595 C C . ASP A 1 727 ? 2.090 49.789 -38.381 1.00 28.02 727 ASP A C 1
ATOM 5597 O O . ASP A 1 727 ? 2.987 50.155 -39.137 1.00 28.02 727 ASP A O 1
ATOM 5601 N N . GLY A 1 728 ? 0.970 49.230 -38.859 1.00 32.25 728 GLY A N 1
ATOM 5602 C CA . GLY A 1 728 ? 0.406 49.560 -40.181 1.00 32.25 728 GLY A CA 1
ATOM 5603 C C . GLY A 1 728 ? 1.258 49.261 -41.423 1.00 32.25 728 GLY A C 1
ATOM 5604 O O . GLY A 1 728 ? 0.948 49.775 -42.499 1.00 32.25 728 GLY A O 1
ATOM 5605 N N . GLN A 1 729 ? 2.309 48.451 -41.314 1.00 28.02 729 GLN A N 1
ATOM 5606 C CA . GLN A 1 729 ? 3.042 47.920 -42.461 1.00 28.02 729 GLN A CA 1
ATOM 5607 C C . GLN A 1 729 ? 2.612 46.464 -42.688 1.00 28.02 729 GLN A C 1
ATOM 5609 O O . GLN A 1 729 ? 2.714 45.657 -41.761 1.00 28.02 729 GLN A O 1
ATOM 5614 N N . PRO A 1 730 ? 2.106 46.103 -43.881 1.00 30.39 730 PRO A N 1
ATOM 5615 C CA . PRO A 1 730 ? 1.810 44.713 -44.189 1.00 30.39 730 PRO A CA 1
ATOM 5616 C C . PRO A 1 730 ? 3.109 43.900 -44.163 1.00 30.39 730 PRO A C 1
ATOM 5618 O O . PRO A 1 730 ? 4.130 44.318 -44.709 1.00 30.39 730 PRO A O 1
ATOM 5621 N N . VAL A 1 731 ? 3.073 42.732 -43.522 1.00 32.03 731 VAL A N 1
ATOM 5622 C CA . VAL A 1 731 ? 4.111 41.717 -43.704 1.00 32.03 731 VAL A CA 1
ATOM 5623 C C . VAL A 1 731 ? 3.848 41.096 -45.075 1.00 32.03 731 VAL A C 1
ATOM 5625 O O . VAL A 1 731 ? 2.960 40.259 -45.227 1.00 32.03 731 VAL A O 1
ATOM 5628 N N . ASP A 1 732 ? 4.558 41.584 -46.090 1.00 28.30 732 ASP A N 1
ATOM 5629 C CA . ASP A 1 732 ? 4.540 41.031 -47.443 1.00 28.30 732 ASP A CA 1
ATOM 5630 C C . ASP A 1 732 ? 5.176 39.634 -47.432 1.00 28.30 732 ASP A C 1
ATOM 5632 O O . ASP A 1 732 ? 6.360 39.486 -47.701 1.00 28.30 732 ASP A O 1
ATOM 5636 N N . ASP A 1 733 ? 4.391 38.610 -47.106 1.00 28.02 733 ASP A N 1
ATOM 5637 C CA . ASP A 1 733 ? 4.637 37.234 -47.543 1.00 28.02 733 ASP A CA 1
ATOM 5638 C C . ASP A 1 733 ? 3.305 36.473 -47.580 1.00 28.02 733 ASP A C 1
ATOM 5640 O O . ASP A 1 733 ? 2.949 35.665 -46.720 1.00 28.02 733 ASP A O 1
ATOM 5644 N N . VAL A 1 734 ? 2.530 36.750 -48.632 1.00 26.58 734 VAL A N 1
ATOM 5645 C CA . VAL A 1 734 ? 1.407 35.903 -49.040 1.00 26.58 734 VAL A CA 1
ATOM 5646 C C . VAL A 1 734 ? 1.991 34.641 -49.675 1.00 26.58 734 VAL A C 1
ATOM 5648 O O . VAL A 1 734 ? 2.196 34.576 -50.887 1.00 26.58 734 VAL A O 1
ATOM 5651 N N . ILE A 1 735 ? 2.259 33.613 -48.871 1.00 24.08 735 ILE A N 1
ATOM 5652 C CA . ILE A 1 735 ? 2.479 32.267 -49.408 1.00 24.08 735 ILE A CA 1
ATOM 5653 C C . ILE A 1 735 ? 1.106 31.621 -49.601 1.00 24.08 735 ILE A C 1
ATOM 5655 O O . ILE A 1 735 ? 0.528 31.036 -48.687 1.00 24.08 735 ILE A O 1
ATOM 5659 N N . ALA A 1 736 ? 0.576 31.734 -50.817 1.00 23.81 736 ALA A N 1
ATOM 5660 C CA . ALA A 1 736 ? -0.544 30.918 -51.257 1.00 23.81 736 ALA A CA 1
ATOM 5661 C C . ALA A 1 736 ? -0.066 29.463 -51.415 1.00 23.81 736 ALA A C 1
ATOM 5663 O O . ALA A 1 736 ? 0.669 29.148 -52.350 1.00 23.81 736 ALA A O 1
ATOM 5664 N N . LEU A 1 737 ? -0.471 28.576 -50.503 1.00 22.69 737 LEU A N 1
ATOM 5665 C CA . LEU A 1 737 ? -0.365 27.127 -50.691 1.00 22.69 737 LEU A CA 1
ATOM 5666 C C . LEU A 1 737 ? -1.753 26.587 -51.050 1.00 22.69 737 LEU A C 1
ATOM 5668 O O . LEU A 1 737 ? -2.692 26.711 -50.262 1.00 22.69 737 LEU A O 1
ATOM 5672 N N . SER A 1 738 ? -1.851 26.067 -52.278 1.00 26.38 738 SER A N 1
ATOM 5673 C CA . SER A 1 738 ? -3.037 25.474 -52.914 1.00 26.38 738 SER A CA 1
ATOM 5674 C C . SER A 1 738 ? -3.603 24.283 -52.159 1.00 26.38 738 SER A C 1
ATOM 5676 O O . SER A 1 738 ? -2.768 23.431 -51.772 1.00 26.38 738 SER A O 1
#

Sequence (738 aa):
MIDNGAAVVEEADFASTNPEAYRRLKALAAEAIAERYPLEGGQETIKASHAWAVSGNKTVTGKPLLESDPQIAVTLPSLWYEIHLHGGRYNARGIGVAGAPGFLIGWNEHLAWGATALGSDNVDLFLERLDASGENYEYRGNWVPLKTRMEEIKVLGGESVSLEVRETQHGPLVDDFLQDRRPGEHYALHYVVTQELHTSIEGLLAMMRSTDWESFADGLSRYHSPGLHIVYADVYGNIGYHTAAAIPIRTGTYGLPQVGWTGDEEWAGYIPFNELPQSLNPERGFVASANHLPVGDWYPHNLTVASPGHTPRSLRLYELLADRSDFSVEVFEESVHRDNISPVARDFIAVANHLAERGLFTPDAVRTLDAFAGWDGRMVEGDVQSALGQVLLTTIHRSLGSIPGTERLAARFGGGYPGIIHLFRVVLADHDTYGSSVWDGDVARWMSSILEQIGSQRRRAAAGTSQRQVMLYQTNLEGFGSLDPTADRDLPELTTTFVDTIWSQLGNSYTHIVDLSDIDNSRAVLPPGVSEDPRSAHYFDQVDLWVKGATRPAPLSREAVMLYAESVQVLEYGPGQVEPVAAASEEPVGPTSRASMAGRANSVGSLANEGPAFSEDLDLTFSENAGLPLTEGVGLAFSENADTVHLALLEPPDGRVYHGTSPSTRDVDAYIAALGDPELYPAVEGMHSAVPGTRPQYLERTTREFLERVRAAGRIPHLSFSMSIGDGQPVDDVIALS